Protein AF-A0A7C6GCF8-F1 (afdb_monomer)

Sequence (404 aa):
MSDFPLAFIHHVGLGSNQGEAWLASPGPRLMLDVMIPIFTKTFTWEFDRQQEYLIVKHLISYRDWVEQVIGHNMQQSYHLVLLDNRLEREDIAQYDPNKFWLSPQNAWNSFDRFKIDPKAYDLVWCLWAWKNREDASQMYGGGALPGPDDIPYMSFSVQQFDEEDQGITMVLEHEAQHTYEQLFHNTGQTVSYEVPITGFPFADHLDILIEEIVRLEPGVFEPFMSDEEALQHKRGGPKRWPGMNLQRAVNAWTHRQQDRNTYLEIAKKYGRIVPAREDLVIEPLFGSITVVTDQPSRDIYLPVRVRHQGEHIPAAVTARIGDEVIPLLEDSYYRMEGIRMPRQERWRIGWDGHSYYGGWVSVNKDTVIKLTVTGSGFKEVFEIPVVYRSIGVPSHGSSDRGVL

Nearest PDB structures (foldseek):
  3d2u-assembly2_E  TM=4.453E-01  e=4.744E-03  Human betaherpesvirus 5
  1ogp-assembly3_E  TM=4.584E-01  e=1.028E-02  Arabidopsis thaliana
  3r18-assembly1_A-2  TM=4.541E-01  e=4.551E-02  Gallus gallus
  3hbq-assembly1_A-2  TM=4.354E-01  e=1.496E-01  Gallus gallus
  6y0k-assembly1_AAA-2  TM=3.916E-01  e=6.503E-02  Thermus thermophilus HB8

Mean predicted aligned error: 8.19 Å

Radius of gyration: 22.36 Å; Cα contacts (8 Å, |Δi|>4): 826; chains: 1; bounding box: 55×79×76 Å

Foldseek 3Di:
DDDDDPPDDQFFWQFSLFFAQQDFQQWKAFEFEEEEEEAQAEPADGDDPQRQVLLVLLLVLVQLLCCRQPVSHYHYAYAYAYHPDYHYPVLWDDPDQQETDRDLVSVVVVCVLQVNDCVVGQAYEYEYEDDDDPRHDYNDQKAWDQHPPRRTYMYGYDYDDDLQDPSVSLSSVLSVLVSQLSLLVVLPWDADLDPLTIGRDRSVQLLQNLVVCCVVPACQLPPLAHSVRSPCCHVVHVDDDPTDQNSSQSNSVNSVSDDSVSRVSSCVPGGHMDTTDAQWDKDWNHLAYEYEEQDQKDKHKIWIATGGSRHGDDKFKWKDWPNDIHTFAKDARRHDNSHTHTDDPSRDTTDRDHTITMDMDMDHQVTWIWMWIDDDPDIDIGIHYYHYTYSDDPCPDPPPPDDD

pLDDT: mean 82.51, std 18.31, range [27.48, 98.38]

Secondary structure (DSSP, 8-state):
-------------TTSS---------S-EEEEEEEEEEE-BBSS-B--HHHHHHHHHHHHHHHHHHHHHHTTTEEEEEEEEEE-S-B-GGGSEEEETTEEE--HHHHHHHHHHTT--GGGSSEEEEEEE---BTTBEESSSEEEEE-GGG-EEEEEEE----TT--HHHHHHHHHHHHHHHHHHHHTTPPPB-SSSPBS---GGGGGGGHHHHHHHSTTTTTTTS-HHHHGGGSTT-SS----HHHHHHHHHHHHHHS-HHHHHHHTTTSSEEEPPPPSEEEEESEEEEEEEESSS-EEEEEEEEEEETTEE---EEEEEETTEEEEEEEEE----TT------TT-----S--EEEEEEEEE-TT-EEEEEEEETTEEEEEEEEEEEEE--------------

Solvent-accessible surface area (backbone atoms only — not comparable to full-atom values): 22133 Å² total; per-residue (Å²): 136,81,87,72,76,85,73,79,80,75,58,40,23,57,45,48,77,23,33,47,36,46,65,87,23,95,44,65,21,22,34,34,40,30,35,35,39,35,32,38,21,29,78,65,27,66,61,53,74,66,50,53,50,51,51,52,37,46,51,52,40,48,54,49,51,46,45,55,63,40,37,51,34,37,49,74,42,33,29,40,31,42,30,58,58,66,38,48,74,88,54,36,47,67,82,48,95,46,21,36,48,71,40,55,70,40,53,48,54,52,29,55,75,70,72,47,70,70,83,85,35,44,33,38,47,36,37,35,31,38,45,75,50,99,76,36,30,72,64,61,69,47,48,55,49,70,24,82,94,68,34,29,21,26,29,35,58,45,56,96,69,60,91,85,54,61,64,59,56,38,42,55,52,49,30,48,44,42,31,50,27,45,47,30,47,78,59,72,38,62,67,40,95,55,88,72,35,34,46,47,74,58,65,94,54,55,36,68,46,42,58,58,46,43,73,77,42,71,55,35,57,41,92,73,38,52,56,75,61,50,51,31,32,17,70,92,37,91,39,70,79,89,50,55,60,64,49,51,38,51,52,46,52,56,59,62,44,46,56,58,64,64,43,49,53,31,36,78,81,42,46,40,80,40,72,44,65,66,54,69,44,78,42,59,56,50,64,30,39,34,41,33,33,83,61,82,58,46,77,44,78,51,48,30,43,43,26,46,57,51,37,42,54,83,62,54,37,34,41,28,49,88,91,48,76,44,73,32,43,85,40,70,54,68,64,38,84,80,41,61,41,42,73,48,95,71,47,62,61,61,43,84,63,73,50,32,30,31,36,77,46,78,42,34,74,88,39,50,41,39,38,37,42,38,43,93,92,51,75,50,76,46,75,35,52,50,47,55,39,69,64,66,80,80,80,71,74,79,77,79,73,71,89,126

Structure (mmCIF, N/CA/C/O backbone):
data_AF-A0A7C6GCF8-F1
#
_entry.id   AF-A0A7C6GCF8-F1
#
loop_
_atom_site.group_PDB
_atom_site.id
_atom_site.type_symbol
_atom_site.label_atom_id
_atom_site.label_alt_id
_atom_site.label_comp_id
_atom_site.label_asym_id
_atom_site.label_entity_id
_atom_site.label_seq_id
_atom_site.pdbx_PDB_ins_code
_atom_site.Cartn_x
_atom_site.Cartn_y
_atom_site.Cartn_z
_atom_site.occupancy
_atom_site.B_iso_or_equiv
_atom_site.auth_seq_id
_atom_site.auth_comp_id
_atom_site.auth_asym_id
_atom_site.auth_atom_id
_atom_site.pdbx_PDB_model_num
ATOM 1 N N . MET A 1 1 ? 5.442 38.390 -32.549 1.00 33.12 1 MET A N 1
ATOM 2 C CA . MET A 1 1 ? 4.744 38.580 -31.259 1.00 33.12 1 MET A CA 1
ATOM 3 C C . MET A 1 1 ? 3.541 37.648 -31.286 1.00 33.12 1 MET A C 1
ATOM 5 O O . MET A 1 1 ? 2.695 37.847 -32.138 1.00 33.12 1 MET A O 1
ATOM 9 N N . SER A 1 2 ? 3.449 36.566 -30.528 1.00 27.48 2 SER A N 1
ATOM 10 C CA . SER A 1 2 ? 3.950 36.324 -29.177 1.00 27.48 2 SER A CA 1
ATOM 11 C C . SER A 1 2 ? 4.993 35.209 -29.111 1.00 27.48 2 SER A C 1
ATOM 13 O O . SER A 1 2 ? 4.696 34.051 -29.400 1.00 27.48 2 SER A O 1
ATOM 15 N N . ASP A 1 3 ? 6.186 35.583 -28.662 1.00 28.95 3 ASP A N 1
ATOM 16 C CA . ASP A 1 3 ? 7.092 34.688 -27.960 1.00 28.95 3 ASP A CA 1
ATOM 17 C C . ASP A 1 3 ? 6.391 34.226 -26.678 1.00 28.95 3 ASP A C 1
ATOM 19 O O . ASP A 1 3 ? 6.177 35.020 -25.763 1.00 28.95 3 ASP A O 1
ATOM 23 N N . PHE A 1 4 ? 6.003 32.956 -26.620 1.00 27.95 4 PHE A N 1
ATOM 24 C CA . PHE A 1 4 ? 5.875 32.269 -25.342 1.00 27.95 4 PHE A CA 1
ATOM 25 C C . PHE A 1 4 ? 7.142 31.428 -25.190 1.00 27.95 4 PHE A C 1
ATOM 27 O O . PHE A 1 4 ? 7.318 30.475 -25.955 1.00 27.95 4 PHE A O 1
ATOM 34 N N . PRO A 1 5 ? 8.061 31.784 -24.275 1.00 33.12 5 PRO A N 1
ATOM 35 C CA . PRO A 1 5 ? 9.186 30.919 -23.970 1.00 33.12 5 PRO A CA 1
ATOM 36 C C . PRO A 1 5 ? 8.610 29.590 -23.483 1.00 33.12 5 PRO A C 1
ATOM 38 O O . PRO A 1 5 ? 7.661 29.590 -22.698 1.00 33.12 5 PRO A O 1
ATOM 41 N N . LEU A 1 6 ? 9.144 28.484 -24.012 1.00 31.86 6 LEU A N 1
ATOM 42 C CA . LEU A 1 6 ? 8.822 27.109 -23.625 1.00 31.86 6 LEU A CA 1
ATOM 43 C C . LEU A 1 6 ? 8.632 27.044 -22.108 1.00 31.86 6 LEU A C 1
ATOM 45 O O . LEU A 1 6 ? 9.595 27.148 -21.348 1.00 31.86 6 LEU A O 1
ATOM 49 N N . ALA A 1 7 ? 7.366 26.966 -21.695 1.00 30.47 7 ALA A N 1
ATOM 50 C CA . ALA A 1 7 ? 6.985 26.952 -20.300 1.00 30.47 7 ALA A CA 1
ATOM 51 C C . ALA A 1 7 ? 7.665 25.756 -19.634 1.00 30.47 7 ALA A C 1
ATOM 53 O O . ALA A 1 7 ? 7.623 24.635 -20.145 1.00 30.47 7 ALA A O 1
ATOM 54 N N . PHE A 1 8 ? 8.329 26.047 -18.523 1.00 32.44 8 PHE A N 1
ATOM 55 C CA . PHE A 1 8 ? 8.996 25.091 -17.658 1.00 32.44 8 PHE A CA 1
ATOM 56 C C . PHE A 1 8 ? 8.135 23.834 -17.457 1.00 32.44 8 PHE A C 1
ATOM 58 O O . PHE A 1 8 ? 6.950 23.911 -17.133 1.00 32.44 8 PHE A O 1
ATOM 65 N N . ILE A 1 9 ? 8.748 22.671 -17.665 1.00 35.62 9 ILE A N 1
ATOM 66 C CA . ILE A 1 9 ? 8.142 21.368 -17.404 1.00 35.62 9 ILE A CA 1
ATOM 67 C C . ILE A 1 9 ? 8.204 21.164 -15.898 1.00 35.62 9 ILE A C 1
ATOM 69 O O . ILE A 1 9 ? 9.258 20.921 -15.318 1.00 35.62 9 ILE A O 1
ATOM 73 N N . HIS A 1 10 ? 7.059 21.345 -15.268 1.00 34.31 10 HIS A N 1
ATOM 74 C CA . HIS A 1 10 ? 6.837 21.045 -13.870 1.00 34.31 10 HIS A CA 1
ATOM 75 C C . HIS A 1 10 ? 6.987 19.521 -13.670 1.00 34.31 10 HIS A C 1
ATOM 77 O O . HIS A 1 10 ? 6.249 18.732 -14.258 1.00 34.31 10 HIS A O 1
ATOM 83 N N . HIS A 1 11 ? 8.043 19.115 -12.956 1.00 37.59 11 HIS A N 1
ATOM 84 C CA . HIS A 1 11 ? 8.434 17.719 -12.743 1.00 37.59 11 HIS A CA 1
ATOM 85 C C . HIS A 1 11 ? 7.532 17.087 -11.679 1.00 37.59 11 HIS A C 1
ATOM 87 O O . HIS A 1 11 ? 7.506 17.565 -10.552 1.00 37.59 11 HIS A O 1
ATOM 93 N N . VAL A 1 12 ? 6.838 15.999 -12.019 1.00 39.47 12 VAL A N 1
ATOM 94 C CA . VAL A 1 12 ? 5.976 15.247 -11.093 1.00 39.47 12 VAL A CA 1
ATOM 95 C C . VAL A 1 12 ? 6.844 14.415 -10.149 1.00 39.47 12 VAL A C 1
ATOM 97 O O . VAL A 1 12 ? 7.848 13.836 -10.552 1.00 39.47 12 VAL A O 1
ATOM 100 N N . GLY A 1 13 ? 6.490 14.356 -8.873 1.00 40.72 13 GLY A N 1
ATOM 101 C CA . GLY A 1 13 ? 7.217 13.600 -7.856 1.00 40.72 13 GLY A CA 1
ATOM 102 C C . GLY A 1 13 ? 6.513 13.657 -6.510 1.00 40.72 13 GLY A C 1
ATOM 103 O O . GLY A 1 13 ? 5.864 14.664 -6.213 1.00 40.72 13 GLY A O 1
ATOM 104 N N . LEU A 1 14 ? 6.675 12.615 -5.688 1.00 39.88 14 LEU A N 1
ATOM 105 C CA . LEU A 1 14 ? 6.355 12.684 -4.259 1.00 39.88 14 LEU A CA 1
ATOM 106 C C . LEU A 1 14 ? 7.155 13.839 -3.641 1.00 39.88 14 LEU A C 1
ATOM 108 O O . LEU A 1 14 ? 8.358 13.726 -3.454 1.00 39.88 14 LEU A O 1
ATOM 112 N N . GLY A 1 15 ? 6.496 14.960 -3.341 1.00 41.66 15 GLY A N 1
ATOM 113 C CA . GLY A 1 15 ? 7.157 16.154 -2.798 1.00 41.66 15 GLY A CA 1
ATOM 114 C C . GLY A 1 15 ? 7.595 17.210 -3.823 1.00 41.66 15 GLY A C 1
ATOM 115 O O . GLY A 1 15 ? 8.296 18.143 -3.454 1.00 41.66 15 GLY A O 1
ATOM 116 N N . SER A 1 16 ? 7.156 17.142 -5.083 1.00 36.97 16 SER A N 1
ATOM 117 C CA . SER A 1 16 ? 7.494 18.153 -6.109 1.00 36.97 16 SER A CA 1
ATOM 118 C C . SER A 1 16 ? 6.712 19.480 -6.022 1.00 36.97 16 SER A C 1
ATOM 120 O O . SER A 1 16 ? 6.890 20.360 -6.866 1.00 36.97 16 SER A O 1
ATOM 122 N N . ASN A 1 17 ? 5.826 19.639 -5.028 1.00 37.16 17 ASN A N 1
ATOM 123 C CA . ASN A 1 17 ? 4.798 20.694 -4.966 1.00 37.16 17 ASN A CA 1
ATOM 124 C C . ASN A 1 17 ? 3.898 20.761 -6.216 1.00 37.16 17 ASN A C 1
ATOM 126 O O . ASN A 1 17 ? 3.176 21.734 -6.404 1.00 37.16 17 ASN A O 1
ATOM 130 N N . GLN A 1 18 ? 3.938 19.743 -7.077 1.00 38.47 18 GLN A N 1
ATOM 131 C CA . GLN A 1 18 ? 3.234 19.688 -8.348 1.00 38.47 18 GLN A CA 1
ATOM 132 C C . GLN A 1 18 ? 2.466 18.372 -8.396 1.00 38.47 18 GLN A C 1
ATOM 134 O O . GLN A 1 18 ? 3.029 17.295 -8.228 1.00 38.47 18 GLN A O 1
ATOM 139 N N . GLY A 1 19 ? 1.150 18.530 -8.495 1.00 41.97 19 GLY A N 1
ATOM 140 C CA . GLY A 1 19 ? 0.147 17.489 -8.299 1.00 41.97 19 GLY A CA 1
ATOM 141 C C . GLY A 1 19 ? 0.172 16.299 -9.242 1.00 41.97 19 GLY A C 1
ATOM 142 O O . GLY A 1 19 ? 1.094 16.076 -10.022 1.00 41.97 19 GLY A O 1
ATOM 143 N N . GLU A 1 20 ? -0.873 15.493 -9.082 1.00 45.53 20 GLU A N 1
ATOM 144 C CA . GLU A 1 20 ? -1.012 14.213 -9.753 1.00 45.53 20 GLU A CA 1
ATOM 145 C C . GLU A 1 20 ? -1.106 14.356 -11.263 1.00 45.53 20 GLU A C 1
ATOM 147 O O . GLU A 1 20 ? -1.843 15.181 -11.803 1.00 45.53 20 GLU A O 1
ATOM 152 N N . ALA A 1 21 ? -0.450 13.430 -11.947 1.00 49.03 21 ALA A N 1
ATOM 153 C CA . ALA A 1 21 ? -0.764 13.172 -13.326 1.00 49.03 21 ALA A CA 1
ATOM 154 C C . ALA A 1 21 ? -2.045 12.341 -13.443 1.00 49.03 21 ALA A C 1
ATOM 156 O O . ALA A 1 21 ? -2.071 11.155 -13.104 1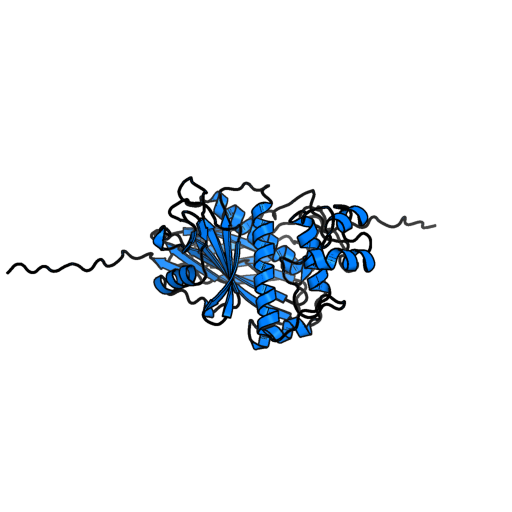.00 49.03 21 ALA A O 1
ATOM 157 N N . TRP A 1 22 ? -3.100 12.928 -13.999 1.00 55.19 22 TRP A N 1
ATOM 158 C CA . TRP A 1 22 ? -4.265 12.154 -14.406 1.00 55.19 22 TRP A CA 1
ATOM 159 C C . TRP A 1 22 ? -4.055 11.544 -15.789 1.00 55.19 22 TRP A C 1
ATOM 161 O O . TRP A 1 22 ? -4.013 12.222 -16.814 1.00 55.19 22 TRP A O 1
ATOM 171 N N . LEU A 1 23 ? -3.937 10.220 -15.812 1.00 59.81 23 LEU A N 1
ATOM 172 C CA . LEU A 1 23 ? -4.034 9.433 -17.033 1.00 59.81 23 LEU A CA 1
ATOM 173 C C . LEU A 1 23 ? -5.495 9.052 -17.271 1.00 59.81 23 LEU A C 1
ATOM 175 O O . LEU A 1 23 ? -6.067 8.279 -16.498 1.00 59.81 23 LEU A O 1
ATOM 179 N N . ALA A 1 24 ? -6.091 9.543 -18.355 1.00 63.31 24 ALA A N 1
ATOM 180 C CA . ALA A 1 24 ? -7.359 9.001 -18.820 1.00 63.31 24 ALA A CA 1
ATOM 181 C C . ALA A 1 24 ? -7.226 7.476 -18.951 1.00 63.31 24 ALA A C 1
ATOM 183 O O . ALA A 1 24 ? -6.311 6.980 -19.614 1.00 63.31 24 ALA A O 1
ATOM 184 N N . SER A 1 25 ? -8.140 6.729 -18.337 1.00 67.69 25 SER A N 1
ATOM 185 C CA . SER A 1 25 ? -8.216 5.277 -18.488 1.00 67.69 25 SER A CA 1
ATOM 186 C C . SER A 1 25 ? -9.494 4.907 -19.231 1.00 67.69 25 SER A C 1
ATOM 188 O O . SER A 1 25 ? -10.466 4.472 -18.618 1.00 67.69 25 SER A O 1
ATOM 190 N N . PRO A 1 26 ? -9.546 5.104 -20.561 1.00 70.81 26 PRO A N 1
ATOM 191 C CA . PRO A 1 26 ? -10.692 4.673 -21.340 1.00 70.81 26 PRO A CA 1
ATOM 192 C C . PRO A 1 26 ? -10.640 3.147 -21.449 1.00 70.81 26 PRO A C 1
ATOM 194 O O . PRO A 1 26 ? -9.991 2.610 -22.346 1.00 70.81 26 PRO A O 1
ATOM 197 N N . GLY A 1 27 ? -11.238 2.432 -20.500 1.00 86.69 27 GLY A N 1
ATOM 198 C CA . GLY A 1 27 ? -11.394 0.979 -20.556 1.00 86.69 27 GLY A CA 1
ATOM 199 C C . GLY A 1 27 ? -11.346 0.281 -19.198 1.00 86.69 27 GLY A C 1
ATOM 200 O O . GLY A 1 27 ? -11.047 0.913 -18.191 1.00 86.69 27 GLY A O 1
ATOM 201 N N . PRO A 1 28 ? -11.660 -1.023 -19.168 1.00 93.88 28 PRO A N 1
ATOM 202 C CA . PRO A 1 28 ? -11.672 -1.804 -17.940 1.00 93.88 28 PRO A CA 1
ATOM 203 C C . PRO A 1 28 ? -10.288 -1.885 -17.293 1.00 93.88 28 PRO A C 1
ATOM 205 O O . PRO A 1 28 ? -9.262 -1.778 -17.968 1.00 93.88 28 PRO A O 1
ATOM 208 N N . ARG A 1 29 ? -10.277 -2.124 -15.984 1.00 94.12 29 ARG A N 1
ATOM 209 C CA . ARG A 1 29 ? -9.071 -2.245 -15.163 1.00 94.12 29 ARG A CA 1
ATOM 210 C C . ARG A 1 29 ? -9.128 -3.512 -14.318 1.00 94.12 29 ARG A C 1
ATOM 212 O O . ARG A 1 29 ? -10.212 -4.018 -14.032 1.00 94.12 29 ARG A O 1
ATOM 219 N N . LEU A 1 30 ? -7.968 -4.001 -13.903 1.00 96.19 30 LEU A N 1
ATOM 220 C CA . LEU A 1 30 ? -7.845 -5.017 -12.863 1.00 96.19 30 LEU A CA 1
ATOM 221 C C . LEU A 1 30 ? -8.076 -4.369 -11.493 1.00 96.19 30 LEU A C 1
ATOM 223 O O . LEU A 1 30 ? -7.482 -3.342 -11.203 1.00 96.19 30 LEU A O 1
ATOM 227 N N . MET A 1 31 ? -8.892 -4.964 -10.637 1.00 96.00 31 MET A N 1
ATOM 228 C CA . MET A 1 31 ? -9.022 -4.596 -9.229 1.00 96.00 31 MET A CA 1
ATOM 229 C C . MET A 1 31 ? -8.486 -5.733 -8.372 1.00 96.00 31 MET A C 1
ATOM 231 O O . MET A 1 31 ? -8.946 -6.864 -8.531 1.00 96.00 31 MET A O 1
ATOM 235 N N . LEU A 1 32 ? -7.546 -5.410 -7.485 1.00 97.56 32 LEU A N 1
ATOM 236 C CA . LEU A 1 32 ? -6.953 -6.340 -6.527 1.00 97.56 32 LEU A CA 1
ATOM 237 C C . LEU A 1 32 ? -7.353 -5.957 -5.102 1.00 97.56 32 LEU A C 1
ATOM 239 O O . LEU A 1 32 ? -7.144 -4.818 -4.683 1.00 97.56 32 LEU A O 1
ATOM 243 N N . ASP A 1 33 ? -7.880 -6.906 -4.344 1.00 97.62 33 ASP A N 1
ATOM 244 C CA . ASP A 1 33 ? -8.105 -6.740 -2.914 1.00 97.62 33 ASP A CA 1
ATOM 245 C C . ASP A 1 33 ? -6.835 -7.171 -2.161 1.00 97.62 33 ASP A C 1
ATOM 247 O O . ASP A 1 33 ? -6.375 -8.309 -2.255 1.00 97.62 33 ASP A O 1
ATOM 251 N N . VAL A 1 34 ? -6.238 -6.236 -1.425 1.00 98.06 34 VAL A N 1
ATOM 252 C CA . VAL A 1 34 ? -4.962 -6.398 -0.724 1.00 98.06 34 VAL A CA 1
ATOM 253 C C . VAL A 1 34 ? -5.212 -6.430 0.777 1.00 98.06 34 VAL A C 1
ATOM 255 O O . VAL A 1 34 ? -5.609 -5.431 1.384 1.00 98.06 34 VAL A O 1
ATOM 258 N N . MET A 1 35 ? -4.945 -7.568 1.402 1.00 98.31 35 MET A N 1
ATOM 259 C CA . MET A 1 35 ? -4.933 -7.686 2.854 1.00 98.31 35 MET A CA 1
ATOM 260 C C . MET A 1 35 ? -3.670 -7.020 3.404 1.00 98.31 35 MET A C 1
ATOM 262 O O . MET A 1 35 ? -2.563 -7.376 3.003 1.00 98.31 35 MET A O 1
ATOM 266 N N . ILE A 1 36 ? -3.825 -6.110 4.367 1.00 97.94 36 ILE A N 1
ATOM 267 C CA . ILE A 1 36 ? -2.722 -5.441 5.070 1.00 97.94 36 ILE A CA 1
ATOM 268 C C . ILE A 1 36 ? -2.725 -5.857 6.553 1.00 97.94 36 ILE A C 1
ATOM 270 O O . ILE A 1 36 ? -3.285 -5.143 7.396 1.00 97.94 36 ILE A O 1
ATOM 274 N N . PRO A 1 37 ? -2.151 -7.022 6.907 1.00 97.56 37 PRO A N 1
ATOM 275 C CA . PRO A 1 37 ? -1.891 -7.367 8.295 1.00 97.56 37 PRO A CA 1
ATOM 276 C C . PRO A 1 37 ? -0.813 -6.469 8.900 1.00 97.56 37 PRO A C 1
ATOM 278 O O . PRO A 1 37 ? 0.278 -6.350 8.349 1.00 97.56 37 PRO A O 1
ATOM 281 N N . ILE A 1 38 ? -1.098 -5.893 10.066 1.00 97.19 38 ILE A N 1
ATOM 282 C CA . ILE A 1 38 ? -0.134 -5.152 10.880 1.00 97.19 38 ILE A CA 1
ATOM 283 C C . ILE A 1 38 ? -0.062 -5.820 12.252 1.00 97.19 38 ILE A C 1
ATOM 285 O O . ILE A 1 38 ? -0.958 -5.656 13.082 1.00 97.19 38 ILE A O 1
ATOM 289 N N . PHE A 1 39 ? 1.011 -6.573 12.492 1.00 97.00 39 PHE A N 1
ATOM 290 C CA . PHE A 1 39 ? 1.333 -7.120 13.808 1.00 97.00 39 PHE A CA 1
ATOM 291 C C . PHE A 1 39 ? 1.997 -6.035 14.649 1.00 97.00 39 PHE A C 1
ATOM 293 O O . PHE A 1 39 ? 3.178 -5.724 14.475 1.00 97.00 39 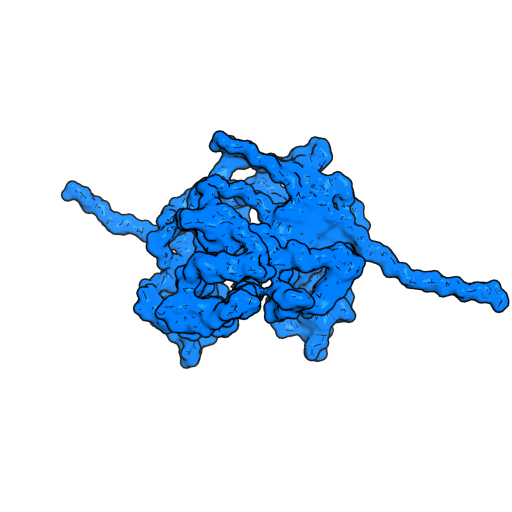PHE A O 1
ATOM 300 N N . THR A 1 40 ? 1.230 -5.443 15.561 1.00 96.50 40 THR A N 1
ATOM 301 C CA . THR A 1 40 ? 1.675 -4.272 16.327 1.00 96.50 40 THR A CA 1
ATOM 302 C C . THR A 1 40 ? 2.650 -4.641 17.437 1.00 96.50 40 THR A C 1
ATOM 304 O O . THR A 1 40 ? 3.339 -3.762 17.945 1.00 96.50 40 THR A O 1
ATOM 307 N N . LYS A 1 41 ? 2.745 -5.930 17.806 1.00 96.06 41 LYS A N 1
ATOM 308 C CA . LYS A 1 41 ? 3.566 -6.416 18.923 1.00 96.06 41 LYS A CA 1
ATOM 309 C C . LYS A 1 41 ? 4.326 -7.690 18.573 1.00 96.06 41 LYS A C 1
ATOM 311 O O . LYS A 1 41 ? 3.748 -8.687 18.149 1.00 96.06 41 LYS A O 1
ATOM 316 N N . THR A 1 42 ? 5.614 -7.696 18.877 1.00 96.00 42 THR A N 1
ATOM 317 C CA . THR A 1 42 ? 6.490 -8.867 18.882 1.00 96.00 42 THR A CA 1
ATOM 318 C C . THR A 1 42 ? 7.254 -8.960 20.198 1.00 96.00 42 THR A C 1
ATOM 320 O O . THR A 1 42 ? 7.272 -8.039 21.020 1.00 96.00 42 THR A O 1
ATOM 323 N N . PHE A 1 43 ? 7.950 -10.073 20.410 1.00 95.50 43 PHE A N 1
ATOM 324 C CA . PHE A 1 43 ? 8.836 -10.245 21.556 1.00 95.50 43 PHE A CA 1
ATOM 325 C C . PHE A 1 43 ? 9.972 -9.201 21.624 1.00 95.50 43 PHE A C 1
ATOM 327 O O . PHE A 1 43 ? 10.526 -8.988 22.706 1.00 95.50 43 PHE A O 1
ATOM 334 N N . THR A 1 44 ? 10.289 -8.500 20.525 1.00 95.19 44 THR A N 1
ATOM 335 C CA . THR A 1 44 ? 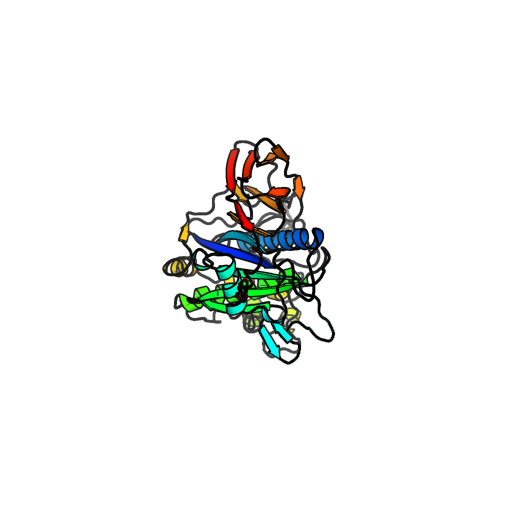11.331 -7.459 20.493 1.00 95.19 44 THR A CA 1
ATOM 336 C C . THR A 1 44 ? 10.794 -6.031 20.611 1.00 95.19 44 THR A C 1
ATOM 338 O O . THR A 1 44 ? 11.516 -5.179 21.138 1.00 95.19 44 THR A O 1
ATOM 341 N N . TRP A 1 45 ? 9.558 -5.760 20.166 1.00 94.75 45 TRP A N 1
ATOM 342 C CA . TRP A 1 45 ? 8.972 -4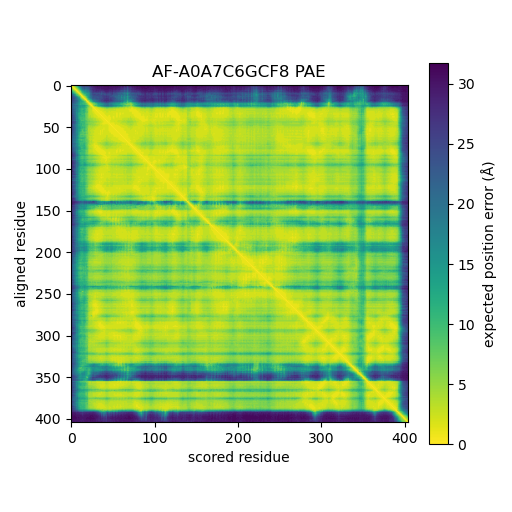.412 20.133 1.00 94.75 45 TRP A CA 1
ATOM 343 C C . TRP A 1 45 ? 7.437 -4.419 20.029 1.00 94.75 45 TRP A C 1
ATOM 345 O O . TRP A 1 45 ? 6.851 -5.307 19.433 1.00 94.75 45 TRP A O 1
ATOM 355 N N . GLU A 1 46 ? 6.794 -3.390 20.567 1.00 95.69 46 GLU A N 1
ATOM 356 C CA . GLU A 1 46 ? 5.433 -2.923 20.299 1.00 95.69 46 GLU A CA 1
ATOM 357 C C . GLU A 1 46 ? 5.395 -1.504 19.686 1.00 95.69 46 GLU A C 1
ATOM 359 O O . GLU A 1 46 ? 6.032 -0.584 20.208 1.00 95.69 46 GLU A O 1
ATOM 364 N N . PHE A 1 47 ? 4.630 -1.318 18.607 1.00 94.88 47 PHE A N 1
ATOM 365 C CA . PHE A 1 47 ? 4.373 0.003 18.032 1.00 94.88 47 PHE A CA 1
ATOM 366 C C . PHE A 1 47 ? 3.608 0.900 19.000 1.00 94.88 47 PHE A C 1
ATOM 368 O O . PHE A 1 47 ? 2.697 0.464 19.701 1.00 94.88 47 PHE A O 1
ATOM 375 N N . ASP A 1 48 ? 3.963 2.180 18.993 1.00 93.12 48 ASP A N 1
ATOM 376 C CA . ASP A 1 48 ? 3.115 3.213 19.562 1.00 93.12 48 ASP A CA 1
ATOM 377 C C . ASP A 1 48 ? 2.164 3.787 18.498 1.00 93.12 48 ASP A C 1
ATOM 379 O O . ASP A 1 48 ? 2.226 3.476 17.304 1.00 93.12 48 ASP A O 1
ATOM 383 N N . ARG A 1 49 ? 1.277 4.677 18.948 1.00 92.19 49 ARG A N 1
ATOM 384 C CA . ARG A 1 49 ? 0.292 5.342 18.092 1.00 92.19 49 ARG A CA 1
ATOM 385 C C . ARG A 1 49 ? 0.931 6.158 16.961 1.00 92.19 49 ARG A C 1
ATOM 387 O O . ARG A 1 49 ? 0.339 6.264 15.889 1.00 92.19 49 ARG A O 1
ATOM 394 N N . GLN A 1 50 ? 2.104 6.748 17.195 1.00 93.19 50 GLN A N 1
ATOM 395 C CA . GLN A 1 50 ? 2.796 7.541 16.182 1.00 93.19 50 GLN A CA 1
ATOM 396 C C . GLN A 1 50 ? 3.310 6.634 15.063 1.00 93.19 50 GLN A C 1
ATOM 398 O O . GLN A 1 50 ? 3.125 6.953 13.893 1.00 93.19 50 GLN A O 1
ATOM 403 N N . GLN A 1 51 ? 3.888 5.483 15.408 1.00 92.81 51 GLN A N 1
ATOM 404 C CA . GLN A 1 51 ? 4.351 4.501 14.427 1.00 92.81 51 GLN A CA 1
ATOM 405 C C . GLN A 1 51 ? 3.198 3.961 13.576 1.00 92.81 51 GLN A C 1
ATOM 407 O O . GLN A 1 51 ? 3.318 3.888 12.357 1.00 92.81 51 GLN A O 1
ATOM 412 N N . GLU A 1 52 ? 2.047 3.662 14.182 1.00 93.94 52 GLU A N 1
ATOM 413 C CA . GLU A 1 52 ? 0.851 3.250 13.435 1.00 93.94 52 GLU A CA 1
ATOM 414 C C . GLU A 1 52 ? 0.370 4.324 12.454 1.00 93.94 52 GLU A C 1
ATOM 416 O O . GLU A 1 52 ? 0.083 4.018 11.296 1.00 93.94 52 GLU A O 1
ATOM 421 N N . TYR A 1 53 ? 0.322 5.587 12.889 1.00 94.38 53 TYR A N 1
ATOM 422 C CA . TYR A 1 53 ? -0.012 6.709 12.012 1.00 94.38 53 TYR A CA 1
ATOM 423 C C . TYR A 1 53 ? 0.953 6.816 10.832 1.00 94.38 53 TYR A C 1
ATOM 425 O O . TYR A 1 53 ? 0.513 6.893 9.684 1.00 94.38 53 TYR A O 1
ATOM 433 N N . LEU A 1 54 ? 2.260 6.775 11.100 1.00 92.12 54 LEU A N 1
ATOM 434 C CA . LEU A 1 54 ? 3.272 6.882 10.057 1.00 92.12 54 LEU A CA 1
ATOM 435 C C . LEU A 1 54 ? 3.194 5.704 9.076 1.00 92.12 54 LEU A C 1
ATOM 437 O O . LEU A 1 54 ? 3.256 5.916 7.867 1.00 92.12 54 LEU A O 1
ATOM 441 N N . ILE A 1 55 ? 2.960 4.477 9.552 1.00 92.62 55 ILE A N 1
ATOM 442 C CA . ILE A 1 55 ? 2.738 3.308 8.687 1.00 92.62 55 ILE A CA 1
ATOM 443 C C . ILE A 1 55 ? 1.555 3.555 7.744 1.00 92.62 55 ILE A C 1
ATOM 445 O O . ILE A 1 55 ? 1.684 3.380 6.532 1.00 92.62 55 ILE A O 1
ATOM 449 N N . VAL A 1 56 ? 0.413 4.006 8.273 1.00 93.19 56 VAL A N 1
ATOM 450 C CA . VAL A 1 56 ? -0.772 4.308 7.455 1.00 93.19 56 VAL A CA 1
ATOM 451 C C . VAL A 1 56 ? -0.490 5.445 6.462 1.00 93.19 56 VAL A C 1
ATOM 453 O O . VAL A 1 56 ? -0.929 5.373 5.311 1.00 93.19 56 VAL A O 1
ATOM 456 N N . LYS A 1 57 ? 0.306 6.446 6.854 1.00 89.12 57 LYS A N 1
ATOM 457 C CA . LYS A 1 57 ? 0.769 7.527 5.974 1.00 89.12 57 LYS A CA 1
ATOM 458 C C . LYS A 1 57 ? 1.657 7.014 4.830 1.00 89.12 57 LYS A C 1
ATOM 460 O O . LYS A 1 57 ? 1.483 7.437 3.689 1.00 89.12 57 LYS A O 1
ATOM 465 N N . HIS A 1 58 ? 2.544 6.049 5.069 1.00 87.44 58 HIS A N 1
ATOM 466 C CA . HIS A 1 58 ? 3.308 5.413 3.988 1.00 87.44 58 HIS A CA 1
ATOM 467 C C . HIS A 1 58 ? 2.434 4.532 3.087 1.00 87.44 58 HIS A C 1
ATOM 469 O O . HIS A 1 58 ? 2.617 4.546 1.869 1.00 87.44 58 HIS A O 1
ATOM 475 N N . LEU A 1 59 ? 1.452 3.816 3.648 1.00 90.50 59 LEU A N 1
ATOM 476 C CA . LEU A 1 59 ? 0.504 3.011 2.870 1.00 90.50 59 LEU A CA 1
ATOM 477 C C . LEU A 1 59 ? -0.334 3.878 1.924 1.00 90.50 59 LEU A C 1
ATOM 479 O O . LEU A 1 59 ? -0.455 3.537 0.745 1.00 90.50 59 LEU A O 1
ATOM 483 N N . ILE A 1 60 ? -0.878 5.007 2.401 1.00 87.62 60 ILE A N 1
ATOM 484 C CA . ILE A 1 60 ? -1.640 5.917 1.536 1.00 87.62 60 ILE A CA 1
ATOM 485 C C . ILE A 1 60 ? -0.733 6.571 0.485 1.00 87.62 60 ILE A C 1
ATOM 487 O O . ILE A 1 60 ? -1.125 6.640 -0.675 1.00 87.62 60 ILE A O 1
ATOM 491 N N . SER A 1 61 ? 0.497 6.967 0.836 1.00 82.88 61 SER A N 1
ATOM 492 C CA . SER A 1 61 ? 1.474 7.495 -0.128 1.00 82.88 61 SER A CA 1
ATOM 493 C C . SER A 1 61 ? 1.855 6.474 -1.203 1.00 82.88 61 SER A C 1
ATOM 495 O O . SER A 1 61 ? 2.002 6.835 -2.370 1.00 82.88 61 SER A O 1
ATOM 497 N N . TYR A 1 62 ? 1.998 5.197 -0.844 1.00 84.25 62 TYR A N 1
ATOM 498 C CA . TYR A 1 62 ? 2.267 4.144 -1.820 1.00 84.25 62 TYR A CA 1
ATOM 499 C C . TYR A 1 62 ? 1.047 3.854 -2.700 1.00 84.25 62 TYR A C 1
ATOM 501 O O . TYR A 1 62 ? 1.187 3.760 -3.917 1.00 84.25 62 TYR A O 1
ATOM 509 N N . ARG A 1 63 ? -0.161 3.798 -2.121 1.00 85.94 63 ARG A N 1
ATOM 510 C CA . ARG A 1 63 ? -1.415 3.678 -2.885 1.00 85.94 63 ARG A CA 1
ATOM 511 C C . ARG A 1 63 ? -1.553 4.807 -3.907 1.00 85.94 63 ARG A C 1
ATOM 513 O O . ARG A 1 63 ? -1.958 4.569 -5.042 1.00 85.94 63 ARG A O 1
ATOM 520 N N . ASP A 1 64 ? -1.189 6.019 -3.504 1.00 80.31 64 ASP A N 1
ATOM 521 C CA . ASP A 1 64 ? -1.191 7.199 -4.361 1.00 80.31 64 ASP A CA 1
ATOM 522 C C . ASP A 1 64 ? -0.213 7.047 -5.532 1.00 80.31 64 ASP A C 1
ATOM 524 O O . ASP A 1 64 ? -0.591 7.224 -6.689 1.00 80.31 64 ASP A O 1
ATOM 528 N N . TRP A 1 65 ? 1.015 6.606 -5.250 1.00 79.88 65 TRP A N 1
ATOM 529 C CA . TRP A 1 65 ? 2.005 6.290 -6.280 1.00 79.88 65 TRP A CA 1
ATOM 530 C C . TRP A 1 65 ? 1.501 5.220 -7.263 1.00 79.88 65 TRP A C 1
ATOM 532 O O . TRP A 1 65 ? 1.619 5.401 -8.476 1.00 79.88 65 TRP A O 1
ATOM 542 N N . VAL A 1 66 ? 0.877 4.144 -6.770 1.00 82.62 66 VAL A N 1
ATOM 543 C CA . VAL A 1 66 ? 0.284 3.094 -7.616 1.00 82.62 66 VAL A CA 1
ATOM 544 C C . VAL A 1 66 ? -0.780 3.683 -8.549 1.00 82.62 66 VAL A C 1
ATOM 546 O O . VAL A 1 66 ? -0.769 3.404 -9.747 1.00 82.62 66 VAL A O 1
ATOM 549 N N . GLU A 1 67 ? -1.676 4.534 -8.047 1.00 80.00 67 GLU A N 1
ATOM 550 C CA . GLU A 1 67 ? -2.711 5.170 -8.873 1.00 80.00 67 GLU A CA 1
ATOM 551 C C . GLU A 1 67 ? -2.146 6.130 -9.932 1.00 80.00 67 GLU A C 1
ATOM 553 O O . GLU A 1 67 ? -2.686 6.216 -11.041 1.00 80.00 67 GLU A O 1
ATOM 558 N N . GLN A 1 68 ? -1.048 6.823 -9.630 1.00 74.69 68 GLN A N 1
ATOM 559 C CA . GLN A 1 68 ? -0.373 7.709 -10.583 1.00 74.69 68 GLN A CA 1
ATOM 560 C C . GLN A 1 68 ? 0.327 6.922 -11.699 1.00 74.69 68 GLN A C 1
ATOM 562 O O . GLN A 1 68 ? 0.249 7.287 -12.874 1.00 74.69 68 GLN A O 1
ATOM 567 N N . VAL A 1 69 ? 0.999 5.826 -11.345 1.00 76.25 69 VAL A N 1
ATOM 568 C CA . VAL A 1 69 ? 1.817 5.047 -12.282 1.00 76.25 69 VAL A CA 1
ATOM 569 C C . VAL A 1 69 ? 0.971 4.055 -13.082 1.00 76.25 69 VAL A C 1
ATOM 571 O O . VAL A 1 69 ? 1.090 3.992 -14.307 1.00 76.25 69 VAL A O 1
ATOM 574 N N . ILE A 1 70 ? 0.088 3.304 -12.417 1.00 81.19 70 ILE A N 1
ATOM 575 C CA . ILE A 1 70 ? -0.687 2.202 -13.012 1.00 81.19 70 ILE A CA 1
ATOM 576 C C . ILE A 1 70 ? -2.193 2.267 -12.791 1.00 81.19 70 ILE A C 1
ATOM 578 O O . ILE A 1 70 ? -2.893 1.368 -13.253 1.00 81.19 70 ILE A O 1
ATOM 582 N N . GLY A 1 71 ? -2.726 3.349 -12.215 1.00 81.00 71 GLY A N 1
ATOM 583 C CA . GLY A 1 71 ? -4.172 3.532 -11.995 1.00 81.00 71 GLY A CA 1
ATOM 584 C C . GLY A 1 71 ? -5.038 3.408 -13.255 1.00 81.00 71 GLY A C 1
ATOM 585 O O . GLY A 1 71 ? -6.254 3.217 -13.181 1.00 81.00 71 GLY A O 1
ATOM 586 N N . HIS A 1 72 ? -4.419 3.495 -14.438 1.00 80.69 72 HIS A N 1
ATOM 587 C CA . HIS A 1 72 ? -5.076 3.304 -15.724 1.00 80.69 72 HIS A CA 1
ATOM 588 C C . HIS A 1 72 ? -5.254 1.838 -16.148 1.00 80.69 72 HIS A C 1
ATOM 590 O O . HIS A 1 72 ? -6.063 1.584 -17.038 1.00 80.69 72 HIS A O 1
ATOM 596 N N . ASN A 1 73 ? -4.546 0.900 -15.522 1.00 87.81 73 ASN A N 1
ATOM 597 C CA . ASN A 1 73 ? -4.654 -0.539 -15.770 1.00 87.81 73 ASN A CA 1
ATOM 598 C C . ASN A 1 73 ? -5.099 -1.313 -14.525 1.00 87.81 73 ASN A C 1
ATOM 600 O O . ASN A 1 73 ? -5.710 -2.371 -14.661 1.00 87.81 73 ASN A O 1
ATOM 604 N N . MET A 1 74 ? -4.820 -0.789 -13.329 1.00 91.31 74 MET A N 1
ATOM 605 C CA . MET A 1 74 ? -5.034 -1.475 -12.062 1.00 91.31 74 MET A CA 1
ATOM 606 C C . MET A 1 74 ? -5.610 -0.531 -10.999 1.00 91.31 74 MET A C 1
ATOM 608 O O . MET A 1 74 ? -5.279 0.647 -10.967 1.00 91.31 74 MET A O 1
AT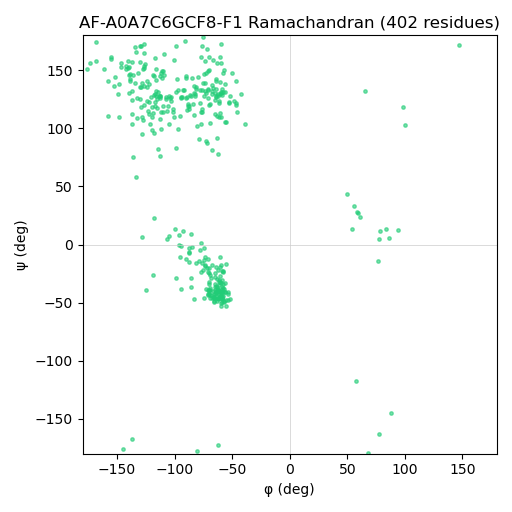OM 612 N N . GLN A 1 75 ? -6.444 -1.065 -10.116 1.00 91.44 75 GLN A N 1
ATOM 613 C CA . GLN A 1 75 ? -6.932 -0.461 -8.881 1.00 91.44 75 GLN A CA 1
ATOM 614 C C . GLN A 1 75 ? -6.654 -1.440 -7.729 1.00 91.44 75 GLN A C 1
ATOM 616 O O . GLN A 1 75 ? -6.565 -2.650 -7.945 1.00 91.44 75 GLN A O 1
ATOM 621 N N . GLN A 1 76 ? -6.516 -0.929 -6.508 1.00 93.44 76 GLN A N 1
ATOM 622 C CA . GLN A 1 76 ? -6.370 -1.740 -5.299 1.00 93.44 76 GLN A CA 1
ATOM 623 C C . GLN A 1 76 ? -7.378 -1.320 -4.231 1.00 93.44 76 GLN A C 1
ATOM 625 O O . GLN A 1 76 ? -7.584 -0.128 -3.990 1.00 93.44 76 GLN A O 1
ATOM 630 N N . SER A 1 77 ? -7.963 -2.292 -3.543 1.00 94.69 77 SER A N 1
ATOM 631 C CA . SER A 1 77 ? -8.643 -2.064 -2.268 1.00 94.69 77 SER A CA 1
ATOM 632 C C . SER A 1 77 ? -7.746 -2.555 -1.149 1.00 94.69 77 SER A C 1
ATOM 634 O O . SER A 1 77 ? -7.337 -3.710 -1.179 1.00 94.69 77 SER A O 1
ATOM 636 N N . TYR A 1 78 ? -7.401 -1.711 -0.177 1.00 97.69 78 TYR A N 1
ATOM 637 C CA . TYR A 1 78 ? -6.663 -2.191 0.991 1.00 97.69 78 TYR A CA 1
ATOM 638 C C . TYR A 1 78 ? -7.640 -2.620 2.081 1.00 97.69 78 TYR A C 1
ATOM 640 O O . TYR A 1 78 ? -8.673 -1.992 2.298 1.00 97.69 78 TYR A O 1
ATOM 648 N N . HIS A 1 79 ? -7.302 -3.680 2.802 1.00 98.19 79 HIS A N 1
ATOM 649 C CA . HIS A 1 79 ? -8.114 -4.227 3.881 1.00 98.19 79 HIS A CA 1
ATOM 650 C C . HIS A 1 79 ? -7.251 -4.354 5.130 1.00 98.19 79 HIS A C 1
ATOM 652 O O . HIS A 1 79 ? -6.361 -5.202 5.201 1.00 98.19 79 HIS A O 1
ATOM 658 N N . LEU A 1 80 ? -7.484 -3.481 6.110 1.00 98.38 80 LEU A N 1
ATOM 659 C CA . LEU A 1 80 ? -6.661 -3.411 7.313 1.00 98.38 80 LEU A CA 1
ATOM 660 C C . LEU A 1 80 ? -6.952 -4.597 8.232 1.00 98.38 80 LEU A C 1
ATOM 662 O O . LEU A 1 80 ? -8.108 -4.861 8.565 1.00 98.38 80 LEU A O 1
ATOM 666 N N . VAL A 1 81 ? -5.898 -5.259 8.704 1.00 98.25 81 VAL A N 1
ATOM 667 C CA . VAL A 1 81 ? -5.980 -6.297 9.734 1.00 98.25 81 VAL A CA 1
ATOM 668 C C . VAL A 1 81 ? -4.988 -5.968 10.845 1.00 98.25 81 VAL A C 1
ATOM 670 O O . VAL A 1 81 ? -3.807 -6.286 10.761 1.00 98.25 81 VAL A O 1
ATOM 673 N N . LEU A 1 82 ? -5.465 -5.303 11.893 1.00 97.69 82 LEU A N 1
ATOM 674 C CA . LEU A 1 82 ? -4.649 -4.877 13.027 1.00 97.69 82 LEU A CA 1
ATOM 675 C C . LEU A 1 82 ? -4.597 -5.984 14.086 1.00 97.69 82 LEU A C 1
ATOM 677 O O . LEU A 1 82 ? -5.636 -6.415 14.592 1.00 97.69 82 LEU A O 1
ATOM 681 N N . LEU A 1 83 ? -3.395 -6.460 14.405 1.00 97.69 83 LEU A N 1
ATOM 682 C CA . LEU A 1 83 ? -3.158 -7.623 15.259 1.00 97.69 83 LEU A CA 1
ATOM 683 C C . LEU A 1 83 ? -2.348 -7.196 16.490 1.00 97.69 83 LEU A C 1
ATOM 685 O O . LEU A 1 83 ? -1.124 -7.108 16.429 1.00 97.69 83 LEU A O 1
ATOM 689 N N . ASP A 1 84 ? -3.036 -6.974 17.615 1.00 96.12 84 ASP A N 1
ATOM 690 C CA . ASP A 1 84 ? -2.423 -6.600 18.900 1.00 96.12 84 ASP A CA 1
ATOM 691 C C . ASP A 1 84 ? -1.943 -7.815 19.718 1.00 96.12 84 ASP A C 1
ATOM 693 O O . ASP A 1 84 ? -1.353 -7.651 20.789 1.00 96.12 84 ASP A O 1
ATOM 697 N N . ASN A 1 85 ? -2.163 -9.043 19.231 1.00 94.19 85 ASN A N 1
ATOM 698 C CA . ASN A 1 85 ? -1.561 -10.234 19.829 1.00 94.19 85 ASN A CA 1
ATOM 699 C C . ASN A 1 85 ? -0.038 -10.184 19.667 1.00 94.19 85 ASN A C 1
ATOM 701 O O . ASN A 1 85 ? 0.464 -10.139 18.545 1.00 94.19 85 ASN A O 1
ATOM 705 N N . ARG A 1 86 ? 0.685 -10.284 20.786 1.00 95.38 86 ARG A N 1
ATOM 706 C CA . ARG A 1 86 ? 2.145 -10.391 20.783 1.00 95.38 86 ARG A CA 1
ATOM 707 C C . ARG A 1 86 ? 2.579 -11.656 20.049 1.00 95.38 86 ARG A C 1
ATOM 709 O O . ARG A 1 86 ? 2.175 -12.750 20.432 1.00 95.38 86 ARG A O 1
ATOM 716 N N . LEU A 1 87 ? 3.390 -11.488 19.007 1.00 95.56 87 LEU A N 1
ATOM 717 C CA . LEU A 1 87 ? 4.129 -12.591 18.398 1.00 95.56 87 LEU A CA 1
ATOM 718 C C . LEU A 1 87 ? 5.315 -12.945 19.291 1.00 95.56 87 LEU A C 1
ATOM 720 O O . LEU A 1 87 ? 6.238 -12.136 19.460 1.00 95.56 87 LEU A O 1
ATOM 724 N N . GLU A 1 88 ? 5.285 -14.142 19.861 1.00 95.75 88 GLU A N 1
ATOM 725 C CA . GLU A 1 88 ? 6.404 -14.684 20.618 1.00 95.75 88 GLU A CA 1
ATOM 726 C C . GLU A 1 88 ? 7.517 -15.167 19.678 1.00 95.75 88 GLU A C 1
ATOM 728 O O . GLU A 1 88 ? 7.376 -15.189 18.452 1.00 95.75 88 GLU A O 1
ATOM 733 N N . ARG A 1 89 ? 8.678 -15.515 20.238 1.00 94.69 89 ARG A N 1
ATOM 734 C CA . ARG A 1 89 ? 9.865 -15.893 19.450 1.00 94.69 89 ARG A CA 1
ATOM 735 C C . ARG A 1 89 ? 9.591 -17.096 18.543 1.00 94.69 89 ARG A C 1
ATOM 737 O O . ARG A 1 89 ? 10.063 -17.145 17.416 1.00 94.69 89 ARG A O 1
ATOM 744 N N . GLU A 1 90 ? 8.823 -18.038 19.057 1.00 93.88 90 GLU A N 1
ATOM 745 C CA . GLU A 1 90 ? 8.350 -19.278 18.456 1.00 93.88 90 GLU A CA 1
ATOM 746 C C . GLU A 1 90 ? 7.278 -19.063 17.383 1.00 93.88 90 GLU A C 1
ATOM 748 O O . GLU A 1 90 ? 7.108 -19.919 16.514 1.00 93.88 90 GLU A O 1
ATOM 753 N N . ASP A 1 91 ? 6.601 -17.912 17.395 1.00 94.56 91 ASP A N 1
ATOM 754 C CA . ASP A 1 91 ? 5.614 -17.561 16.376 1.00 94.56 91 ASP A CA 1
ATOM 755 C C . ASP A 1 91 ? 6.279 -17.062 15.083 1.00 94.56 91 ASP A C 1
ATOM 757 O O . ASP A 1 91 ? 5.622 -16.996 14.045 1.00 94.56 91 ASP A O 1
ATOM 761 N N . ILE A 1 92 ? 7.577 -16.733 15.113 1.00 93.88 92 ILE A N 1
ATOM 762 C CA . ILE A 1 92 ? 8.328 -16.155 13.992 1.00 93.88 92 ILE A CA 1
ATOM 763 C C . ILE A 1 92 ? 9.442 -17.119 13.576 1.00 93.88 92 ILE A C 1
ATOM 765 O O . ILE A 1 92 ? 10.234 -17.571 14.400 1.00 93.88 92 ILE A O 1
ATOM 769 N N . ALA A 1 93 ? 9.540 -17.432 12.283 1.00 91.50 93 ALA A N 1
ATOM 770 C CA . ALA A 1 93 ? 10.575 -18.332 11.793 1.00 91.50 93 ALA A CA 1
ATOM 771 C C . ALA A 1 93 ? 11.981 -17.770 12.047 1.00 91.50 93 ALA A C 1
ATOM 773 O O . ALA A 1 93 ? 12.309 -16.635 11.688 1.00 91.50 93 ALA A O 1
ATOM 774 N N . GLN A 1 94 ? 12.820 -18.621 12.634 1.00 92.75 94 GLN A N 1
ATOM 775 C CA . GLN A 1 94 ? 14.243 -18.387 12.804 1.00 92.75 94 GLN A CA 1
ATOM 776 C C . GLN A 1 94 ? 15.003 -19.179 11.734 1.00 92.75 94 GLN A C 1
ATOM 778 O O . GLN A 1 94 ? 14.987 -20.408 11.745 1.00 92.75 94 GLN A O 1
ATOM 783 N N . TYR A 1 95 ? 15.667 -18.475 10.821 1.00 87.62 95 TYR A N 1
ATOM 784 C CA . TYR A 1 95 ? 16.363 -19.089 9.682 1.00 87.62 95 TYR A CA 1
ATOM 785 C C . TYR A 1 95 ? 17.845 -19.340 9.961 1.00 87.62 95 TYR A C 1
ATOM 787 O O . TYR A 1 95 ? 18.368 -20.387 9.596 1.00 87.62 95 TYR A O 1
ATOM 795 N N . ASP A 1 96 ? 18.490 -18.411 10.668 1.00 88.69 96 ASP A N 1
ATOM 796 C CA . ASP A 1 96 ? 19.846 -18.559 11.202 1.00 88.69 96 ASP A CA 1
ATOM 797 C C . ASP A 1 96 ? 19.830 -18.267 12.710 1.00 88.69 96 ASP A C 1
ATOM 799 O O . ASP A 1 96 ? 18.863 -17.688 13.222 1.00 88.69 96 ASP A O 1
ATOM 803 N N . PRO A 1 97 ? 20.875 -18.638 13.475 1.00 92.62 97 PRO A N 1
ATOM 804 C CA . PRO A 1 97 ? 21.008 -18.232 14.870 1.00 92.62 97 PRO A CA 1
ATOM 805 C C . PRO A 1 97 ? 20.712 -16.736 15.068 1.00 92.62 97 PRO A C 1
ATOM 807 O O . PRO A 1 97 ? 21.435 -15.876 14.573 1.00 92.62 97 PRO A O 1
ATOM 810 N N . ASN A 1 98 ? 19.625 -16.436 15.787 1.00 91.88 98 ASN A N 1
ATOM 811 C CA . ASN A 1 98 ? 19.133 -15.087 16.083 1.00 91.88 98 ASN A CA 1
ATOM 812 C C . ASN A 1 98 ? 18.745 -14.234 14.856 1.00 91.88 98 ASN A C 1
ATOM 814 O O . ASN A 1 98 ? 18.743 -13.004 14.944 1.00 91.88 98 ASN A O 1
ATOM 818 N N . LYS A 1 99 ? 18.409 -14.855 13.719 1.00 92.06 99 LYS A N 1
ATOM 819 C CA . LYS A 1 99 ? 17.931 -14.180 12.502 1.00 92.06 99 LYS A CA 1
ATOM 820 C C . LYS A 1 99 ? 16.496 -14.589 12.193 1.00 92.06 99 LYS A C 1
ATOM 822 O O . LYS A 1 99 ? 16.233 -15.763 11.935 1.00 92.06 99 LYS A O 1
ATOM 827 N N . PHE A 1 100 ? 15.591 -13.616 12.211 1.00 92.94 100 PHE A N 1
ATOM 828 C CA . PHE A 1 100 ? 14.149 -13.840 12.149 1.00 92.94 100 PHE A CA 1
ATOM 829 C C . PHE A 1 100 ? 13.511 -13.212 10.916 1.00 92.94 100 PHE A C 1
ATOM 831 O O . PHE A 1 100 ? 13.892 -12.115 10.496 1.00 92.94 100 PHE A O 1
ATOM 838 N N . TRP A 1 101 ? 12.502 -13.891 10.379 1.00 91.56 101 TRP A N 1
ATOM 839 C CA . TRP A 1 101 ? 11.630 -13.367 9.335 1.00 91.56 101 TRP A CA 1
ATOM 840 C C . TRP A 1 101 ? 10.222 -13.949 9.485 1.00 91.56 101 TRP A C 1
ATOM 842 O O . TRP A 1 101 ? 10.057 -15.141 9.758 1.00 91.56 101 TRP A O 1
ATOM 852 N N . LEU A 1 102 ? 9.198 -13.112 9.312 1.00 92.44 102 LEU A N 1
ATOM 853 C CA . LEU A 1 102 ? 7.808 -13.547 9.390 1.00 92.44 102 LEU A CA 1
ATOM 854 C C . LEU A 1 102 ? 7.411 -14.243 8.084 1.00 92.44 102 LEU A C 1
ATOM 856 O O . LEU A 1 102 ? 6.968 -13.606 7.124 1.00 92.44 102 LEU A O 1
ATOM 860 N N . SER A 1 103 ? 7.596 -15.561 8.058 1.00 91.56 103 SER A N 1
ATOM 861 C CA . SER A 1 103 ? 7.272 -16.385 6.894 1.00 91.56 103 SER A CA 1
ATOM 862 C C . SER A 1 103 ? 5.760 -16.433 6.619 1.00 91.56 103 SER A C 1
ATOM 864 O O . SER A 1 103 ? 4.970 -16.239 7.551 1.00 91.56 103 SER A O 1
ATOM 866 N N . PRO A 1 104 ? 5.335 -16.768 5.383 1.00 92.12 104 PRO A N 1
ATOM 867 C CA . PRO A 1 104 ? 3.923 -16.966 5.077 1.00 92.12 104 PRO A CA 1
ATOM 868 C C . PRO A 1 104 ? 3.268 -17.978 6.023 1.00 92.12 104 PRO A C 1
ATOM 870 O O . PRO A 1 104 ? 2.193 -17.722 6.550 1.00 92.12 104 PRO A O 1
ATOM 873 N N . GLN A 1 105 ? 3.936 -19.096 6.332 1.00 91.44 105 GLN A N 1
ATOM 874 C CA . GLN A 1 105 ? 3.370 -20.112 7.226 1.00 91.44 105 GLN A CA 1
ATOM 875 C C . GLN A 1 105 ? 3.094 -19.561 8.634 1.00 91.44 105 GLN A C 1
ATOM 877 O O . GLN A 1 105 ? 2.063 -19.872 9.226 1.00 91.44 105 GLN A O 1
ATOM 882 N N . ASN A 1 106 ? 3.989 -18.725 9.171 1.00 92.94 106 ASN A N 1
ATOM 883 C CA . ASN A 1 106 ? 3.795 -18.097 10.480 1.00 92.94 106 ASN A CA 1
ATOM 884 C C . ASN A 1 106 ? 2.608 -17.125 10.481 1.00 92.94 106 ASN A C 1
ATOM 886 O O . ASN A 1 106 ? 1.779 -17.149 11.395 1.00 92.94 106 ASN A O 1
ATOM 890 N N . ALA A 1 107 ? 2.511 -16.291 9.441 1.00 94.62 107 ALA A N 1
ATOM 891 C CA . ALA A 1 107 ? 1.401 -15.364 9.274 1.00 94.62 107 ALA A CA 1
ATOM 892 C C . ALA A 1 107 ? 0.066 -16.118 9.143 1.00 94.62 107 ALA A C 1
ATOM 894 O O . ALA A 1 107 ? -0.880 -15.808 9.866 1.00 94.62 107 ALA A O 1
ATOM 895 N N . TRP A 1 108 ? 0.010 -17.175 8.324 1.00 95.00 108 TRP A N 1
ATOM 896 C CA . TRP A 1 108 ? -1.189 -18.007 8.162 1.00 95.00 108 TRP A CA 1
ATOM 897 C C . TRP A 1 108 ? -1.612 -18.696 9.454 1.00 95.00 108 TRP A C 1
ATOM 899 O O . TRP A 1 108 ? -2.788 -18.644 9.794 1.00 95.00 108 TRP A O 1
ATOM 909 N N . ASN A 1 109 ? -0.675 -19.250 10.229 1.00 94.25 109 ASN A N 1
ATOM 910 C CA . ASN A 1 109 ? -0.998 -19.834 11.535 1.00 94.25 109 ASN A CA 1
ATOM 911 C C . ASN A 1 109 ? -1.671 -18.803 12.462 1.00 94.25 109 ASN A C 1
ATOM 913 O O . ASN A 1 109 ? -2.603 -19.132 13.200 1.00 94.25 109 ASN A O 1
ATOM 917 N N . SER A 1 110 ? -1.223 -17.543 12.406 1.00 94.06 110 SER A N 1
ATOM 918 C CA . SER A 1 110 ? -1.841 -16.447 13.157 1.00 94.06 110 SER A CA 1
ATOM 919 C C . SER A 1 110 ? -3.236 -16.111 12.624 1.00 94.06 110 SER A C 1
ATOM 921 O O . SER A 1 110 ? -4.170 -15.946 13.409 1.00 94.06 110 SER A O 1
ATOM 923 N N . PHE A 1 111 ? -3.410 -16.048 11.303 1.00 95.50 111 PHE A N 1
ATOM 924 C CA . PHE A 1 111 ? -4.715 -15.800 10.687 1.00 95.50 111 PHE A CA 1
ATOM 925 C C . PHE A 1 111 ? -5.718 -16.903 11.035 1.00 95.50 111 PHE A C 1
ATOM 927 O O . PHE A 1 111 ? -6.814 -16.590 11.501 1.00 95.50 111 PHE A O 1
ATOM 934 N N . ASP A 1 112 ? -5.318 -18.171 10.942 1.00 94.69 112 ASP A N 1
ATOM 935 C CA . ASP A 1 112 ? -6.132 -19.334 11.300 1.00 94.69 112 ASP A CA 1
ATOM 936 C C . ASP A 1 112 ? -6.554 -19.297 12.772 1.00 94.69 112 ASP A C 1
ATOM 938 O O . ASP A 1 112 ? -7.739 -19.454 13.087 1.00 94.69 112 ASP A O 1
ATOM 942 N N . ARG A 1 113 ? -5.611 -19.003 13.684 1.00 93.00 113 ARG A N 1
ATOM 943 C CA . ARG A 1 113 ? -5.888 -18.849 15.124 1.00 93.00 113 ARG A CA 1
ATOM 944 C C . ARG A 1 113 ? -7.007 -17.843 15.375 1.00 93.00 113 ARG A C 1
ATOM 946 O O . ARG A 1 113 ? -7.873 -18.079 16.219 1.00 93.00 113 ARG A O 1
ATOM 953 N N . PHE A 1 114 ? -7.008 -16.739 14.635 1.00 94.19 114 PHE A N 1
ATOM 954 C CA . PHE A 1 114 ? -8.012 -15.691 14.768 1.00 94.19 114 PHE A CA 1
ATOM 955 C C . PHE A 1 114 ? -9.154 -15.811 13.761 1.00 94.19 114 PHE A C 1
ATOM 957 O O . PHE A 1 114 ? -10.000 -14.924 13.741 1.00 94.19 114 PHE A O 1
ATOM 964 N N . LYS A 1 115 ? -9.245 -16.904 12.988 1.00 94.38 115 LYS A N 1
ATOM 965 C CA . LYS A 1 115 ? -10.257 -17.180 11.947 1.00 94.38 115 LYS A CA 1
ATOM 966 C C . LYS A 1 115 ? -10.345 -16.102 10.857 1.00 94.38 115 LYS A C 1
ATOM 968 O O . LYS A 1 115 ? -11.441 -15.757 10.402 1.00 94.38 115 LYS A O 1
ATOM 973 N N . ILE A 1 116 ? -9.224 -15.481 10.531 1.00 95.94 116 ILE A N 1
ATOM 974 C CA . ILE A 1 116 ? -9.098 -14.529 9.433 1.00 95.94 116 ILE A CA 1
ATOM 975 C C . ILE A 1 116 ? -8.827 -15.350 8.176 1.00 95.94 116 ILE A C 1
ATOM 977 O O . ILE A 1 116 ? -7.938 -16.191 8.194 1.00 95.94 116 ILE A O 1
ATOM 981 N N . ASP A 1 117 ? -9.609 -15.138 7.120 1.00 95.12 117 ASP A N 1
ATOM 982 C CA . ASP A 1 117 ? -9.461 -15.879 5.867 1.00 95.12 117 ASP A CA 1
ATOM 983 C C . ASP A 1 117 ? -8.636 -15.057 4.862 1.00 95.12 117 ASP A C 1
ATOM 985 O O . ASP A 1 117 ? -9.184 -14.145 4.238 1.00 95.12 117 ASP A O 1
ATOM 989 N N . PRO A 1 118 ? -7.328 -15.330 4.705 1.00 94.31 118 PRO A N 1
ATOM 990 C CA . PRO A 1 118 ? -6.501 -14.638 3.722 1.00 94.31 118 PRO A CA 1
ATOM 991 C C . PRO A 1 118 ? -6.891 -14.980 2.276 1.00 94.31 118 PRO A C 1
ATOM 993 O O . PRO A 1 118 ? -6.549 -14.220 1.378 1.00 94.31 118 PRO A O 1
ATOM 996 N N . LYS A 1 119 ? -7.633 -16.074 2.029 1.00 93.25 119 LYS A N 1
ATOM 997 C CA . LYS A 1 119 ? -8.051 -16.483 0.674 1.00 93.25 119 LYS A CA 1
ATOM 998 C C . LYS A 1 119 ? -9.149 -15.603 0.086 1.00 93.25 119 LYS A C 1
ATOM 1000 O O . LYS A 1 119 ? -9.455 -15.715 -1.096 1.00 93.25 119 LYS A O 1
ATOM 1005 N N . ALA A 1 120 ? -9.746 -14.738 0.902 1.00 94.12 120 ALA A N 1
ATOM 1006 C CA . ALA A 1 120 ? -10.682 -13.720 0.445 1.00 94.12 120 ALA A CA 1
ATOM 1007 C C . ALA A 1 120 ? -9.990 -12.542 -0.271 1.00 94.12 120 ALA A C 1
ATOM 1009 O O . ALA A 1 120 ? -10.684 -11.640 -0.734 1.00 94.12 120 ALA A O 1
ATOM 1010 N N . TYR A 1 121 ? -8.655 -12.536 -0.335 1.00 96.69 121 TYR A N 1
ATOM 1011 C CA . TYR A 1 121 ? -7.847 -11.455 -0.889 1.00 96.69 121 TYR A CA 1
ATOM 1012 C C . TYR A 1 121 ? -6.895 -11.977 -1.964 1.00 96.69 121 TYR A C 1
ATOM 1014 O O . TYR A 1 121 ? -6.497 -13.142 -1.960 1.00 96.69 121 TYR A O 1
ATOM 1022 N N . ASP A 1 122 ? -6.496 -11.083 -2.861 1.00 97.06 122 ASP A N 1
ATOM 1023 C CA . ASP A 1 122 ? -5.609 -11.400 -3.978 1.00 97.06 122 ASP A CA 1
ATOM 1024 C C . ASP A 1 122 ? -4.138 -11.318 -3.588 1.00 97.06 122 ASP A C 1
ATOM 1026 O O . ASP A 1 122 ? -3.301 -12.000 -4.173 1.00 97.06 122 ASP A O 1
ATOM 1030 N N . LEU A 1 123 ? -3.829 -10.458 -2.617 1.00 97.00 123 LEU A N 1
ATOM 1031 C CA . LEU A 1 123 ? -2.485 -10.146 -2.148 1.00 97.00 123 LEU A CA 1
ATOM 1032 C C . LEU A 1 123 ? -2.481 -10.039 -0.621 1.00 97.00 123 LEU A C 1
ATOM 1034 O O . LEU A 1 123 ? -3.415 -9.487 -0.034 1.00 97.00 123 LEU A O 1
ATOM 1038 N N . VAL A 1 124 ? -1.410 -10.507 0.026 1.00 97.38 124 VAL A N 1
ATOM 1039 C CA . VAL A 1 124 ? -1.213 -10.354 1.477 1.00 97.38 124 VAL A CA 1
ATOM 1040 C C . VAL A 1 124 ? 0.100 -9.634 1.753 1.00 97.38 124 VAL A C 1
ATOM 1042 O O . VAL A 1 124 ? 1.181 -10.152 1.480 1.00 97.38 124 VAL A O 1
ATOM 1045 N N . TRP A 1 125 ? 0.009 -8.432 2.316 1.00 96.31 125 TRP A N 1
ATOM 1046 C CA . TRP A 1 125 ? 1.148 -7.549 2.552 1.00 96.31 125 TRP A CA 1
ATOM 1047 C C . TRP A 1 125 ? 1.337 -7.279 4.036 1.00 96.31 125 TRP A C 1
ATOM 1049 O O . TRP A 1 125 ? 0.682 -6.418 4.620 1.00 96.31 125 TRP A O 1
ATOM 1059 N N . CYS A 1 126 ? 2.220 -8.051 4.656 1.00 95.00 126 CYS A N 1
ATOM 1060 C CA . CYS A 1 126 ? 2.345 -8.115 6.098 1.00 95.00 126 CYS A CA 1
ATOM 1061 C C . CYS A 1 126 ? 3.405 -7.153 6.651 1.00 95.00 126 CYS A C 1
ATOM 1063 O O . CYS A 1 126 ? 4.580 -7.216 6.294 1.00 95.00 126 CYS A O 1
ATOM 1065 N N . LEU A 1 127 ? 3.007 -6.335 7.619 1.00 94.38 127 LEU A N 1
ATOM 1066 C CA . LEU A 1 127 ? 3.881 -5.451 8.378 1.00 94.38 127 LEU A CA 1
ATOM 1067 C C . LEU A 1 127 ? 3.945 -5.913 9.829 1.00 94.38 127 LEU A C 1
ATOM 1069 O O . LEU A 1 127 ? 2.955 -6.395 10.383 1.00 94.38 127 LEU A O 1
ATOM 1073 N N . TRP A 1 128 ? 5.102 -5.769 10.464 1.00 94.06 128 TRP A N 1
ATOM 1074 C CA . TRP A 1 128 ? 5.267 -6.207 11.847 1.00 94.06 128 TRP A CA 1
ATOM 1075 C C . TRP A 1 128 ? 6.318 -5.395 12.610 1.00 94.06 128 TRP A C 1
ATOM 1077 O O . TRP A 1 128 ? 7.328 -4.965 12.048 1.00 94.06 128 TRP A O 1
ATOM 1087 N N . ALA A 1 129 ? 6.061 -5.164 13.900 1.00 94.38 129 ALA A N 1
ATOM 1088 C CA . ALA A 1 129 ? 6.938 -4.392 14.779 1.00 94.38 129 ALA A CA 1
ATOM 1089 C C . ALA A 1 129 ? 8.227 -5.144 15.108 1.00 94.38 129 ALA A C 1
ATOM 1091 O O . ALA A 1 129 ? 8.175 -6.264 15.616 1.00 94.38 129 ALA A O 1
ATOM 1092 N N . TRP A 1 130 ? 9.396 -4.538 14.883 1.00 93.44 130 TRP A N 1
ATOM 1093 C CA . TRP A 1 130 ? 10.656 -5.236 15.137 1.00 93.44 130 TRP A CA 1
ATOM 1094 C C . TRP A 1 130 ? 11.808 -4.343 15.563 1.00 93.44 130 TRP A C 1
ATOM 1096 O O . TRP A 1 130 ? 12.134 -3.363 14.896 1.00 93.44 130 TRP A O 1
ATOM 1106 N N . LYS A 1 131 ? 12.483 -4.717 16.661 1.00 92.38 131 LYS A N 1
ATOM 1107 C CA . LYS A 1 131 ? 13.716 -4.066 17.126 1.00 92.38 131 LYS A CA 1
ATOM 1108 C C . LYS A 1 131 ? 14.864 -5.056 17.089 1.00 92.38 131 LYS A C 1
ATOM 1110 O O . LYS A 1 131 ? 14.817 -6.068 17.784 1.00 92.38 131 LYS A O 1
ATOM 1115 N N . ASN A 1 132 ? 15.933 -4.731 16.367 1.00 91.12 132 ASN A N 1
ATOM 1116 C CA . ASN A 1 132 ? 17.160 -5.521 16.439 1.00 91.12 132 ASN A CA 1
ATOM 1117 C C . ASN A 1 132 ? 17.774 -5.447 17.854 1.00 91.12 132 ASN A C 1
ATOM 1119 O O . ASN A 1 132 ? 17.900 -4.372 18.443 1.00 91.12 132 ASN A O 1
ATOM 1123 N N . ARG A 1 133 ? 18.162 -6.607 18.385 1.00 92.06 133 ARG A N 1
ATOM 1124 C CA . ARG A 1 133 ? 18.816 -6.855 19.679 1.00 92.06 133 ARG A CA 1
ATOM 1125 C C . ARG A 1 133 ? 19.976 -7.836 19.464 1.00 92.06 133 ARG A C 1
ATOM 1127 O O . ARG A 1 133 ? 20.100 -8.434 18.397 1.00 92.06 133 ARG A O 1
ATOM 1134 N N . GLU A 1 134 ? 20.819 -8.019 20.477 1.00 91.50 134 GLU A N 1
ATOM 1135 C CA . GLU A 1 134 ? 21.964 -8.947 20.425 1.00 91.50 134 GLU A CA 1
ATOM 1136 C C . GLU A 1 134 ? 21.542 -10.401 20.126 1.00 91.50 134 GLU A C 1
ATOM 1138 O O . GLU A 1 134 ? 22.227 -11.129 19.412 1.00 91.50 134 GLU A O 1
ATOM 1143 N N . ASP A 1 135 ? 20.374 -10.807 20.623 1.00 92.69 135 ASP A N 1
ATOM 1144 C CA . ASP A 1 135 ? 19.821 -12.159 20.539 1.00 92.69 135 ASP A CA 1
ATOM 1145 C C . ASP A 1 135 ? 18.660 -12.299 19.537 1.00 92.69 135 ASP A C 1
ATOM 1147 O O . ASP A 1 135 ? 18.045 -13.367 19.436 1.00 92.69 135 ASP A O 1
ATOM 1151 N N . ALA A 1 136 ? 18.351 -11.231 18.799 1.00 94.25 136 ALA A N 1
ATOM 1152 C CA . ALA A 1 136 ? 17.279 -11.198 17.815 1.00 94.25 136 ALA A CA 1
ATOM 1153 C C . ALA A 1 136 ? 17.517 -10.094 16.787 1.00 94.25 136 ALA A C 1
ATOM 1155 O O . ALA A 1 136 ? 17.401 -8.908 17.078 1.00 94.25 136 ALA A O 1
ATOM 1156 N N . SER A 1 137 ? 17.813 -10.480 15.556 1.00 91.94 137 SER A N 1
ATOM 1157 C CA . SER A 1 137 ? 17.982 -9.560 14.441 1.00 91.94 137 SER A CA 1
ATOM 1158 C C . SER A 1 137 ? 17.113 -9.972 13.262 1.00 91.94 137 SER A C 1
ATOM 1160 O O . SER A 1 137 ? 16.811 -11.149 13.078 1.00 91.94 137 SER A O 1
ATOM 1162 N N . GLN A 1 138 ? 16.698 -8.999 12.465 1.00 87.81 138 GLN A N 1
ATOM 1163 C CA . GLN A 1 138 ? 15.946 -9.241 11.244 1.00 87.81 138 GLN A CA 1
ATOM 1164 C C . GLN A 1 138 ? 16.856 -9.941 10.226 1.00 87.81 138 GLN A C 1
ATOM 1166 O O . GLN A 1 138 ? 18.037 -9.594 10.094 1.00 87.81 138 GLN A O 1
ATOM 1171 N N . MET A 1 139 ? 16.323 -10.945 9.529 1.00 80.19 139 MET A N 1
ATOM 1172 C CA . MET A 1 139 ? 17.066 -11.671 8.501 1.00 80.19 139 MET A CA 1
ATOM 1173 C C . MET A 1 139 ? 17.263 -10.823 7.236 1.00 80.19 139 MET A C 1
ATOM 1175 O O . MET A 1 139 ? 18.347 -10.858 6.663 1.00 80.19 139 MET A O 1
ATOM 1179 N N . TYR A 1 140 ? 16.265 -10.026 6.841 1.00 64.75 140 TYR A N 1
ATOM 1180 C CA . TYR A 1 140 ? 16.312 -9.126 5.685 1.00 64.75 140 TYR A CA 1
ATOM 1181 C C . TYR A 1 140 ? 15.105 -8.159 5.704 1.00 64.75 140 TYR A C 1
ATOM 1183 O O . TYR A 1 140 ? 14.116 -8.428 6.391 1.00 64.75 140 TYR A O 1
ATOM 1191 N N . GLY A 1 141 ? 15.224 -7.016 5.014 1.00 58.16 141 GLY A N 1
ATOM 1192 C CA . GLY A 1 141 ? 14.318 -5.857 5.085 1.00 58.16 141 GLY A CA 1
ATOM 1193 C C . GLY A 1 141 ? 12.865 -6.157 4.732 1.00 58.16 141 GLY A C 1
ATOM 1194 O O . GLY A 1 141 ? 11.987 -5.583 5.359 1.00 58.16 141 GLY A O 1
ATOM 1195 N N . GLY A 1 142 ? 12.621 -7.121 3.856 1.00 60.06 142 GLY A N 1
ATOM 1196 C CA . GLY A 1 142 ? 11.325 -7.710 3.570 1.00 60.06 142 GLY A CA 1
ATOM 1197 C C . GLY A 1 142 ? 11.518 -8.972 2.735 1.00 60.06 142 GLY A C 1
ATOM 1198 O O . GLY A 1 142 ? 12.645 -9.316 2.426 1.00 60.06 142 GLY A O 1
ATOM 1199 N N . GLY A 1 143 ? 10.483 -9.744 2.454 1.00 62.31 143 GLY A N 1
ATOM 1200 C CA . GLY A 1 143 ? 10.620 -10.843 1.506 1.00 62.31 143 GLY A CA 1
ATOM 1201 C C . GLY A 1 143 ? 9.277 -11.233 0.938 1.00 62.31 143 GLY A C 1
ATOM 1202 O O . GLY A 1 143 ? 8.291 -11.302 1.678 1.00 62.31 143 GLY A O 1
ATOM 1203 N N . ALA A 1 144 ? 9.254 -11.533 -0.354 1.00 71.25 144 ALA A N 1
ATOM 1204 C CA . ALA A 1 144 ? 8.083 -12.064 -1.018 1.00 71.25 144 ALA A CA 1
ATOM 1205 C C . ALA A 1 144 ? 8.257 -13.543 -1.354 1.00 71.25 144 ALA A C 1
ATOM 1207 O O . ALA A 1 144 ? 9.201 -13.952 -2.026 1.00 71.25 144 ALA A O 1
ATOM 1208 N N . LEU A 1 145 ? 7.308 -14.353 -0.901 1.00 81.31 145 LEU A N 1
ATOM 1209 C CA . LEU A 1 145 ? 7.214 -15.780 -1.196 1.00 81.31 145 LEU A CA 1
ATOM 1210 C C . LEU A 1 145 ? 5.750 -16.112 -1.494 1.00 81.31 145 LEU A C 1
ATOM 1212 O O . LEU A 1 145 ? 4.867 -15.383 -1.043 1.00 81.31 145 LEU A O 1
ATOM 1216 N N . PRO A 1 146 ? 5.458 -17.200 -2.218 1.00 81.25 146 PRO A N 1
ATOM 1217 C CA . PRO A 1 146 ? 4.087 -17.672 -2.315 1.00 81.25 146 PRO A CA 1
ATOM 1218 C C . PRO A 1 146 ? 3.599 -18.106 -0.927 1.00 81.25 146 PRO A C 1
ATOM 1220 O O . PRO A 1 146 ? 4.253 -18.889 -0.230 1.00 81.25 146 PRO A O 1
ATOM 1223 N N . GLY A 1 147 ? 2.446 -17.584 -0.517 1.00 82.19 147 GLY A N 1
ATOM 1224 C CA . GLY A 1 147 ? 1.675 -18.140 0.584 1.00 82.19 147 GLY A CA 1
ATOM 1225 C C . GLY A 1 147 ? 0.948 -19.425 0.166 1.00 82.19 147 GLY A C 1
ATOM 1226 O O . GLY A 1 147 ? 1.023 -19.849 -0.991 1.00 82.19 147 GLY A O 1
ATOM 1227 N N . PRO A 1 148 ? 0.221 -20.064 1.097 1.00 84.62 148 PRO A N 1
ATOM 1228 C CA . PRO A 1 148 ? -0.720 -21.131 0.772 1.00 84.62 148 PRO A CA 1
ATOM 1229 C C . PRO A 1 148 ? -1.635 -20.780 -0.416 1.00 84.62 148 PRO A C 1
ATOM 1231 O O . PRO A 1 148 ? -2.088 -19.644 -0.538 1.00 84.62 148 PRO A O 1
ATOM 1234 N N . ASP A 1 149 ? -1.897 -21.772 -1.276 1.00 81.38 149 ASP A N 1
ATOM 1235 C CA . ASP A 1 149 ? -2.652 -21.653 -2.540 1.00 81.38 149 ASP A CA 1
ATOM 1236 C C . ASP A 1 149 ? -2.064 -20.662 -3.569 1.00 81.38 149 ASP A C 1
ATOM 1238 O O . ASP A 1 149 ? -2.783 -20.117 -4.407 1.00 81.38 149 ASP A O 1
ATOM 1242 N N . ASP A 1 150 ? -0.747 -20.439 -3.525 1.00 86.81 150 ASP A N 1
ATOM 1243 C CA . ASP A 1 150 ? -0.017 -19.499 -4.386 1.00 86.81 150 ASP A CA 1
ATOM 1244 C C . ASP A 1 150 ? -0.517 -18.048 -4.273 1.00 86.81 150 ASP A C 1
ATOM 1246 O O . ASP A 1 150 ? -0.429 -17.282 -5.240 1.00 86.81 150 ASP A O 1
ATOM 1250 N N . ILE A 1 151 ? -1.073 -17.661 -3.119 1.00 92.00 151 ILE A N 1
ATOM 1251 C CA . ILE A 1 151 ? -1.428 -16.264 -2.841 1.00 92.00 151 ILE A CA 1
ATOM 1252 C C . ILE A 1 151 ? -0.123 -15.475 -2.699 1.00 92.00 151 ILE A C 1
ATOM 1254 O O . ILE A 1 151 ? 0.675 -15.805 -1.814 1.00 92.00 151 ILE A O 1
ATOM 1258 N N . PRO A 1 152 ? 0.124 -14.440 -3.523 1.00 94.81 152 PRO A N 1
ATOM 1259 C CA . PRO A 1 152 ? 1.327 -13.645 -3.379 1.00 94.81 152 PRO A CA 1
ATOM 1260 C C . PRO A 1 152 ? 1.381 -12.963 -2.016 1.00 94.81 152 PRO A C 1
ATOM 1262 O O . PRO A 1 152 ? 0.481 -12.215 -1.621 1.00 94.81 152 PRO A O 1
ATOM 1265 N N . TYR A 1 153 ? 2.463 -13.239 -1.298 1.00 94.62 153 TYR A N 1
ATOM 1266 C CA . TYR A 1 153 ? 2.701 -12.729 0.038 1.00 94.62 153 TYR A CA 1
ATOM 1267 C C . TYR A 1 153 ? 4.006 -11.957 0.068 1.00 94.62 153 TYR A C 1
ATOM 1269 O O . TYR A 1 153 ? 5.013 -12.419 -0.467 1.00 94.62 153 TYR A O 1
ATOM 1277 N N . MET A 1 154 ? 3.995 -10.823 0.759 1.00 93.50 154 MET A N 1
ATOM 1278 C CA . MET A 1 154 ? 5.212 -10.181 1.230 1.00 93.50 154 MET A CA 1
ATOM 1279 C C . MET A 1 154 ? 5.142 -9.916 2.727 1.00 93.50 154 MET A C 1
ATOM 1281 O O . MET A 1 154 ? 4.059 -9.696 3.278 1.00 93.50 154 MET A O 1
ATOM 1285 N N . SER A 1 155 ? 6.298 -9.885 3.385 1.00 92.00 155 SER A N 1
ATOM 1286 C CA . SER A 1 155 ? 6.390 -9.344 4.735 1.00 92.00 155 SER A CA 1
ATOM 1287 C C . SER A 1 155 ? 7.628 -8.509 4.950 1.00 92.00 155 SER A C 1
ATOM 1289 O O . SER A 1 155 ? 8.715 -8.878 4.520 1.00 92.00 155 SER A O 1
ATOM 1291 N N . PHE A 1 156 ? 7.475 -7.417 5.689 1.00 90.50 156 PHE A N 1
ATOM 1292 C CA . PHE A 1 156 ? 8.590 -6.599 6.129 1.00 90.50 156 PHE A CA 1
ATOM 1293 C C . PHE A 1 156 ? 8.368 -6.074 7.537 1.00 90.50 156 PHE A C 1
ATOM 1295 O O . PHE A 1 156 ? 7.239 -5.902 7.996 1.00 90.50 156 PHE A O 1
ATOM 1302 N N . SER A 1 157 ? 9.473 -5.849 8.236 1.00 89.31 157 SER A N 1
ATOM 1303 C CA . SER A 1 157 ? 9.445 -5.347 9.602 1.00 89.31 157 SER A CA 1
ATOM 1304 C C . SER A 1 157 ? 9.984 -3.938 9.659 1.00 89.31 157 SER A C 1
ATOM 1306 O O . SER A 1 157 ? 10.862 -3.577 8.871 1.00 89.31 157 SER A O 1
ATOM 1308 N N . VAL A 1 158 ? 9.468 -3.156 10.598 1.00 87.25 158 VAL A N 1
ATOM 1309 C CA . VAL A 1 158 ? 9.939 -1.793 10.810 1.00 87.25 158 VAL A CA 1
ATOM 1310 C C . VAL A 1 158 ? 10.233 -1.578 12.287 1.00 87.25 158 VAL A C 1
ATOM 1312 O O . VAL A 1 158 ? 9.486 -2.010 13.170 1.00 87.25 158 VAL A O 1
ATOM 1315 N N . GLN A 1 159 ? 11.376 -0.947 12.536 1.00 85.44 159 GLN A N 1
ATOM 1316 C CA . GLN A 1 159 ? 11.677 -0.326 13.819 1.00 85.44 159 GLN A CA 1
ATOM 1317 C C . GLN A 1 159 ? 11.010 1.048 13.899 1.00 85.44 159 GLN A C 1
ATOM 1319 O O . GLN A 1 159 ? 10.365 1.452 12.945 1.00 85.44 159 GLN A O 1
ATOM 1324 N N . GLN A 1 160 ? 11.213 1.781 14.992 1.00 85.25 160 GLN A N 1
ATOM 1325 C CA . GLN A 1 160 ? 10.859 3.193 15.080 1.00 85.25 160 GLN A CA 1
ATOM 1326 C C . GLN A 1 160 ? 11.534 3.974 13.973 1.00 85.25 160 GLN A C 1
ATOM 1328 O O . GLN A 1 160 ? 12.746 3.865 13.765 1.00 85.25 160 GLN A O 1
ATOM 1333 N N . PHE A 1 161 ? 10.706 4.763 13.320 1.00 85.75 161 PHE A N 1
ATOM 1334 C CA . PHE A 1 161 ? 11.081 5.653 12.254 1.00 85.75 161 PHE A CA 1
ATOM 1335 C C . PHE A 1 161 ? 10.316 6.961 12.414 1.00 85.75 161 PHE A C 1
ATOM 1337 O O . PHE A 1 161 ? 9.227 6.998 13.002 1.00 85.75 161 PHE A O 1
ATOM 1344 N N . ASP A 1 162 ? 10.916 8.024 11.914 1.00 85.19 162 ASP A N 1
ATOM 1345 C CA . ASP A 1 162 ? 10.326 9.349 11.892 1.00 85.19 162 ASP A CA 1
ATOM 1346 C C . ASP A 1 162 ? 9.722 9.627 10.517 1.00 85.19 162 ASP A C 1
ATOM 1348 O O . ASP A 1 162 ? 9.904 8.874 9.560 1.00 85.19 162 ASP A O 1
ATOM 1352 N N . GLU A 1 163 ? 8.987 10.732 10.404 1.00 74.88 163 GLU A N 1
ATOM 1353 C CA . GLU A 1 163 ? 8.325 11.085 9.152 1.00 74.88 163 GLU A CA 1
ATOM 1354 C C . GLU A 1 163 ? 9.310 11.167 7.986 1.00 74.88 163 GLU A C 1
ATOM 1356 O O . GLU A 1 163 ? 8.942 10.779 6.896 1.00 74.88 163 GLU A O 1
ATOM 1361 N N . GLU A 1 164 ? 10.560 11.585 8.199 1.00 72.12 164 GLU A N 1
ATOM 1362 C CA . GLU A 1 164 ? 11.570 11.742 7.144 1.00 72.12 164 GLU A CA 1
ATOM 1363 C C . GLU A 1 164 ? 12.224 10.423 6.680 1.00 72.12 164 GLU A C 1
ATOM 1365 O O . GLU A 1 164 ? 12.976 10.429 5.699 1.00 72.12 164 GLU A O 1
ATOM 1370 N N . ASP A 1 165 ? 11.918 9.282 7.306 1.00 74.00 165 ASP A N 1
ATOM 1371 C CA . ASP A 1 165 ? 12.593 8.013 7.026 1.00 74.00 165 ASP A CA 1
ATOM 1372 C C . ASP A 1 165 ? 12.141 7.339 5.721 1.00 74.00 165 ASP A C 1
ATOM 1374 O O . ASP A 1 165 ? 11.026 6.843 5.549 1.00 74.00 165 ASP A O 1
ATOM 1378 N N . GLN A 1 166 ? 13.089 7.218 4.792 1.00 67.75 166 GLN A N 1
ATOM 1379 C CA . GLN A 1 166 ? 12.833 6.682 3.451 1.00 67.75 166 GLN A CA 1
ATOM 1380 C C . GLN A 1 166 ? 12.709 5.157 3.406 1.00 67.75 166 GLN A C 1
ATOM 1382 O O . GLN A 1 166 ? 12.121 4.601 2.472 1.00 67.75 166 GLN A O 1
ATOM 1387 N N . GLY A 1 167 ? 13.295 4.478 4.396 1.00 70.00 167 GLY A N 1
ATOM 1388 C CA . GLY A 1 167 ? 13.524 3.035 4.364 1.00 70.00 167 GLY A CA 1
ATOM 1389 C C . GLY A 1 167 ? 12.242 2.226 4.205 1.00 70.00 167 GLY A C 1
ATOM 1390 O O . GLY A 1 167 ? 12.226 1.242 3.474 1.00 70.00 167 GLY A O 1
ATOM 1391 N N . ILE A 1 168 ? 11.145 2.671 4.813 1.00 74.12 168 ILE A N 1
ATOM 1392 C CA . ILE A 1 168 ? 9.887 1.917 4.827 1.00 74.12 168 ILE A CA 1
ATOM 1393 C C . ILE A 1 168 ? 9.185 1.975 3.491 1.00 74.12 168 ILE A C 1
ATOM 1395 O O . ILE A 1 168 ? 8.765 0.941 2.986 1.00 74.12 168 ILE A O 1
ATOM 1399 N N . THR A 1 169 ? 9.087 3.160 2.889 1.00 72.81 169 THR A N 1
ATOM 1400 C CA . THR A 1 169 ? 8.462 3.267 1.568 1.00 72.81 169 THR A CA 1
ATOM 1401 C C . THR A 1 169 ? 9.260 2.499 0.522 1.00 72.81 169 THR A C 1
ATOM 1403 O O . THR A 1 169 ? 8.668 1.909 -0.374 1.00 72.81 169 THR A O 1
ATOM 1406 N N . MET A 1 170 ? 10.592 2.493 0.642 1.00 75.19 170 MET A N 1
ATOM 1407 C CA . MET A 1 170 ? 11.466 1.740 -0.254 1.00 75.19 170 MET A CA 1
ATOM 1408 C C . MET A 1 170 ? 11.211 0.239 -0.140 1.00 75.19 170 MET A C 1
ATOM 1410 O O . MET A 1 170 ? 11.046 -0.419 -1.161 1.00 75.19 170 MET A O 1
ATOM 1414 N N . VAL A 1 171 ? 11.164 -0.284 1.088 1.00 81.88 171 VAL A N 1
ATOM 1415 C CA . VAL A 1 171 ? 10.902 -1.703 1.339 1.00 81.88 171 VAL A CA 1
ATOM 1416 C C . VAL A 1 171 ? 9.480 -2.065 0.913 1.00 81.88 171 VAL A C 1
ATOM 1418 O O . VAL A 1 171 ? 9.316 -2.984 0.127 1.00 81.88 171 VAL A O 1
ATOM 1421 N N . LEU A 1 172 ? 8.462 -1.305 1.328 1.00 85.06 172 LEU A N 1
ATOM 1422 C CA . LEU A 1 172 ? 7.071 -1.534 0.925 1.00 85.06 172 LEU A CA 1
ATOM 1423 C C . LEU A 1 172 ? 6.929 -1.601 -0.599 1.00 85.06 172 LEU A C 1
ATOM 1425 O O . LEU A 1 172 ? 6.294 -2.513 -1.115 1.00 85.06 172 LEU A O 1
ATOM 1429 N N . GLU A 1 173 ? 7.518 -0.645 -1.319 1.00 84.25 173 GLU A N 1
ATOM 1430 C CA . GLU A 1 173 ? 7.471 -0.646 -2.776 1.00 84.25 173 GLU A CA 1
ATOM 1431 C C . GLU A 1 173 ? 8.224 -1.838 -3.363 1.00 84.25 173 GLU A C 1
ATOM 1433 O O . GLU A 1 173 ? 7.671 -2.509 -4.226 1.00 84.25 173 GLU A O 1
ATOM 1438 N N . HIS A 1 174 ? 9.456 -2.097 -2.915 1.00 86.69 174 HIS A N 1
ATOM 1439 C CA . HIS A 1 174 ? 10.278 -3.208 -3.399 1.00 86.69 174 HIS A CA 1
ATOM 1440 C C . HIS A 1 174 ? 9.548 -4.545 -3.261 1.00 86.69 174 HIS A C 1
ATOM 1442 O O . HIS A 1 174 ? 9.355 -5.267 -4.234 1.00 86.69 174 HIS A O 1
ATOM 1448 N N . GLU A 1 175 ? 9.064 -4.824 -2.058 1.00 87.94 175 GLU A N 1
ATOM 1449 C CA . GLU A 1 175 ? 8.409 -6.081 -1.734 1.00 87.94 175 GLU A CA 1
ATOM 1450 C C . GLU A 1 175 ? 7.034 -6.210 -2.408 1.00 87.94 175 GLU A C 1
ATOM 1452 O O . GLU A 1 175 ? 6.640 -7.300 -2.826 1.00 87.94 175 GLU A O 1
ATOM 1457 N N . ALA A 1 176 ? 6.312 -5.098 -2.600 1.00 90.12 176 ALA A N 1
ATOM 1458 C CA . ALA A 1 176 ? 5.080 -5.099 -3.384 1.00 90.12 176 ALA A CA 1
ATOM 1459 C C . ALA A 1 176 ? 5.336 -5.500 -4.844 1.00 90.12 176 ALA A C 1
ATOM 1461 O O . ALA A 1 176 ? 4.539 -6.259 -5.401 1.00 90.12 176 ALA A O 1
ATOM 1462 N N . GLN A 1 177 ? 6.443 -5.049 -5.453 1.00 90.12 177 GLN A N 1
ATOM 1463 C CA . GLN A 1 177 ? 6.789 -5.428 -6.828 1.00 90.12 177 GLN A CA 1
ATOM 1464 C C . GLN A 1 177 ? 6.964 -6.940 -6.972 1.00 90.12 177 GLN A C 1
ATOM 1466 O O . GLN A 1 177 ? 6.400 -7.519 -7.899 1.00 90.12 177 GLN A O 1
ATOM 1471 N N . HIS A 1 178 ? 7.598 -7.605 -6.004 1.00 90.00 178 HIS A N 1
ATOM 1472 C CA . HIS A 1 178 ? 7.677 -9.064 -6.014 1.00 90.00 178 HIS A CA 1
ATOM 1473 C C . HIS A 1 178 ? 6.309 -9.752 -5.970 1.00 90.00 178 HIS A C 1
ATOM 1475 O O . HIS A 1 178 ? 6.125 -10.818 -6.564 1.00 90.00 178 HIS A O 1
ATOM 1481 N N . THR A 1 179 ? 5.312 -9.158 -5.309 1.00 92.94 179 THR A N 1
ATOM 1482 C CA . THR A 1 179 ? 3.953 -9.712 -5.363 1.00 92.94 179 THR A CA 1
ATOM 1483 C C . THR A 1 179 ? 3.312 -9.538 -6.741 1.00 92.94 179 THR A C 1
ATOM 1485 O O . THR A 1 179 ? 2.623 -10.446 -7.204 1.00 92.94 179 THR A O 1
ATOM 1488 N N . TYR A 1 180 ? 3.598 -8.445 -7.458 1.00 91.69 180 TYR A N 1
ATOM 1489 C CA . TYR A 1 180 ? 3.163 -8.285 -8.849 1.00 91.69 180 TYR A CA 1
ATOM 1490 C C . TYR A 1 180 ? 3.897 -9.241 -9.794 1.00 91.69 180 TYR A C 1
ATOM 1492 O O . TYR A 1 180 ? 3.255 -9.836 -10.654 1.00 91.69 180 TYR A O 1
ATOM 1500 N N . GLU A 1 181 ? 5.197 -9.475 -9.608 1.00 90.50 181 GLU A N 1
ATOM 1501 C CA . GLU A 1 181 ? 5.942 -10.504 -10.352 1.00 90.50 181 GLU A CA 1
ATOM 1502 C C . GLU A 1 181 ? 5.250 -11.857 -10.276 1.00 90.50 181 GLU A C 1
ATOM 1504 O O . GLU A 1 181 ? 5.036 -12.506 -11.302 1.00 90.50 181 GLU A O 1
ATOM 1509 N N . GLN A 1 182 ? 4.837 -12.253 -9.070 1.00 90.62 182 GLN A N 1
ATOM 1510 C CA . GLN A 1 182 ? 4.113 -13.499 -8.859 1.00 90.62 182 GLN A CA 1
ATOM 1511 C C . GLN A 1 182 ? 2.753 -13.506 -9.568 1.00 90.62 182 GLN A C 1
ATOM 1513 O O . GLN A 1 182 ? 2.419 -14.517 -10.179 1.00 90.62 182 GLN A O 1
ATOM 1518 N N . LEU A 1 183 ? 1.986 -12.406 -9.567 1.00 92.62 183 LEU A N 1
ATOM 1519 C CA . LEU A 1 183 ? 0.720 -12.327 -10.318 1.00 92.62 183 LEU A CA 1
ATOM 1520 C C . LEU A 1 183 ? 0.929 -12.569 -11.820 1.00 92.62 183 LEU A C 1
ATOM 1522 O O . LEU A 1 183 ? 0.205 -13.358 -12.436 1.00 92.62 183 LEU A O 1
ATOM 1526 N N . PHE A 1 184 ? 1.929 -11.912 -12.410 1.00 91.31 184 PHE A N 1
ATOM 1527 C CA . PHE A 1 184 ? 2.256 -12.052 -13.830 1.00 91.31 184 PHE A CA 1
ATOM 1528 C C . PHE A 1 184 ? 2.761 -13.474 -14.130 1.00 91.31 184 PHE A C 1
ATOM 1530 O O . PHE A 1 184 ? 2.278 -14.127 -15.056 1.00 91.31 184 PHE A O 1
ATOM 1537 N N . HIS A 1 185 ? 3.666 -14.002 -13.305 1.00 89.69 185 HIS A N 1
ATOM 1538 C CA . HIS A 1 185 ? 4.193 -15.359 -13.446 1.00 89.69 185 HIS A CA 1
ATOM 1539 C C . HIS A 1 185 ? 3.088 -16.424 -13.357 1.00 89.69 185 HIS A C 1
ATOM 1541 O O . HIS A 1 185 ? 2.946 -17.266 -14.246 1.00 89.69 185 HIS A O 1
ATOM 1547 N N . ASN A 1 186 ? 2.249 -16.347 -12.323 1.00 90.12 186 ASN A N 1
ATOM 1548 C CA . ASN A 1 186 ? 1.201 -17.327 -12.033 1.00 90.12 186 ASN A CA 1
ATOM 1549 C C . ASN A 1 186 ? 0.037 -17.289 -13.031 1.00 90.12 186 ASN A C 1
ATOM 1551 O O . ASN A 1 186 ? -0.789 -18.203 -13.042 1.00 90.12 186 ASN A O 1
ATOM 1555 N N . THR A 1 187 ? -0.036 -16.252 -13.867 1.00 90.81 187 THR A N 1
ATOM 1556 C CA . THR A 1 187 ? -0.997 -16.139 -14.975 1.00 90.81 187 THR A CA 1
ATOM 1557 C C . THR A 1 187 ? -0.373 -16.504 -16.326 1.00 90.81 187 THR A C 1
ATOM 1559 O O . THR A 1 187 ? -0.981 -16.302 -17.374 1.00 90.81 187 THR A O 1
ATOM 1562 N N . GLY A 1 188 ? 0.815 -17.123 -16.306 1.00 88.06 188 GLY A N 1
ATOM 1563 C CA . GLY A 1 188 ? 1.474 -17.702 -17.478 1.00 88.06 188 GLY A CA 1
ATOM 1564 C C . GLY A 1 188 ? 2.265 -16.698 -18.311 1.00 88.06 188 GLY A C 1
ATOM 1565 O O . GLY A 1 188 ? 2.654 -17.007 -19.439 1.00 88.06 188 GLY A O 1
ATOM 1566 N N . GLN A 1 189 ? 2.509 -15.499 -17.786 1.00 86.50 189 GLN A N 1
ATOM 1567 C CA . GLN A 1 189 ? 3.221 -14.471 -18.526 1.00 86.50 189 GLN A CA 1
ATOM 1568 C C . GLN A 1 189 ? 4.728 -14.684 -18.429 1.00 86.50 189 GLN A C 1
ATOM 1570 O O . GLN A 1 189 ? 5.295 -14.847 -17.350 1.00 86.50 189 GLN A O 1
ATOM 1575 N N . THR A 1 190 ? 5.387 -14.681 -19.585 1.00 82.06 190 THR A N 1
ATOM 1576 C CA . THR A 1 190 ? 6.839 -14.843 -19.665 1.00 82.06 190 THR A CA 1
ATOM 1577 C C . THR A 1 190 ? 7.510 -13.480 -19.577 1.00 82.06 190 THR A C 1
ATOM 1579 O O . THR A 1 190 ? 7.188 -12.579 -20.356 1.00 82.06 190 THR A O 1
ATOM 1582 N N . VAL A 1 191 ? 8.453 -13.350 -18.641 1.00 81.00 191 VAL A N 1
ATOM 1583 C CA . VAL A 1 191 ? 9.245 -12.130 -18.475 1.00 81.00 191 VAL A CA 1
ATOM 1584 C C . VAL A 1 191 ? 10.207 -11.980 -19.653 1.00 81.00 191 VAL A C 1
ATOM 1586 O O . VAL A 1 191 ? 11.064 -12.836 -19.871 1.00 81.00 191 VAL A O 1
ATOM 1589 N N . SER A 1 192 ? 10.074 -10.882 -20.389 1.00 81.06 192 SER A N 1
ATOM 1590 C CA . SER A 1 192 ? 11.026 -10.415 -21.394 1.00 81.06 192 SER A CA 1
ATOM 1591 C C . SER A 1 192 ? 11.589 -9.075 -20.947 1.00 81.06 192 SER A C 1
ATOM 1593 O O . SER A 1 192 ? 10.832 -8.155 -20.653 1.00 81.06 192 SER A O 1
ATOM 1595 N N . TYR A 1 193 ? 12.914 -8.958 -20.926 1.00 80.94 193 TYR A N 1
ATOM 1596 C CA . TYR A 1 193 ? 13.608 -7.696 -20.647 1.00 80.94 193 TYR A CA 1
ATOM 1597 C C . TYR A 1 193 ? 13.830 -6.860 -21.920 1.00 80.94 193 TYR A C 1
ATOM 1599 O O . TYR A 1 193 ? 14.344 -5.748 -21.837 1.00 80.94 193 TYR A O 1
ATOM 1607 N N . GLU A 1 194 ? 13.447 -7.383 -23.089 1.00 79.50 194 GLU A N 1
ATOM 1608 C CA . GLU A 1 194 ? 13.450 -6.650 -24.358 1.00 79.50 194 GLU A CA 1
ATOM 1609 C C . GLU A 1 194 ? 12.158 -5.841 -24.506 1.00 79.50 194 GLU A C 1
ATOM 1611 O O . GLU A 1 194 ? 11.089 -6.303 -24.114 1.00 79.50 194 GLU A O 1
ATOM 1616 N N . VAL A 1 195 ? 12.243 -4.642 -25.087 1.00 76.12 195 VAL A N 1
ATOM 1617 C CA . VAL A 1 195 ? 11.089 -3.747 -25.267 1.00 76.12 195 VAL A CA 1
ATOM 1618 C C . VAL A 1 195 ? 10.260 -4.145 -26.506 1.00 76.12 195 VAL A C 1
ATOM 1620 O O . VAL A 1 195 ? 10.841 -4.325 -27.578 1.00 76.12 195 VAL A O 1
ATOM 1623 N N . PRO A 1 196 ? 8.912 -4.213 -26.419 1.00 71.88 196 PRO A N 1
ATOM 1624 C CA . PRO A 1 196 ? 8.101 -3.984 -25.222 1.00 71.88 196 PRO A CA 1
ATOM 1625 C C . PRO A 1 196 ? 8.265 -5.117 -24.205 1.00 71.88 196 PRO A C 1
ATOM 1627 O O . PRO A 1 196 ? 8.185 -6.290 -24.565 1.00 71.88 196 PRO A O 1
ATOM 1630 N N . ILE A 1 197 ? 8.462 -4.745 -22.934 1.00 77.56 197 ILE A N 1
ATOM 1631 C CA . ILE A 1 197 ? 8.570 -5.714 -21.839 1.00 77.56 197 ILE A CA 1
ATOM 1632 C C . ILE A 1 197 ? 7.265 -6.501 -21.774 1.00 77.56 197 ILE A C 1
ATOM 1634 O O . ILE A 1 197 ? 6.180 -5.923 -21.721 1.00 77.56 197 ILE A O 1
ATOM 1638 N N . THR A 1 198 ? 7.380 -7.824 -21.748 1.00 73.12 198 THR A N 1
ATOM 1639 C CA . THR A 1 198 ? 6.275 -8.731 -21.429 1.00 73.12 198 THR A CA 1
ATOM 1640 C C . THR A 1 198 ? 6.532 -9.363 -20.076 1.00 73.12 198 THR A C 1
ATOM 1642 O O . THR A 1 198 ? 7.688 -9.567 -19.710 1.00 73.12 198 THR A O 1
ATOM 1645 N N . GLY A 1 199 ? 5.481 -9.693 -19.325 1.00 77.31 199 GLY A N 1
ATOM 1646 C CA . GLY A 1 199 ? 5.664 -10.120 -17.939 1.00 77.31 199 GLY A CA 1
ATOM 1647 C C . GLY A 1 199 ? 6.149 -8.964 -17.053 1.00 77.31 199 GLY A C 1
ATOM 1648 O O . GLY A 1 199 ? 6.354 -7.846 -17.527 1.00 77.31 199 GLY A O 1
ATOM 1649 N N . PHE A 1 200 ? 6.366 -9.229 -15.766 1.00 83.94 200 PHE A N 1
ATOM 1650 C CA . PHE A 1 200 ? 6.907 -8.226 -14.852 1.00 83.94 200 PHE A CA 1
ATOM 1651 C C . PHE A 1 200 ? 8.370 -8.542 -14.485 1.00 83.94 200 PHE A C 1
ATOM 1653 O O . PHE A 1 200 ? 8.645 -9.675 -14.088 1.00 83.94 200 PHE A O 1
ATOM 1660 N N . PRO A 1 201 ? 9.319 -7.599 -14.656 1.00 84.25 201 PRO A N 1
ATOM 1661 C CA . PRO A 1 201 ? 10.725 -7.799 -14.295 1.00 84.25 201 PRO A CA 1
ATOM 1662 C C . PRO A 1 201 ? 10.915 -8.152 -12.819 1.00 84.25 201 PRO A C 1
ATOM 1664 O O . PRO A 1 201 ? 10.194 -7.630 -11.976 1.00 84.25 201 PRO A O 1
ATOM 1667 N N . PHE A 1 202 ? 11.928 -8.967 -12.508 1.00 85.75 202 PHE A N 1
ATOM 1668 C CA . PHE A 1 202 ? 12.295 -9.255 -11.118 1.00 85.75 202 PHE A CA 1
ATOM 1669 C C . PHE A 1 202 ? 12.788 -7.971 -10.423 1.00 85.75 202 PHE A C 1
ATOM 1671 O O . PHE A 1 202 ? 13.713 -7.326 -10.928 1.00 85.75 202 PHE A O 1
ATOM 1678 N N . ALA A 1 203 ? 12.224 -7.616 -9.267 1.00 85.38 203 ALA A N 1
ATOM 1679 C CA . ALA A 1 203 ? 12.501 -6.380 -8.528 1.00 85.38 203 ALA A CA 1
ATOM 1680 C C . ALA A 1 203 ? 13.943 -6.308 -8.013 1.00 85.38 203 ALA A C 1
ATOM 1682 O O . ALA A 1 203 ? 14.510 -5.223 -7.886 1.00 85.38 203 ALA A O 1
ATOM 1683 N N . ASP A 1 204 ? 14.582 -7.461 -7.819 1.00 85.19 204 ASP A N 1
ATOM 1684 C CA . ASP A 1 204 ? 16.010 -7.558 -7.508 1.00 85.19 204 ASP A CA 1
ATOM 1685 C C . ASP A 1 204 ? 16.917 -7.262 -8.712 1.00 85.19 204 ASP A C 1
ATOM 1687 O O . ASP A 1 204 ? 18.117 -7.014 -8.564 1.00 85.19 204 ASP A O 1
ATOM 1691 N N . HIS A 1 205 ? 16.379 -7.331 -9.932 1.00 86.12 205 HIS A N 1
ATOM 1692 C CA . HIS A 1 205 ? 17.140 -7.285 -11.183 1.00 86.12 205 HIS A CA 1
ATOM 1693 C C . HIS A 1 205 ? 16.791 -6.079 -12.067 1.00 86.12 205 HIS A C 1
ATOM 1695 O O . HIS A 1 205 ? 17.035 -6.086 -13.276 1.00 86.12 205 HIS A O 1
ATOM 1701 N N . LEU A 1 206 ? 16.260 -5.015 -11.465 1.00 87.69 206 LEU A N 1
ATOM 1702 C CA . LEU A 1 206 ? 15.875 -3.787 -12.167 1.00 87.69 206 LEU A CA 1
ATOM 1703 C C . LEU A 1 206 ? 17.063 -3.064 -12.834 1.00 87.69 206 LEU A C 1
ATOM 1705 O O . LEU A 1 206 ? 16.884 -2.336 -13.808 1.00 87.69 206 LEU A O 1
ATOM 1709 N N . ASP A 1 207 ? 18.291 -3.303 -12.373 1.00 89.31 207 ASP A N 1
ATOM 1710 C CA . ASP A 1 207 ? 19.533 -2.766 -12.948 1.00 89.31 207 ASP A CA 1
ATOM 1711 C C . ASP A 1 207 ? 19.843 -3.230 -14.375 1.00 89.31 207 ASP A C 1
ATOM 1713 O O . ASP A 1 207 ? 20.603 -2.564 -15.084 1.00 89.31 207 ASP A O 1
ATOM 1717 N N . ILE A 1 208 ? 19.236 -4.332 -14.821 1.00 89.19 208 ILE A N 1
ATOM 1718 C CA . ILE A 1 208 ? 19.334 -4.817 -16.202 1.00 89.19 208 ILE A CA 1
ATOM 1719 C C . ILE A 1 208 ? 18.685 -3.820 -17.174 1.00 89.19 208 ILE A C 1
ATOM 1721 O O . ILE A 1 208 ? 19.111 -3.711 -18.321 1.00 89.19 208 ILE A O 1
ATOM 1725 N N . LEU A 1 209 ? 17.691 -3.054 -16.715 1.00 90.38 209 LEU A N 1
ATOM 1726 C CA . LEU A 1 209 ? 16.894 -2.175 -17.568 1.00 90.38 209 LEU A CA 1
ATOM 1727 C C . LEU A 1 209 ? 17.489 -0.777 -17.746 1.00 90.38 209 LEU A C 1
ATOM 1729 O O . LEU A 1 209 ? 17.075 -0.069 -18.658 1.00 90.38 209 LEU A O 1
ATOM 1733 N N . ILE A 1 210 ? 18.455 -0.364 -16.917 1.00 91.44 210 ILE A N 1
ATOM 1734 C CA . ILE A 1 210 ? 18.974 1.016 -16.920 1.00 91.44 210 ILE A CA 1
ATOM 1735 C C . ILE A 1 210 ? 19.476 1.433 -18.304 1.00 91.44 210 ILE A C 1
ATOM 1737 O O . ILE A 1 210 ? 19.153 2.519 -18.777 1.00 91.44 210 ILE A O 1
ATOM 1741 N N . GLU A 1 211 ? 20.278 0.586 -18.948 1.00 92.31 211 GLU A N 1
ATOM 1742 C CA . GLU A 1 211 ? 20.888 0.919 -20.239 1.00 92.31 211 GLU A CA 1
ATOM 1743 C C . GLU A 1 211 ? 19.832 1.103 -21.330 1.00 92.31 211 GLU A C 1
ATOM 1745 O O . GLU A 1 211 ? 19.899 2.051 -22.110 1.00 92.31 211 GLU A O 1
ATOM 1750 N N . GLU A 1 212 ? 18.817 0.243 -21.331 1.00 91.12 212 GLU A N 1
ATOM 1751 C CA . GLU A 1 212 ? 17.715 0.307 -22.283 1.00 91.12 212 GLU A CA 1
ATOM 1752 C C . GLU A 1 212 ? 16.811 1.520 -22.033 1.00 91.12 212 GLU A C 1
ATOM 1754 O O . GLU A 1 212 ? 16.403 2.198 -22.977 1.00 91.12 212 GLU A O 1
ATOM 1759 N N . ILE A 1 213 ? 16.563 1.843 -20.761 1.00 88.69 213 ILE A N 1
ATOM 1760 C CA . ILE A 1 213 ? 15.814 3.028 -20.342 1.00 88.69 213 ILE A CA 1
ATOM 1761 C C . ILE A 1 213 ? 16.497 4.303 -20.845 1.00 88.69 213 ILE A C 1
ATOM 1763 O O . ILE A 1 213 ? 15.855 5.094 -21.531 1.00 88.69 213 ILE A O 1
ATOM 1767 N N . VAL A 1 214 ? 17.795 4.478 -20.574 1.00 90.19 214 VAL A N 1
ATOM 1768 C CA . VAL A 1 214 ? 18.560 5.657 -21.027 1.00 90.19 214 VAL A CA 1
ATOM 1769 C C . VAL A 1 214 ? 18.605 5.734 -22.554 1.00 90.19 214 VAL A C 1
ATOM 1771 O O . VAL A 1 214 ? 18.498 6.813 -23.130 1.00 90.19 214 VAL A O 1
ATOM 1774 N N . ARG A 1 215 ? 18.733 4.590 -23.236 1.00 91.62 215 ARG A N 1
ATOM 1775 C CA . ARG A 1 215 ? 18.767 4.534 -24.702 1.00 91.62 215 ARG A CA 1
ATOM 1776 C C . ARG A 1 215 ? 17.451 4.992 -25.336 1.00 91.62 215 ARG A C 1
ATOM 1778 O O . ARG A 1 215 ? 17.480 5.648 -26.377 1.00 91.62 215 ARG A O 1
ATOM 1785 N N . LEU A 1 216 ? 16.316 4.588 -24.767 1.00 86.12 216 LEU A N 1
ATOM 1786 C CA . LEU A 1 216 ? 14.988 4.885 -25.310 1.00 86.12 216 LEU A CA 1
ATOM 1787 C C . LEU A 1 216 ? 14.455 6.244 -24.860 1.00 86.12 216 LEU A C 1
ATOM 1789 O O . LEU A 1 216 ? 13.794 6.927 -25.640 1.00 86.12 216 LEU A O 1
ATOM 1793 N N . GLU A 1 217 ? 14.743 6.635 -23.622 1.00 82.56 217 GLU A N 1
ATOM 1794 C CA . GLU A 1 217 ? 14.246 7.859 -22.997 1.00 82.56 217 GLU A CA 1
ATOM 1795 C C . GLU A 1 217 ? 15.367 8.590 -22.242 1.00 82.56 217 GLU A C 1
ATOM 1797 O O . GLU A 1 217 ? 15.406 8.572 -21.010 1.00 82.56 217 GLU A O 1
ATOM 1802 N N . PRO A 1 218 ? 16.276 9.270 -22.966 1.00 84.25 218 PRO A N 1
ATOM 1803 C CA . PRO A 1 218 ? 17.320 10.078 -22.347 1.00 84.25 218 PRO A CA 1
ATOM 1804 C C . PRO A 1 218 ? 16.748 11.151 -21.407 1.00 84.25 218 PRO A C 1
ATOM 1806 O O . PRO A 1 218 ? 15.761 11.821 -21.732 1.00 84.25 218 PRO A O 1
ATOM 1809 N N . GLY A 1 219 ? 17.379 11.336 -20.249 1.00 78.69 219 GLY A N 1
ATOM 1810 C CA . GLY A 1 219 ? 16.999 12.304 -19.221 1.00 78.69 219 GLY A CA 1
ATOM 1811 C C . GLY A 1 219 ? 15.813 11.877 -18.354 1.00 78.69 219 GLY A C 1
ATOM 1812 O O . GLY A 1 219 ? 15.262 12.693 -17.616 1.00 78.69 219 GLY A O 1
ATOM 1813 N N . VAL A 1 220 ? 15.388 10.614 -18.423 1.00 77.62 220 VAL A N 1
ATOM 1814 C CA . VAL A 1 220 ? 14.278 10.077 -17.617 1.00 77.62 220 VAL A CA 1
ATOM 1815 C C . VAL A 1 220 ? 14.544 10.145 -16.110 1.00 77.62 220 VAL A C 1
ATOM 1817 O O . VAL A 1 220 ? 13.605 10.338 -15.344 1.00 77.62 220 VAL A O 1
ATOM 1820 N N . PHE A 1 221 ? 15.805 10.047 -15.681 1.00 77.94 221 PHE A N 1
ATOM 1821 C CA . PHE A 1 221 ? 16.201 10.111 -14.268 1.00 77.94 221 PHE A CA 1
ATOM 1822 C C . PHE A 1 221 ? 16.464 11.541 -13.761 1.00 77.94 221 PHE A C 1
ATOM 1824 O O . PHE A 1 221 ? 16.645 11.758 -12.559 1.00 77.94 221 PHE A O 1
ATOM 1831 N N . GLU A 1 222 ? 16.437 12.535 -14.650 1.00 75.06 222 GLU A N 1
ATOM 1832 C CA . GLU A 1 222 ? 16.672 13.933 -14.299 1.00 75.06 222 GLU A CA 1
ATOM 1833 C C . GLU A 1 222 ? 15.462 14.550 -13.564 1.00 75.06 222 GLU A C 1
ATOM 1835 O O . GLU A 1 222 ? 14.303 14.241 -13.867 1.00 75.06 222 GLU A O 1
ATOM 1840 N N . PRO A 1 223 ? 15.685 15.485 -12.619 1.00 69.06 223 PRO A N 1
ATOM 1841 C CA . PRO A 1 223 ? 16.970 16.067 -12.223 1.00 69.06 223 PRO A CA 1
ATOM 1842 C C . PRO A 1 223 ? 17.650 15.345 -11.049 1.00 69.06 223 PRO A C 1
ATOM 1844 O O . PRO A 1 223 ? 18.536 15.909 -10.415 1.00 69.06 223 PRO A O 1
ATOM 1847 N N . PHE A 1 224 ? 17.172 14.155 -10.666 1.00 73.50 224 PHE A N 1
ATOM 1848 C CA . PHE A 1 224 ? 17.767 13.422 -9.549 1.00 73.50 224 PHE A CA 1
ATOM 1849 C C . PHE A 1 224 ? 19.161 12.894 -9.908 1.00 73.50 224 PHE A C 1
ATOM 1851 O O . PHE A 1 224 ? 20.055 12.909 -9.064 1.00 73.50 224 PHE A O 1
ATOM 1858 N N . MET A 1 225 ? 19.322 12.408 -11.137 1.00 80.19 225 MET A N 1
ATOM 1859 C CA . MET A 1 225 ? 20.539 11.766 -11.614 1.00 80.19 225 MET A CA 1
ATOM 1860 C C . MET A 1 225 ? 20.656 11.948 -13.128 1.00 80.19 225 MET A C 1
ATOM 1862 O O . MET A 1 225 ? 19.663 11.751 -13.834 1.00 80.19 225 MET A O 1
ATOM 1866 N N . SER A 1 226 ? 21.854 12.278 -13.620 1.00 86.19 226 SER A N 1
ATOM 1867 C CA . SER A 1 226 ? 22.098 12.331 -15.066 1.00 86.19 226 SER A CA 1
ATOM 1868 C C . SER A 1 226 ? 22.101 10.938 -15.689 1.00 86.19 226 SER A C 1
ATOM 1870 O O . SER A 1 226 ? 22.286 9.929 -15.004 1.00 86.19 226 SER A O 1
ATOM 1872 N N . ASP A 1 227 ? 21.937 10.859 -17.008 1.00 89.56 227 ASP A N 1
ATOM 1873 C CA . ASP A 1 227 ? 22.008 9.585 -17.727 1.00 89.56 227 ASP A CA 1
ATOM 1874 C C . ASP A 1 227 ? 23.364 8.887 -17.517 1.00 89.56 227 ASP A C 1
ATOM 1876 O O . ASP A 1 227 ? 23.421 7.676 -17.290 1.00 89.56 227 ASP A O 1
ATOM 1880 N N . GLU A 1 228 ? 24.471 9.638 -17.522 1.00 93.62 228 GLU A N 1
ATOM 1881 C CA . GLU A 1 228 ? 25.810 9.102 -17.259 1.00 93.62 228 GLU A CA 1
ATOM 1882 C C . GLU A 1 228 ? 25.956 8.571 -15.833 1.00 93.62 228 GLU A C 1
ATOM 1884 O O . GLU A 1 228 ? 26.647 7.574 -15.612 1.00 93.62 228 GLU A O 1
ATOM 1889 N N . GLU A 1 229 ? 25.330 9.228 -14.857 1.00 91.38 229 GLU A N 1
ATOM 1890 C CA . GLU A 1 229 ? 25.313 8.770 -13.472 1.00 91.38 229 GLU A CA 1
ATOM 1891 C C . GLU A 1 229 ? 24.446 7.517 -13.315 1.00 91.38 229 GLU A C 1
ATOM 1893 O O . GLU A 1 229 ? 24.891 6.552 -12.690 1.00 91.38 229 GLU A O 1
ATOM 1898 N N . ALA A 1 230 ? 23.269 7.478 -13.944 1.00 90.06 230 ALA A N 1
ATOM 1899 C CA . ALA A 1 230 ? 22.381 6.319 -13.938 1.00 90.06 230 ALA A CA 1
ATOM 1900 C C . ALA A 1 230 ? 23.069 5.092 -14.543 1.00 90.06 230 ALA A C 1
ATOM 1902 O O . ALA A 1 230 ? 23.068 4.017 -13.938 1.00 90.06 230 ALA A O 1
ATOM 1903 N N . LEU A 1 231 ? 23.766 5.259 -15.672 1.00 94.19 231 LEU A N 1
ATOM 1904 C CA . LEU A 1 231 ? 24.525 4.193 -16.330 1.00 94.19 231 LEU A CA 1
ATOM 1905 C C . LEU A 1 231 ? 25.641 3.594 -15.457 1.00 94.19 231 LEU A C 1
ATOM 1907 O O . LEU A 1 231 ? 26.061 2.466 -15.713 1.00 94.19 231 LEU A O 1
ATOM 1911 N N . GLN A 1 232 ? 26.106 4.275 -14.403 1.00 94.56 232 GLN A N 1
ATOM 1912 C CA . GLN A 1 232 ? 27.069 3.692 -13.456 1.00 94.56 232 GLN A CA 1
ATOM 1913 C C . GLN A 1 232 ? 26.453 2.589 -12.584 1.00 94.56 232 GLN A C 1
ATOM 1915 O O . GLN A 1 232 ? 27.195 1.765 -12.046 1.00 94.56 232 GLN A O 1
ATOM 1920 N N . HIS A 1 233 ? 25.125 2.569 -12.456 1.00 92.12 233 HIS A N 1
ATOM 1921 C CA . HIS A 1 233 ? 24.357 1.611 -11.660 1.00 92.12 233 HIS A CA 1
ATOM 1922 C C . HIS A 1 233 ? 23.807 0.435 -12.476 1.00 92.12 233 HIS A C 1
ATOM 1924 O O . HIS A 1 233 ? 23.141 -0.431 -11.909 1.00 92.12 233 HIS A O 1
ATOM 1930 N N . LYS A 1 234 ? 24.065 0.394 -13.792 1.00 91.88 234 LYS A N 1
ATOM 1931 C CA . LYS A 1 234 ? 23.636 -0.707 -14.664 1.00 91.88 234 LYS A CA 1
ATOM 1932 C C . LYS A 1 234 ? 24.241 -2.040 -14.231 1.00 91.88 234 LYS A C 1
ATOM 1934 O O . LYS A 1 234 ? 25.283 -2.071 -13.571 1.00 91.88 234 LYS A O 1
ATOM 1939 N N . ARG A 1 235 ? 23.653 -3.152 -14.674 1.00 89.81 235 ARG A N 1
ATOM 1940 C CA . ARG A 1 235 ? 24.212 -4.490 -14.433 1.00 89.81 235 ARG A CA 1
ATOM 1941 C C . ARG A 1 235 ? 25.684 -4.567 -14.876 1.00 89.81 235 ARG A C 1
ATOM 1943 O O . ARG A 1 235 ? 26.015 -4.312 -16.031 1.00 89.81 235 ARG A O 1
ATOM 1950 N N . GLY A 1 236 ? 26.575 -4.922 -13.946 1.00 89.69 236 GLY A N 1
ATOM 1951 C CA . GLY A 1 236 ? 28.029 -4.967 -14.181 1.00 89.69 236 GLY A CA 1
ATOM 1952 C C . GLY A 1 236 ? 28.732 -3.601 -14.166 1.00 89.69 236 GLY A C 1
ATOM 1953 O O . GLY A 1 236 ? 29.928 -3.527 -14.443 1.00 89.69 236 GLY A O 1
ATOM 1954 N N . GLY A 1 237 ? 28.007 -2.528 -13.847 1.00 89.94 237 GLY A N 1
ATOM 1955 C CA . GLY A 1 237 ? 28.527 -1.178 -13.677 1.00 89.94 237 GLY A CA 1
ATOM 1956 C C . GLY A 1 237 ? 29.358 -0.996 -12.398 1.00 89.94 237 GLY A C 1
ATOM 1957 O O . GLY A 1 237 ? 29.384 -1.862 -11.520 1.00 89.94 237 GLY A O 1
ATOM 1958 N N . PRO A 1 238 ? 30.073 0.139 -12.283 1.00 91.69 238 PRO A N 1
ATOM 1959 C CA . PRO A 1 238 ? 30.998 0.399 -11.181 1.00 91.69 238 PRO A CA 1
ATOM 1960 C C . PRO A 1 238 ? 30.317 0.716 -9.841 1.00 91.69 238 PRO A C 1
ATOM 1962 O O . PRO A 1 238 ? 30.980 0.652 -8.804 1.00 91.69 238 PRO A O 1
ATOM 1965 N N . LYS A 1 239 ? 29.031 1.087 -9.832 1.00 89.06 239 LYS A N 1
ATOM 1966 C CA . LYS A 1 239 ? 28.287 1.428 -8.614 1.00 89.06 239 LYS A CA 1
ATOM 1967 C C . LYS A 1 239 ? 27.204 0.393 -8.317 1.00 89.06 239 LYS A C 1
ATOM 1969 O O . LYS A 1 239 ? 26.594 -0.178 -9.211 1.00 89.06 239 LYS A O 1
ATOM 1974 N N . ARG A 1 240 ? 26.940 0.184 -7.024 1.00 84.00 240 ARG A N 1
ATOM 1975 C CA . ARG A 1 240 ? 25.807 -0.627 -6.545 1.00 84.00 240 ARG A CA 1
ATOM 1976 C C . ARG A 1 240 ? 24.494 0.121 -6.724 1.00 84.00 240 ARG A C 1
ATOM 1978 O O . ARG A 1 240 ? 24.507 1.346 -6.751 1.00 84.00 240 ARG A O 1
ATOM 1985 N N . TRP A 1 241 ? 23.383 -0.607 -6.778 1.00 81.12 241 TRP A N 1
ATOM 1986 C CA . TRP A 1 241 ? 22.033 -0.044 -6.839 1.00 81.12 241 TRP A CA 1
ATOM 1987 C C . TRP A 1 241 ? 21.819 1.051 -5.771 1.00 81.12 241 TRP A C 1
ATOM 1989 O O . TRP A 1 241 ? 22.048 0.778 -4.590 1.00 81.12 241 TRP A O 1
ATOM 1999 N N . PRO A 1 242 ? 21.426 2.286 -6.145 1.00 71.44 242 PRO A N 1
ATOM 2000 C CA . PRO A 1 242 ? 21.428 3.433 -5.237 1.00 71.44 242 PRO A CA 1
ATOM 2001 C C . PRO A 1 242 ? 20.148 3.556 -4.394 1.00 71.44 242 PRO A C 1
ATOM 2003 O O . PRO A 1 242 ? 19.959 4.567 -3.723 1.00 71.44 242 PRO A O 1
ATOM 2006 N N . GLY A 1 243 ? 19.268 2.550 -4.410 1.00 72.81 243 GLY A N 1
ATOM 2007 C CA . GLY A 1 243 ? 18.044 2.528 -3.606 1.00 72.81 243 GLY A CA 1
ATOM 2008 C C . GLY A 1 243 ? 16.840 3.193 -4.284 1.00 72.81 243 GLY A C 1
ATOM 2009 O O . GLY A 1 243 ? 16.656 3.089 -5.499 1.00 72.81 243 GLY A O 1
ATOM 2010 N N . MET A 1 244 ? 15.989 3.842 -3.480 1.00 71.00 244 MET A N 1
ATOM 2011 C CA . MET A 1 244 ? 14.577 4.101 -3.803 1.00 71.00 244 MET A CA 1
ATOM 2012 C C . MET A 1 244 ? 14.316 4.919 -5.078 1.00 71.00 244 MET A C 1
ATOM 2014 O O . MET A 1 244 ? 13.382 4.605 -5.810 1.00 71.00 244 MET A O 1
ATOM 2018 N N . ASN A 1 245 ? 15.107 5.954 -5.372 1.00 69.50 245 ASN A N 1
ATOM 2019 C CA . ASN A 1 245 ? 14.802 6.873 -6.482 1.00 69.50 245 ASN A CA 1
ATOM 2020 C C . ASN A 1 245 ? 14.963 6.219 -7.845 1.00 69.50 245 ASN A C 1
ATOM 2022 O O . ASN A 1 245 ? 14.086 6.331 -8.702 1.00 69.50 245 ASN A O 1
ATOM 2026 N N . LEU A 1 246 ? 16.076 5.508 -8.022 1.00 79.19 246 LEU A N 1
ATOM 2027 C CA . LEU A 1 246 ? 16.323 4.780 -9.255 1.00 79.19 246 LEU A CA 1
ATOM 2028 C C . LEU A 1 246 ? 15.305 3.647 -9.401 1.00 79.19 246 LEU A C 1
ATOM 2030 O O . LEU A 1 246 ? 14.708 3.496 -10.461 1.00 79.19 246 LEU A O 1
ATOM 2034 N N . GLN A 1 247 ? 15.021 2.932 -8.308 1.00 82.50 247 GLN A N 1
ATOM 2035 C CA . GLN A 1 247 ? 14.015 1.874 -8.288 1.00 82.50 247 GLN A CA 1
ATOM 2036 C C . GLN A 1 247 ? 12.627 2.356 -8.708 1.00 82.50 247 GLN A C 1
ATOM 2038 O O . GLN A 1 247 ? 12.025 1.751 -9.588 1.00 82.50 247 GLN A O 1
ATOM 2043 N N . ARG A 1 248 ? 12.147 3.469 -8.155 1.00 79.94 248 ARG A N 1
ATOM 2044 C CA . ARG A 1 248 ? 10.850 4.060 -8.513 1.00 79.94 248 ARG A CA 1
ATOM 2045 C C . ARG A 1 248 ? 10.743 4.409 -9.983 1.00 79.94 248 ARG A C 1
ATOM 2047 O O . ARG A 1 248 ? 9.722 4.129 -10.608 1.00 79.94 248 ARG A O 1
ATOM 2054 N N . ALA A 1 249 ? 11.780 5.041 -10.530 1.00 78.75 249 ALA A N 1
ATOM 2055 C CA . ALA A 1 249 ? 11.796 5.428 -11.932 1.00 78.75 249 ALA A CA 1
ATOM 2056 C C . ALA A 1 249 ? 11.778 4.197 -12.845 1.00 78.75 249 ALA A C 1
ATOM 2058 O O . ALA A 1 249 ? 10.999 4.158 -13.798 1.00 78.75 249 ALA A O 1
ATOM 2059 N N . VAL A 1 250 ? 12.562 3.168 -12.508 1.00 85.94 250 VAL A N 1
ATOM 2060 C CA . VAL A 1 250 ? 12.571 1.907 -13.254 1.00 85.94 250 VAL A CA 1
ATOM 2061 C C . VAL A 1 250 ? 11.225 1.185 -13.128 1.00 85.94 250 VAL A C 1
ATOM 2063 O O . VAL A 1 250 ? 10.659 0.832 -14.155 1.00 85.94 250 VAL A O 1
ATOM 2066 N N . ASN A 1 251 ? 10.644 1.063 -11.931 1.00 85.06 251 ASN A N 1
ATOM 2067 C CA . ASN A 1 251 ? 9.315 0.472 -11.716 1.00 85.06 251 ASN A CA 1
ATOM 2068 C C . ASN A 1 251 ? 8.215 1.206 -12.494 1.00 85.06 251 ASN A C 1
ATOM 2070 O O . ASN A 1 251 ? 7.354 0.597 -13.125 1.00 85.06 251 ASN A O 1
ATOM 2074 N N . ALA A 1 252 ? 8.231 2.539 -12.478 1.00 81.19 252 ALA A N 1
ATOM 2075 C CA . ALA A 1 252 ? 7.259 3.318 -13.231 1.00 81.19 252 ALA A CA 1
ATOM 2076 C C . ALA A 1 252 ? 7.415 3.117 -14.741 1.00 81.19 252 ALA A C 1
ATOM 2078 O O . ALA A 1 252 ? 6.424 3.016 -15.470 1.00 81.19 252 ALA A O 1
ATOM 2079 N N . TRP A 1 253 ? 8.661 3.032 -15.205 1.00 81.94 253 TRP A N 1
ATOM 2080 C CA . TRP A 1 253 ? 8.969 2.756 -16.596 1.00 81.94 253 TRP A CA 1
ATOM 2081 C C . TRP A 1 253 ? 8.517 1.347 -17.009 1.00 81.94 253 TRP A C 1
ATOM 2083 O O . TRP A 1 253 ? 7.865 1.227 -18.044 1.00 81.94 253 TRP A O 1
ATOM 2093 N N . THR A 1 254 ? 8.776 0.310 -16.202 1.00 85.12 254 THR A N 1
ATOM 2094 C CA . THR A 1 254 ? 8.402 -1.088 -16.499 1.00 85.12 254 THR A CA 1
ATOM 2095 C C . THR A 1 254 ? 6.900 -1.271 -16.579 1.00 85.12 254 THR A C 1
ATOM 2097 O O . THR A 1 254 ? 6.401 -1.857 -17.538 1.00 85.12 254 THR A O 1
ATOM 2100 N N . HIS A 1 255 ? 6.168 -0.715 -15.617 1.00 84.81 255 HIS A N 1
ATOM 2101 C CA . HIS A 1 255 ? 4.715 -0.719 -15.608 1.00 84.81 255 HIS A CA 1
ATOM 2102 C C . HIS A 1 255 ? 4.110 -0.061 -16.857 1.00 84.81 255 HIS A C 1
ATOM 2104 O O . HIS A 1 255 ? 3.117 -0.550 -17.390 1.00 84.81 255 HIS A O 1
ATOM 2110 N N . ARG A 1 256 ? 4.716 1.021 -17.362 1.00 79.00 256 ARG A N 1
ATOM 2111 C CA . ARG A 1 256 ? 4.246 1.706 -18.577 1.00 79.00 256 ARG A CA 1
ATOM 2112 C C . ARG A 1 256 ? 4.449 0.880 -19.849 1.00 79.00 256 ARG A C 1
ATOM 2114 O O . ARG A 1 256 ? 3.710 1.085 -20.809 1.00 79.00 256 ARG A O 1
ATOM 2121 N N . GLN A 1 257 ? 5.429 -0.023 -19.874 1.00 81.19 257 GLN A N 1
ATOM 2122 C CA . GLN A 1 257 ? 5.644 -0.905 -21.027 1.00 81.19 257 GLN A CA 1
ATOM 2123 C C . GLN A 1 257 ? 4.601 -2.031 -21.116 1.00 81.19 257 GLN A C 1
ATOM 2125 O O . GLN A 1 257 ? 4.492 -2.670 -22.159 1.00 81.19 257 GLN A O 1
ATOM 2130 N N . GLN A 1 258 ? 3.826 -2.268 -20.052 1.00 83.44 258 GLN A N 1
ATOM 2131 C CA . GLN A 1 258 ? 2.818 -3.323 -20.015 1.00 83.44 258 GLN A CA 1
ATOM 2132 C C . GLN A 1 258 ? 1.544 -2.919 -20.765 1.00 83.44 258 GLN A C 1
ATOM 2134 O O . GLN A 1 258 ? 0.976 -1.846 -20.539 1.00 83.44 258 GLN A O 1
ATOM 2139 N N . ASP A 1 259 ? 1.040 -3.822 -21.606 1.00 84.25 259 ASP A N 1
ATOM 2140 C CA . ASP A 1 259 ? -0.272 -3.660 -22.230 1.00 84.25 259 ASP A CA 1
ATOM 2141 C C . ASP A 1 259 ? -1.405 -3.824 -21.204 1.00 84.25 259 ASP A C 1
ATOM 2143 O O . ASP A 1 259 ? -1.305 -4.578 -20.234 1.00 84.25 259 ASP A O 1
ATOM 2147 N N . ARG A 1 260 ? -2.534 -3.149 -21.430 1.00 88.25 260 ARG A N 1
ATOM 2148 C CA . ARG A 1 260 ? -3.701 -3.287 -20.551 1.00 88.25 260 ARG A CA 1
ATOM 2149 C C . ARG A 1 260 ? -4.210 -4.724 -20.499 1.00 88.25 260 ARG A C 1
ATOM 2151 O O . ARG A 1 260 ? -4.586 -5.187 -19.425 1.00 88.25 260 ARG A O 1
ATOM 2158 N N . ASN A 1 261 ? -4.247 -5.428 -21.631 1.00 90.56 261 ASN A N 1
ATOM 2159 C CA . ASN A 1 261 ? -4.762 -6.796 -21.666 1.00 90.56 261 ASN A CA 1
ATOM 2160 C C . ASN A 1 261 ? -3.926 -7.713 -20.776 1.00 90.56 261 ASN A C 1
ATOM 2162 O O . ASN A 1 261 ? -4.484 -8.583 -20.124 1.00 90.56 261 ASN A O 1
ATOM 2166 N N . THR A 1 262 ? -2.626 -7.450 -20.655 1.00 89.06 262 THR A N 1
ATOM 2167 C CA . THR A 1 262 ? -1.729 -8.142 -19.730 1.00 89.06 262 THR A CA 1
ATOM 2168 C C . THR A 1 262 ? -2.214 -8.062 -18.278 1.00 89.06 262 THR A C 1
ATOM 2170 O O . THR A 1 262 ? -2.208 -9.067 -17.573 1.00 89.06 262 THR A O 1
ATOM 2173 N N . TYR A 1 263 ? -2.714 -6.906 -17.833 1.00 91.75 263 TYR A N 1
ATOM 2174 C CA . TYR A 1 263 ? -3.336 -6.774 -16.509 1.00 91.75 263 TYR A CA 1
ATOM 2175 C C . TYR A 1 263 ? -4.694 -7.472 -16.424 1.00 91.75 263 TYR A C 1
ATOM 2177 O O . TYR A 1 263 ? -5.015 -8.083 -15.410 1.00 91.75 263 TYR A O 1
ATOM 2185 N N . LEU A 1 264 ? -5.509 -7.402 -17.476 1.00 94.19 264 LEU A N 1
ATOM 2186 C CA . LEU A 1 264 ? -6.827 -8.045 -17.483 1.00 94.19 264 LEU A CA 1
ATOM 2187 C C . LEU A 1 264 ? -6.731 -9.577 -17.490 1.00 94.19 264 LEU A C 1
ATOM 2189 O O . LEU A 1 264 ? -7.605 -10.244 -16.947 1.00 94.19 264 LEU A O 1
ATOM 2193 N N . GLU A 1 265 ? -5.662 -10.139 -18.051 1.00 94.19 265 GLU A N 1
ATOM 2194 C CA . GLU A 1 265 ? -5.373 -11.574 -17.994 1.00 94.19 265 GLU A CA 1
ATOM 2195 C C . GLU A 1 265 ? -5.137 -12.060 -16.558 1.00 94.19 265 GLU A C 1
ATOM 2197 O O . GLU A 1 265 ? -5.499 -13.192 -16.233 1.00 94.19 265 GLU A O 1
ATOM 2202 N N . ILE A 1 266 ? -4.630 -11.196 -15.669 1.00 95.00 266 ILE A N 1
ATOM 2203 C CA . ILE A 1 266 ? -4.460 -11.521 -14.246 1.00 95.00 266 ILE A CA 1
ATOM 2204 C C . ILE A 1 266 ? -5.811 -11.829 -13.590 1.00 95.00 266 ILE A C 1
ATOM 2206 O O . ILE A 1 266 ? -5.895 -12.778 -12.809 1.00 95.00 266 ILE A O 1
ATOM 2210 N N . ALA A 1 267 ? -6.884 -11.143 -14.011 1.00 95.62 267 ALA A N 1
ATOM 2211 C CA . ALA A 1 267 ? -8.254 -11.350 -13.525 1.00 95.62 267 ALA A CA 1
ATOM 2212 C C . ALA A 1 267 ? -8.807 -12.766 -13.766 1.00 95.62 267 ALA A C 1
ATOM 2214 O O . ALA A 1 267 ? -9.850 -13.121 -13.222 1.00 95.62 267 ALA A O 1
ATOM 2215 N N . LYS A 1 268 ? -8.127 -13.601 -14.566 1.00 92.50 268 LYS A N 1
ATOM 2216 C CA . LYS A 1 268 ? -8.473 -15.023 -14.717 1.00 92.50 268 LYS A CA 1
ATOM 2217 C C . LYS A 1 268 ? -8.160 -15.849 -13.470 1.00 92.50 268 LYS A C 1
ATOM 2219 O O . LYS A 1 268 ? -8.761 -16.908 -13.302 1.00 92.50 268 LYS A O 1
ATOM 2224 N N . LYS A 1 269 ? -7.214 -15.399 -12.638 1.00 93.31 269 LYS A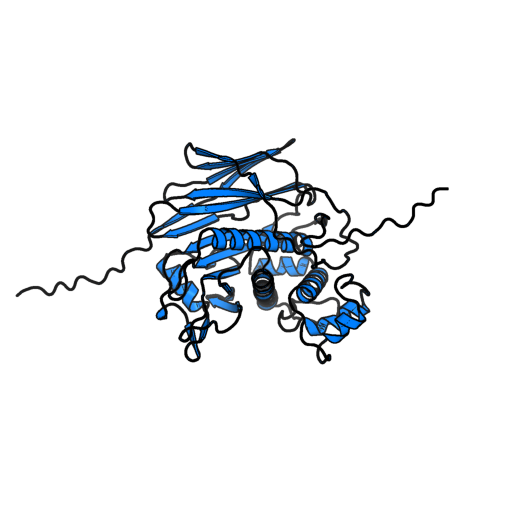 N 1
ATOM 2225 C CA . LYS A 1 269 ? -6.796 -16.086 -11.405 1.00 93.31 269 LYS A CA 1
ATOM 2226 C C . LYS A 1 269 ? -6.904 -15.197 -10.162 1.00 93.31 269 LYS A C 1
ATOM 2228 O O . LYS A 1 269 ? -7.309 -15.705 -9.125 1.00 93.31 269 LYS A O 1
ATOM 2233 N N . TYR A 1 270 ? -6.567 -13.913 -10.270 1.00 95.19 270 TYR A N 1
ATOM 2234 C CA . TYR A 1 270 ? -6.524 -12.972 -9.149 1.00 95.19 270 TYR A CA 1
ATOM 2235 C C . TYR A 1 270 ? -7.302 -11.702 -9.473 1.00 95.19 270 TYR A C 1
ATOM 2237 O O . TYR A 1 270 ? -7.129 -11.119 -10.541 1.00 95.19 270 TYR A O 1
ATOM 2245 N N . GLY A 1 271 ? -8.098 -11.228 -8.529 1.00 96.06 271 GLY A N 1
ATOM 2246 C CA . GLY A 1 271 ? -8.842 -9.987 -8.630 1.00 96.06 271 GLY A CA 1
ATOM 2247 C C . GLY A 1 271 ? -10.083 -10.087 -9.496 1.00 96.06 271 GLY A C 1
ATOM 2248 O O . GLY A 1 271 ? -10.614 -11.156 -9.800 1.00 96.06 271 GLY A O 1
ATOM 2249 N N . ARG A 1 272 ? -10.578 -8.918 -9.891 1.00 97.12 272 ARG A N 1
ATOM 2250 C CA . ARG A 1 272 ? -11.764 -8.775 -10.742 1.00 97.12 272 ARG A CA 1
ATOM 2251 C C . ARG A 1 272 ? -11.579 -7.663 -11.754 1.00 97.12 272 ARG A C 1
ATOM 2253 O O . ARG A 1 272 ? -10.801 -6.738 -11.547 1.00 97.12 272 ARG A O 1
ATOM 2260 N N . ILE A 1 273 ? -12.348 -7.718 -12.833 1.00 97.31 273 ILE A N 1
ATOM 2261 C CA . ILE A 1 273 ? -12.406 -6.621 -13.796 1.00 97.31 273 ILE A CA 1
ATOM 2262 C C . ILE A 1 273 ? -13.385 -5.563 -13.281 1.00 97.31 273 ILE A C 1
ATOM 2264 O O . ILE A 1 273 ? -14.534 -5.875 -12.969 1.00 97.31 273 ILE A O 1
ATOM 2268 N N . VAL A 1 274 ? -12.938 -4.311 -13.227 1.00 95.00 274 VAL A N 1
ATOM 2269 C CA . VAL A 1 274 ? -13.760 -3.140 -12.896 1.00 95.00 274 VAL A CA 1
ATOM 2270 C C . VAL A 1 274 ? -13.826 -2.168 -14.076 1.00 95.00 274 VAL A C 1
ATOM 2272 O O . VAL A 1 274 ? -12.988 -2.241 -14.982 1.00 95.00 274 VAL A O 1
ATOM 2275 N N . PRO A 1 275 ? -14.818 -1.261 -14.107 1.00 92.38 275 PRO A N 1
ATOM 2276 C CA . PRO A 1 275 ? -14.907 -0.241 -15.141 1.00 92.38 275 PRO A CA 1
ATOM 2277 C C . PRO A 1 275 ? -13.690 0.693 -15.207 1.00 92.38 275 PRO A C 1
ATOM 2279 O O . PRO A 1 275 ? -12.789 0.697 -14.357 1.00 92.38 275 PRO A O 1
ATOM 2282 N N . ALA A 1 276 ? -13.716 1.522 -16.248 1.00 88.62 276 ALA A N 1
ATOM 2283 C CA . ALA A 1 276 ? -12.837 2.670 -16.390 1.00 88.62 276 ALA A CA 1
ATOM 2284 C C . ALA A 1 276 ? -12.831 3.536 -15.132 1.00 88.62 276 ALA A C 1
ATOM 2286 O O . ALA A 1 276 ? -13.834 3.649 -14.429 1.00 88.62 276 ALA A O 1
ATOM 2287 N N . ARG A 1 277 ? -11.680 4.155 -14.870 1.00 85.69 277 ARG A N 1
ATOM 2288 C CA . ARG A 1 277 ? -11.555 5.134 -13.795 1.00 85.69 277 ARG A CA 1
ATOM 2289 C C . ARG A 1 277 ? -12.430 6.346 -14.111 1.00 85.69 277 ARG A C 1
ATOM 2291 O O . ARG A 1 277 ? -12.330 6.894 -15.207 1.00 85.69 277 ARG A O 1
ATOM 2298 N N . GLU A 1 278 ? -13.241 6.753 -13.145 1.00 85.19 278 GLU A N 1
ATOM 2299 C CA . GLU A 1 278 ? -14.017 7.990 -13.211 1.00 85.19 278 GLU A CA 1
ATOM 2300 C C . GLU A 1 278 ? -13.134 9.213 -12.926 1.00 85.19 278 GLU A C 1
ATOM 2302 O O . GLU A 1 278 ? -12.043 9.100 -12.363 1.00 85.19 278 GLU A O 1
ATOM 2307 N N . ASP A 1 279 ? -13.602 10.394 -13.326 1.00 84.00 279 ASP A N 1
ATOM 2308 C CA . ASP A 1 279 ? -12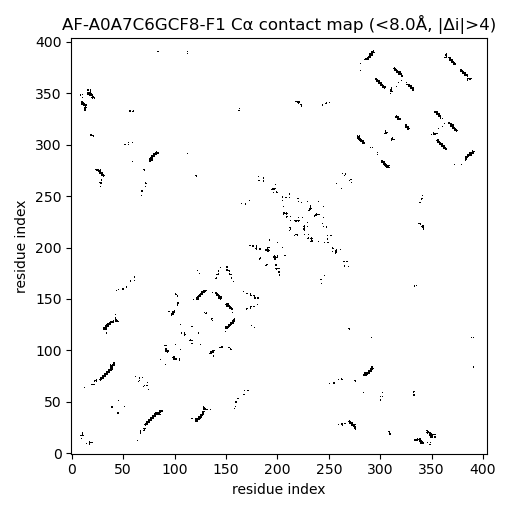.895 11.647 -13.055 1.00 84.00 279 ASP A CA 1
ATOM 2309 C C . ASP A 1 279 ? -12.898 11.961 -11.557 1.00 84.00 279 ASP A C 1
ATOM 2311 O O . ASP A 1 279 ? -11.854 12.282 -10.993 1.00 84.00 279 ASP A O 1
ATOM 2315 N N . LEU A 1 280 ? -14.057 11.834 -10.907 1.00 87.12 280 LEU A N 1
ATOM 2316 C CA . LEU A 1 280 ? -14.195 11.964 -9.461 1.00 87.12 280 LEU A CA 1
ATOM 2317 C C . LEU A 1 280 ? -13.864 10.623 -8.794 1.00 87.12 280 LEU A C 1
ATOM 2319 O O . LEU A 1 280 ? -14.512 9.615 -9.048 1.00 87.12 280 LEU A O 1
ATOM 2323 N N . VAL A 1 281 ? -12.870 10.625 -7.913 1.00 86.12 281 VAL A N 1
ATOM 2324 C CA . VAL A 1 281 ? -12.424 9.467 -7.139 1.00 86.12 281 VAL A CA 1
ATOM 2325 C C . VAL A 1 281 ? -12.533 9.811 -5.658 1.00 86.12 281 VAL A C 1
ATOM 2327 O O . VAL A 1 281 ? -11.809 10.669 -5.149 1.00 86.12 281 VAL A O 1
ATOM 2330 N N . ILE A 1 282 ? -13.450 9.140 -4.965 1.00 91.56 282 ILE A N 1
ATOM 2331 C CA . ILE A 1 282 ? -13.633 9.251 -3.517 1.00 91.56 282 ILE A CA 1
ATOM 2332 C C . ILE A 1 282 ? -13.410 7.866 -2.928 1.00 91.56 282 ILE A C 1
ATOM 2334 O O . ILE A 1 282 ? -14.211 6.959 -3.138 1.00 91.56 282 ILE A O 1
ATOM 2338 N N . GLU A 1 283 ? -12.302 7.699 -2.216 1.00 90.12 283 GLU A N 1
ATOM 2339 C CA . GLU A 1 283 ? -11.834 6.385 -1.783 1.00 90.12 283 GLU A CA 1
ATOM 2340 C C . GLU A 1 283 ? -11.360 6.442 -0.325 1.00 90.12 283 GLU A C 1
ATOM 2342 O O . GLU A 1 283 ? -10.328 7.065 -0.043 1.00 90.12 283 GLU A O 1
ATOM 2347 N N . PRO A 1 284 ? -12.052 5.789 0.629 1.00 94.12 284 PRO A N 1
ATOM 2348 C CA . PRO A 1 284 ? -11.394 5.404 1.871 1.00 94.12 284 PRO A CA 1
ATOM 2349 C C . PRO A 1 284 ? -10.234 4.461 1.539 1.00 94.12 284 PRO A C 1
ATOM 2351 O O . PRO A 1 284 ? -10.377 3.583 0.689 1.00 94.12 284 PRO A O 1
ATOM 2354 N N . LEU A 1 285 ? -9.090 4.614 2.212 1.00 94.75 285 LEU A N 1
ATOM 2355 C CA . LEU A 1 285 ? -7.958 3.711 1.978 1.00 94.75 285 LEU A CA 1
ATOM 2356 C C . LEU A 1 285 ? -8.338 2.259 2.278 1.00 94.75 285 LEU A C 1
ATOM 2358 O O . LEU A 1 285 ? -7.958 1.362 1.530 1.00 94.75 285 LEU A O 1
ATOM 2362 N N . PHE A 1 286 ? -9.084 2.047 3.367 1.00 97.00 286 PHE A N 1
ATOM 2363 C CA . PHE A 1 286 ? -9.475 0.722 3.824 1.00 97.00 286 PHE A CA 1
ATOM 2364 C C . PHE A 1 286 ? -10.921 0.396 3.441 1.00 97.00 286 PHE A C 1
ATOM 2366 O O . PHE A 1 286 ? -11.855 1.029 3.932 1.00 97.00 286 PHE A O 1
ATOM 2373 N N . GLY A 1 287 ? -11.101 -0.629 2.606 1.00 95.31 287 GLY A N 1
ATOM 2374 C CA . GLY A 1 287 ? -12.407 -1.185 2.247 1.00 95.31 287 GLY A CA 1
ATOM 2375 C C . GLY A 1 287 ? -13.029 -2.036 3.358 1.00 95.31 287 GLY A C 1
ATOM 2376 O O . GLY A 1 287 ? -14.243 -2.198 3.408 1.00 95.31 287 GLY A O 1
ATOM 2377 N N . SER A 1 288 ? -12.216 -2.554 4.282 1.00 96.88 288 SER A N 1
ATOM 2378 C CA . SER A 1 288 ? -12.669 -3.209 5.514 1.00 96.88 288 SER A CA 1
ATOM 2379 C C . SER A 1 288 ? -11.608 -3.137 6.601 1.00 96.88 288 SER A C 1
ATOM 2381 O O . SER A 1 288 ? -10.423 -2.965 6.306 1.00 96.88 288 SER A O 1
ATOM 2383 N N . ILE A 1 289 ? -12.025 -3.343 7.850 1.00 97.94 289 ILE A N 1
ATOM 2384 C CA . ILE A 1 289 ? -11.133 -3.308 9.009 1.00 97.94 289 ILE A CA 1
ATOM 2385 C C . ILE A 1 289 ? -11.386 -4.523 9.891 1.00 97.94 289 ILE A C 1
ATOM 2387 O O . ILE A 1 289 ? -12.505 -4.773 10.324 1.00 97.94 289 ILE A O 1
ATOM 2391 N N . THR A 1 290 ? -10.337 -5.276 10.191 1.00 97.88 290 THR A N 1
ATOM 2392 C CA . THR A 1 290 ? -10.351 -6.314 11.220 1.00 97.88 290 THR A CA 1
ATOM 2393 C C . THR A 1 290 ? -9.411 -5.907 12.343 1.00 97.88 290 THR A C 1
ATOM 2395 O O . THR A 1 290 ? -8.268 -5.549 12.085 1.00 97.88 290 THR A O 1
ATOM 2398 N N . VAL A 1 291 ? -9.875 -5.984 13.588 1.00 97.81 291 VAL A N 1
ATOM 2399 C CA . VAL A 1 291 ? -9.058 -5.733 14.780 1.00 97.81 291 VAL A CA 1
ATOM 2400 C C . VAL A 1 291 ? -9.051 -6.987 15.640 1.00 97.81 291 VAL A C 1
ATOM 2402 O O . VAL A 1 291 ? -10.111 -7.504 15.992 1.00 97.81 291 VAL A O 1
ATOM 2405 N N . VAL A 1 292 ? -7.862 -7.468 15.991 1.00 97.31 292 VAL A N 1
ATOM 2406 C CA . VAL A 1 292 ? -7.655 -8.542 16.965 1.00 97.31 292 VAL A CA 1
ATOM 2407 C C . VAL A 1 292 ? -6.960 -7.954 18.182 1.00 97.31 292 VAL A C 1
ATOM 2409 O O . VAL A 1 292 ? -5.781 -7.617 18.117 1.00 97.31 292 VAL A O 1
ATOM 2412 N N . THR A 1 293 ? -7.682 -7.825 19.290 1.00 95.56 293 THR A N 1
ATOM 2413 C CA . THR A 1 293 ? -7.170 -7.176 20.504 1.00 95.56 293 THR A CA 1
ATOM 2414 C C . THR A 1 293 ? -7.904 -7.681 21.747 1.00 95.56 293 THR A C 1
ATOM 2416 O O . THR A 1 293 ? -8.985 -8.264 21.658 1.00 95.56 293 THR A O 1
ATOM 2419 N N . ASP A 1 294 ? -7.308 -7.522 22.922 1.00 91.38 294 ASP A N 1
ATOM 2420 C CA . ASP A 1 294 ? -7.940 -7.795 24.218 1.00 91.38 294 ASP A CA 1
ATOM 2421 C C . ASP A 1 294 ? -8.665 -6.566 24.789 1.00 91.38 294 ASP A C 1
ATOM 2423 O O . ASP A 1 294 ? -9.470 -6.686 25.715 1.00 91.38 294 ASP A O 1
ATOM 2427 N N . GLN A 1 295 ? -8.430 -5.392 24.202 1.00 93.06 295 GLN A N 1
ATOM 2428 C CA . GLN A 1 295 ? -9.068 -4.146 24.599 1.00 93.06 295 GLN A CA 1
ATOM 2429 C C . GLN A 1 295 ? -10.555 -4.131 24.203 1.00 93.06 295 GLN A C 1
ATOM 2431 O O . GLN A 1 295 ? -10.938 -4.724 23.191 1.00 93.06 295 GLN A O 1
ATOM 2436 N N . PRO A 1 296 ? -11.429 -3.444 24.960 1.00 92.50 296 PRO A N 1
ATOM 2437 C CA . PRO A 1 296 ? -12.847 -3.311 24.609 1.00 92.50 296 PRO A CA 1
ATOM 2438 C C . PRO A 1 296 ? -13.088 -2.401 23.394 1.00 92.50 296 PRO A C 1
ATOM 2440 O O . PRO A 1 296 ? -14.119 -2.525 22.733 1.00 92.50 296 PRO A O 1
ATOM 2443 N N . SER A 1 297 ? -12.151 -1.498 23.110 1.00 94.56 297 SER A N 1
ATOM 2444 C CA . SER A 1 297 ? -12.147 -0.604 21.955 1.00 94.56 297 SER A CA 1
ATOM 2445 C C . SER A 1 297 ? -10.719 -0.356 21.486 1.00 94.56 297 SER A C 1
ATOM 2447 O O . SER A 1 297 ? -9.795 -0.418 22.296 1.00 94.56 297 SER A O 1
ATOM 2449 N N . ARG A 1 298 ? -10.551 -0.000 20.213 1.00 95.75 298 ARG A N 1
ATOM 2450 C CA . ARG A 1 298 ? -9.250 0.279 19.609 1.00 95.75 298 ARG A CA 1
ATOM 2451 C C . ARG A 1 298 ? -9.309 1.482 18.679 1.00 95.75 298 ARG A C 1
ATOM 2453 O O . ARG A 1 298 ? -10.165 1.538 17.802 1.00 95.75 298 ARG A O 1
ATOM 2460 N N . ASP A 1 299 ? -8.381 2.415 18.850 1.00 96.38 299 ASP A N 1
ATOM 2461 C CA . ASP A 1 299 ? -8.225 3.537 17.928 1.00 96.38 299 ASP A CA 1
ATOM 2462 C C . ASP A 1 299 ? -7.594 3.070 16.616 1.00 96.38 299 ASP A C 1
ATOM 2464 O O . ASP A 1 299 ? -6.652 2.280 16.620 1.00 96.38 299 ASP A O 1
ATOM 2468 N N . ILE A 1 300 ? -8.091 3.588 15.500 1.00 95.75 300 ILE A N 1
ATOM 2469 C CA . ILE A 1 300 ? -7.568 3.352 14.154 1.00 95.75 300 ILE A CA 1
ATOM 2470 C C . ILE A 1 300 ? -7.510 4.675 13.387 1.00 95.75 300 ILE A C 1
ATOM 2472 O O . ILE A 1 300 ? -8.360 5.547 13.577 1.00 95.75 300 ILE A O 1
ATOM 2476 N N . TYR A 1 301 ? -6.511 4.837 12.523 1.00 97.06 301 TYR A N 1
ATOM 2477 C CA . TYR A 1 301 ? -6.418 6.006 11.652 1.00 97.06 301 TYR A CA 1
ATOM 2478 C C . TYR A 1 301 ? -7.134 5.730 10.326 1.00 97.06 301 TYR A C 1
ATOM 2480 O O . TYR A 1 301 ? -6.844 4.735 9.661 1.00 97.06 301 TYR A O 1
ATOM 2488 N N . LEU A 1 302 ? -8.074 6.598 9.949 1.00 96.12 302 LEU A N 1
ATOM 2489 C CA . LEU A 1 302 ? -8.881 6.471 8.736 1.00 96.12 302 LEU A CA 1
ATOM 2490 C C . LEU A 1 302 ? -8.536 7.560 7.723 1.00 96.12 302 LEU A C 1
ATOM 2492 O O . LEU A 1 302 ? -9.045 8.675 7.844 1.00 96.12 302 LEU A O 1
ATOM 2496 N N . PRO A 1 303 ? -7.721 7.253 6.708 1.00 95.25 303 PRO A N 1
ATOM 2497 C CA . PRO A 1 303 ? -7.479 8.174 5.613 1.00 95.25 303 PRO A CA 1
ATOM 2498 C C . PRO A 1 303 ? -8.479 7.986 4.461 1.00 95.25 303 PRO A C 1
ATOM 2500 O O . PRO A 1 303 ? -8.887 6.870 4.121 1.00 95.25 303 PRO A O 1
ATOM 2503 N N . VAL A 1 304 ? -8.841 9.100 3.829 1.00 95.12 304 VAL A N 1
ATOM 2504 C CA . VAL A 1 304 ? -9.814 9.203 2.739 1.00 95.12 304 VAL A CA 1
ATOM 2505 C C . VAL A 1 304 ? -9.272 10.134 1.663 1.00 95.12 304 VAL A C 1
ATOM 2507 O O . VAL A 1 304 ? -8.955 11.297 1.921 1.00 95.12 304 VAL A O 1
ATOM 2510 N N . ARG A 1 305 ? -9.192 9.628 0.434 1.00 89.88 305 ARG A N 1
ATOM 2511 C CA . ARG A 1 305 ? -8.793 10.392 -0.751 1.00 89.88 305 ARG A CA 1
ATOM 2512 C C . ARG A 1 305 ? -10.043 10.958 -1.414 1.00 89.88 305 ARG A C 1
ATOM 2514 O O . ARG A 1 305 ? -11.020 10.240 -1.604 1.00 89.88 305 ARG A O 1
ATOM 2521 N N . VAL A 1 306 ? -10.004 12.240 -1.760 1.00 88.56 306 VAL A N 1
ATOM 2522 C CA . VAL A 1 306 ? -11.081 12.932 -2.479 1.00 88.56 306 VAL A CA 1
ATOM 2523 C C . VAL A 1 306 ? -10.443 13.706 -3.615 1.00 88.56 306 VAL A C 1
ATOM 2525 O O . VAL A 1 306 ? -9.696 14.656 -3.368 1.00 88.56 306 VAL A O 1
ATOM 2528 N N . ARG A 1 307 ? -10.670 13.248 -4.847 1.00 82.81 307 ARG A N 1
ATOM 2529 C CA . ARG A 1 307 ? -9.964 13.760 -6.017 1.00 82.81 307 ARG A CA 1
ATOM 2530 C C . ARG A 1 307 ? -10.861 13.930 -7.225 1.00 82.81 307 ARG A C 1
ATOM 2532 O O . ARG A 1 307 ? -11.734 13.104 -7.448 1.00 82.81 307 ARG A O 1
ATOM 2539 N N . HIS A 1 308 ? -10.597 14.938 -8.042 1.00 81.94 308 HIS A N 1
ATOM 2540 C CA . HIS A 1 308 ? -11.209 15.098 -9.356 1.00 81.94 308 HIS A CA 1
ATOM 2541 C C . HIS A 1 308 ? -10.120 15.261 -10.407 1.00 81.94 308 HIS A C 1
ATOM 2543 O O . HIS A 1 308 ? -9.305 16.167 -10.311 1.00 81.94 308 HIS A O 1
ATOM 2549 N N . GLN A 1 309 ? -10.071 14.355 -11.382 1.00 76.69 309 GLN A N 1
ATOM 2550 C CA . GLN A 1 309 ? -9.004 14.290 -12.381 1.00 76.69 309 GLN A CA 1
ATOM 2551 C C . GLN A 1 309 ? -7.610 14.329 -11.725 1.00 76.69 309 GLN A C 1
ATOM 2553 O O . GLN A 1 309 ? -6.707 15.036 -12.156 1.00 76.69 309 GLN A O 1
ATOM 2558 N N . GLY A 1 310 ? -7.457 13.571 -10.633 1.00 71.69 310 GLY A N 1
ATOM 2559 C CA . GLY A 1 310 ? -6.238 13.495 -9.821 1.00 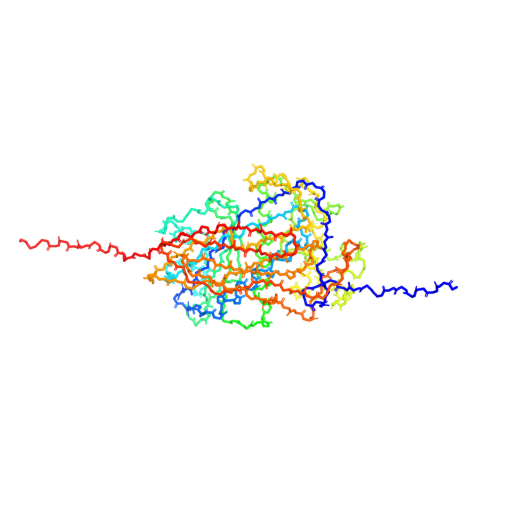71.69 310 GLY A CA 1
ATOM 2560 C C . GLY A 1 310 ? -5.988 14.685 -8.878 1.00 71.69 310 GLY A C 1
ATOM 2561 O O . GLY A 1 310 ? -5.212 14.595 -7.925 1.00 71.69 310 GLY A O 1
ATOM 2562 N N . GLU A 1 311 ? -6.694 15.798 -9.050 1.00 73.12 311 GLU A N 1
ATOM 2563 C CA . GLU A 1 311 ? -6.582 16.948 -8.154 1.00 73.12 311 GLU A CA 1
ATOM 2564 C C . GLU A 1 311 ? -7.240 16.656 -6.818 1.00 73.12 311 GLU A C 1
ATOM 2566 O O . GLU A 1 311 ? -8.395 16.243 -6.790 1.00 73.12 311 GLU A O 1
ATOM 2571 N N . HIS A 1 312 ? -6.545 16.910 -5.709 1.00 79.50 312 HIS A N 1
ATOM 2572 C CA . HIS A 1 312 ? -7.212 16.982 -4.414 1.00 79.50 312 HIS A CA 1
ATOM 2573 C C . HIS A 1 312 ? -8.213 18.141 -4.437 1.00 79.50 312 HIS A C 1
ATOM 2575 O O . HIS A 1 312 ? -7.845 19.267 -4.769 1.00 79.50 312 HIS A O 1
ATOM 2581 N N . ILE A 1 313 ? -9.465 17.872 -4.071 1.00 82.50 313 ILE A N 1
ATOM 2582 C CA . ILE A 1 313 ? -10.510 18.897 -4.031 1.00 82.50 313 ILE A CA 1
ATOM 2583 C C . ILE A 1 313 ? -11.065 19.062 -2.612 1.00 82.50 313 ILE A C 1
ATOM 2585 O O . ILE A 1 313 ? -11.211 18.062 -1.902 1.00 82.50 313 ILE A O 1
ATOM 2589 N N . PRO A 1 314 ? -11.447 20.292 -2.215 1.00 88.56 314 PRO A N 1
ATOM 2590 C CA . PRO A 1 314 ? -12.059 20.533 -0.917 1.00 88.56 314 PRO A CA 1
ATOM 2591 C C . PRO A 1 314 ? -13.345 19.726 -0.708 1.00 88.56 314 PRO A C 1
ATOM 2593 O O . PRO A 1 314 ? -14.265 19.760 -1.534 1.00 88.56 314 PRO A O 1
ATOM 2596 N N . ALA A 1 315 ? -13.442 19.062 0.440 1.00 92.88 315 ALA A N 1
ATOM 2597 C CA . ALA A 1 315 ? -14.627 18.340 0.878 1.00 92.88 315 ALA A CA 1
ATOM 2598 C C . ALA A 1 315 ? -14.786 18.385 2.405 1.00 92.88 315 ALA A C 1
ATOM 2600 O O . ALA A 1 315 ? -13.821 18.471 3.159 1.00 92.88 315 ALA A O 1
ATOM 2601 N N . ALA A 1 316 ? -16.028 18.279 2.870 1.00 96.88 316 ALA A N 1
ATOM 2602 C CA . ALA A 1 316 ? -16.334 17.954 4.254 1.00 96.88 316 ALA A CA 1
ATOM 2603 C C . ALA A 1 316 ? -16.389 16.430 4.398 1.00 96.88 316 ALA A C 1
ATOM 2605 O O . ALA A 1 316 ? -17.248 15.777 3.795 1.00 96.88 316 ALA A O 1
ATOM 2606 N N . VAL A 1 317 ? -15.486 15.875 5.205 1.00 97.62 317 VAL A N 1
ATOM 2607 C CA . VAL A 1 317 ? -15.385 14.434 5.446 1.00 97.62 317 VAL A CA 1
ATOM 2608 C C . VAL A 1 317 ? -15.699 14.136 6.903 1.00 97.62 317 VAL A C 1
ATOM 2610 O O . VAL A 1 317 ? -15.096 14.707 7.810 1.00 97.62 317 VAL A O 1
ATOM 2613 N N . THR A 1 318 ? -16.655 13.242 7.141 1.00 98.06 318 THR A N 1
ATOM 2614 C CA . THR A 1 318 ? -17.032 12.825 8.494 1.00 98.06 318 THR A CA 1
ATOM 2615 C C . THR A 1 318 ? -17.166 11.315 8.593 1.00 98.06 318 THR A C 1
ATOM 2617 O O . THR A 1 318 ? -17.719 10.665 7.707 1.00 98.06 318 THR A O 1
ATOM 2620 N N . ALA A 1 319 ? -16.684 10.748 9.693 1.00 97.44 319 ALA A N 1
ATOM 2621 C CA . ALA A 1 319 ? -16.931 9.367 10.075 1.00 97.44 319 ALA A CA 1
ATOM 2622 C C . ALA A 1 319 ? -17.987 9.342 11.183 1.00 97.44 319 ALA A C 1
ATOM 2624 O O . ALA A 1 319 ? -17.845 10.019 12.199 1.00 97.44 319 ALA A O 1
ATOM 2625 N N . ARG A 1 320 ? -19.057 8.569 10.996 1.00 96.69 320 ARG A N 1
ATOM 2626 C CA . ARG A 1 320 ? -20.075 8.345 12.023 1.00 96.69 320 ARG A CA 1
ATOM 2627 C C . ARG A 1 320 ? -19.924 6.961 12.637 1.00 96.69 320 ARG A C 1
ATOM 2629 O O . ARG A 1 320 ? -19.927 5.970 11.904 1.00 96.69 320 ARG A O 1
ATOM 2636 N N . ILE A 1 321 ? -19.863 6.914 13.965 1.00 93.31 321 ILE A N 1
ATOM 2637 C CA . ILE A 1 321 ? -19.803 5.693 14.776 1.00 93.31 321 ILE A CA 1
ATOM 2638 C C . ILE A 1 321 ? -20.901 5.781 15.835 1.00 93.31 321 ILE A C 1
ATOM 2640 O O . ILE A 1 321 ? -20.847 6.609 16.740 1.00 93.31 321 ILE A O 1
ATOM 2644 N N . GLY A 1 322 ? -21.941 4.954 15.696 1.00 89.31 322 GLY A N 1
ATOM 2645 C CA . GLY A 1 322 ? -23.159 5.109 16.495 1.00 89.31 322 GLY A CA 1
ATOM 2646 C C . GLY A 1 322 ? -23.774 6.502 16.300 1.00 89.31 322 GLY A C 1
ATOM 2647 O O . GLY A 1 322 ? -24.149 6.861 15.175 1.00 89.31 322 GLY A O 1
ATOM 2648 N N . ASP A 1 323 ? -23.840 7.269 17.389 1.00 90.38 323 ASP A N 1
ATOM 2649 C CA . ASP A 1 323 ? -24.346 8.649 17.420 1.00 90.38 323 ASP A CA 1
ATOM 2650 C C . ASP A 1 323 ? -23.236 9.709 17.299 1.00 90.38 323 ASP A C 1
ATOM 2652 O O . ASP A 1 323 ? -23.525 10.890 17.097 1.00 90.38 323 ASP A O 1
ATOM 2656 N N . GLU A 1 324 ? -21.966 9.312 17.401 1.00 94.75 324 GLU A N 1
ATOM 2657 C CA . GLU A 1 324 ? -20.828 10.223 17.306 1.00 94.75 324 GLU A CA 1
ATOM 2658 C C . GLU A 1 324 ? -20.494 10.529 15.842 1.00 94.75 324 GLU A C 1
ATOM 2660 O O . GLU A 1 324 ? -20.442 9.628 15.000 1.00 94.75 324 GLU A O 1
ATOM 2665 N N . VAL A 1 325 ? -20.252 11.807 15.535 1.00 96.75 325 VAL A N 1
ATOM 2666 C CA . VAL A 1 325 ? -19.812 12.278 14.216 1.00 96.75 325 VAL A CA 1
ATOM 2667 C C . VAL A 1 325 ? -18.450 12.940 14.367 1.00 96.75 325 VAL A C 1
ATOM 2669 O O . VAL A 1 325 ? -18.329 13.998 14.982 1.00 96.75 325 VAL A O 1
ATOM 2672 N N . ILE A 1 326 ? -17.438 12.319 13.774 1.00 97.69 326 ILE A N 1
ATOM 2673 C CA . ILE A 1 326 ? -16.036 12.712 13.877 1.00 97.69 326 ILE A CA 1
ATOM 2674 C C . ILE A 1 326 ? -15.625 13.372 12.553 1.00 97.69 326 ILE A C 1
ATOM 2676 O O . ILE A 1 326 ? -15.711 12.720 11.507 1.00 97.69 326 ILE A O 1
ATOM 2680 N N . PRO A 1 327 ? -15.202 14.648 12.542 1.00 97.50 327 PRO A N 1
ATOM 2681 C CA . PRO A 1 327 ? -14.643 15.264 11.344 1.00 97.50 327 PRO A CA 1
ATOM 2682 C C . PRO A 1 327 ? -13.257 14.681 11.040 1.00 97.50 327 PRO A C 1
ATOM 2684 O O . PRO A 1 327 ? -12.413 14.589 11.930 1.00 97.50 327 PRO A O 1
ATOM 2687 N N . LEU A 1 328 ? -13.018 14.319 9.778 1.00 97.25 328 LEU A N 1
ATOM 2688 C CA . LEU A 1 328 ? -11.683 13.986 9.280 1.00 97.25 328 LEU A CA 1
ATOM 2689 C C . LEU A 1 328 ? -11.087 15.249 8.657 1.00 97.25 328 LEU A C 1
ATOM 2691 O O . LEU A 1 328 ? -11.734 15.904 7.837 1.00 97.25 328 LEU A O 1
ATOM 2695 N N . LEU A 1 329 ? -9.884 15.618 9.085 1.00 95.38 329 LEU A N 1
ATOM 2696 C CA . LEU A 1 329 ? -9.244 16.879 8.714 1.00 95.38 329 LEU A CA 1
ATOM 2697 C C . LEU A 1 329 ? -8.221 16.652 7.609 1.00 95.38 329 LEU A C 1
ATOM 2699 O O . LEU A 1 329 ? -7.744 15.535 7.426 1.00 95.38 329 LEU A O 1
ATOM 2703 N N . GLU A 1 330 ? -7.887 17.709 6.873 1.00 90.62 330 GLU A N 1
ATOM 2704 C CA . GLU A 1 330 ? -6.821 17.624 5.879 1.00 90.62 330 GLU A CA 1
ATOM 2705 C C . GLU A 1 330 ? -5.495 17.244 6.540 1.00 90.62 330 GLU A C 1
ATOM 2707 O O . GLU A 1 330 ? -5.067 17.846 7.526 1.00 90.62 330 GLU A O 1
ATOM 2712 N N . ASP A 1 331 ? -4.847 16.248 5.957 1.00 88.12 331 ASP A N 1
ATOM 2713 C CA . ASP A 1 331 ? -3.525 15.755 6.301 1.00 88.12 331 ASP A CA 1
ATOM 2714 C C . ASP A 1 331 ? -2.714 15.573 5.010 1.00 88.12 331 ASP A C 1
ATOM 2716 O O . ASP A 1 331 ? -3.241 15.607 3.899 1.00 88.12 331 ASP A O 1
ATOM 2720 N N . SER A 1 332 ? -1.407 15.414 5.134 1.00 80.31 332 SER A N 1
ATOM 2721 C CA . SER A 1 332 ? -0.460 15.439 4.031 1.00 80.31 332 SER A CA 1
ATOM 2722 C C . SER A 1 332 ? 0.142 14.068 3.772 1.00 80.31 332 SER A C 1
ATOM 2724 O O . SER A 1 332 ? 0.454 13.307 4.693 1.00 80.31 332 SER A O 1
ATOM 2726 N N . TYR A 1 333 ? 0.360 13.765 2.494 1.00 76.62 333 TYR A N 1
ATOM 2727 C CA . TYR A 1 333 ? 1.210 12.645 2.102 1.00 76.62 333 TYR A CA 1
ATOM 2728 C C . TYR A 1 333 ? 2.625 12.824 2.630 1.00 76.62 333 TYR A C 1
ATOM 2730 O O . TYR A 1 333 ? 3.090 13.944 2.839 1.00 76.62 333 TYR A O 1
ATOM 2738 N N . TYR A 1 334 ? 3.330 11.708 2.773 1.00 68.94 334 TYR A N 1
ATOM 2739 C CA . TYR A 1 334 ? 4.770 11.744 2.946 1.00 68.94 334 TYR A CA 1
ATOM 2740 C C . TYR A 1 334 ? 5.446 12.418 1.734 1.00 68.94 334 TYR A C 1
ATOM 2742 O O . TYR A 1 334 ? 5.120 12.104 0.583 1.00 68.94 334 TYR A O 1
ATOM 2750 N N . ARG A 1 335 ? 6.352 13.375 1.988 1.00 63.25 335 ARG A N 1
ATOM 2751 C CA . ARG A 1 335 ? 7.027 14.199 0.969 1.00 63.25 335 ARG A CA 1
ATOM 2752 C C . ARG A 1 335 ? 8.535 14.085 1.091 1.00 63.25 335 ARG A C 1
ATOM 2754 O O . ARG A 1 335 ? 9.071 14.093 2.191 1.00 63.25 335 ARG A O 1
ATOM 2761 N N . MET A 1 336 ? 9.216 14.032 -0.052 1.00 60.94 336 MET A N 1
ATOM 2762 C CA . MET A 1 336 ? 10.669 13.905 -0.098 1.00 60.94 336 MET A CA 1
ATOM 2763 C C . MET A 1 336 ? 11.213 14.848 -1.165 1.00 60.94 336 MET A C 1
ATOM 2765 O O . MET A 1 336 ? 11.128 14.573 -2.357 1.00 60.94 336 MET A O 1
ATOM 2769 N N . GLU A 1 337 ? 11.782 15.972 -0.737 1.00 51.31 337 GLU A N 1
ATOM 2770 C CA . GLU A 1 337 ? 12.180 17.074 -1.628 1.00 51.31 337 GLU A CA 1
ATOM 2771 C C . GLU A 1 337 ? 13.192 16.661 -2.722 1.00 51.31 337 GLU A C 1
ATOM 2773 O O . GLU A 1 337 ? 13.271 17.291 -3.780 1.00 51.31 337 GLU A O 1
ATOM 2778 N N . GLY A 1 338 ? 13.944 15.576 -2.497 1.00 49.66 338 GLY A N 1
ATOM 2779 C CA . GLY A 1 338 ? 14.940 15.033 -3.427 1.00 49.66 338 GLY A CA 1
ATOM 2780 C C . GLY A 1 338 ? 14.450 13.920 -4.362 1.00 49.66 338 GLY A C 1
ATOM 2781 O O . GLY A 1 338 ? 15.246 13.427 -5.160 1.00 49.66 338 GLY A O 1
ATOM 2782 N N . ILE A 1 339 ? 13.186 13.490 -4.273 1.00 52.47 339 ILE A N 1
ATOM 2783 C CA . ILE A 1 339 ? 12.664 12.354 -5.048 1.00 52.47 339 ILE A CA 1
ATOM 2784 C C . ILE A 1 339 ? 11.690 12.853 -6.096 1.00 52.47 339 ILE A C 1
ATOM 2786 O O . ILE A 1 339 ? 10.658 13.450 -5.796 1.00 52.47 339 ILE A O 1
ATOM 2790 N N . ARG A 1 340 ? 12.017 12.593 -7.358 1.00 55.56 340 ARG A N 1
ATOM 2791 C CA . ARG A 1 340 ? 11.213 13.032 -8.495 1.00 55.56 340 ARG A CA 1
ATOM 2792 C C . ARG A 1 340 ? 10.840 11.823 -9.321 1.00 55.56 340 ARG A C 1
ATOM 2794 O O . ARG A 1 340 ? 11.667 10.941 -9.541 1.00 55.56 340 ARG A O 1
ATOM 2801 N N . MET A 1 341 ? 9.579 11.768 -9.727 1.00 55.50 341 MET A N 1
ATOM 2802 C CA . MET A 1 341 ? 9.167 10.765 -10.686 1.00 55.50 341 MET A CA 1
ATOM 2803 C C . MET A 1 341 ? 9.741 11.153 -12.056 1.00 55.50 341 MET A C 1
ATOM 2805 O O . MET A 1 341 ? 9.908 12.343 -12.348 1.00 55.50 341 MET A O 1
ATOM 2809 N N . PRO A 1 342 ? 10.074 10.163 -12.894 1.00 53.16 342 PRO A N 1
ATOM 2810 C CA . PRO A 1 342 ? 10.616 10.421 -14.216 1.00 53.16 342 PRO A CA 1
ATOM 2811 C C . PRO A 1 342 ? 9.682 11.300 -15.052 1.00 53.16 342 PRO A C 1
ATOM 2813 O O . PRO A 1 342 ? 8.458 11.250 -14.911 1.00 53.16 342 PRO A O 1
ATOM 2816 N N . ARG A 1 343 ? 10.253 12.095 -15.961 1.00 50.84 343 ARG A N 1
ATOM 2817 C CA . ARG A 1 343 ? 9.478 12.914 -16.902 1.00 50.84 343 ARG A CA 1
ATOM 2818 C C . ARG A 1 343 ? 8.603 12.003 -17.770 1.00 50.84 343 ARG A C 1
ATOM 2820 O O . ARG A 1 343 ? 9.123 11.272 -18.604 1.00 50.84 343 ARG A O 1
ATOM 2827 N N . GLN A 1 344 ? 7.280 12.076 -17.628 1.00 50.25 344 GLN A N 1
ATOM 2828 C CA . GLN A 1 344 ? 6.358 11.380 -18.531 1.00 50.25 344 GLN A CA 1
ATOM 2829 C C . GLN A 1 344 ? 5.564 12.383 -19.372 1.00 50.25 344 GLN A C 1
ATOM 2831 O O . GLN A 1 344 ? 4.914 13.277 -18.843 1.00 50.25 344 GLN A O 1
ATOM 2836 N N . GLU A 1 345 ? 5.566 12.223 -20.700 1.00 38.88 345 GLU A N 1
ATOM 2837 C CA . GLU A 1 345 ? 4.840 13.110 -21.633 1.00 38.88 345 GLU A CA 1
ATOM 2838 C C . GLU A 1 345 ? 3.326 13.189 -21.367 1.00 38.88 345 GLU A C 1
ATOM 2840 O O . GLU A 1 345 ? 2.673 14.167 -21.731 1.00 38.88 345 GLU A O 1
ATOM 2845 N N . ARG A 1 346 ? 2.771 12.159 -20.719 1.00 43.19 346 ARG A N 1
ATOM 2846 C CA . ARG A 1 346 ? 1.349 12.044 -20.364 1.00 43.19 346 ARG A CA 1
ATOM 2847 C C . ARG A 1 346 ? 1.002 12.688 -19.024 1.00 43.19 346 ARG A C 1
ATOM 2849 O O . ARG A 1 346 ? -0.166 12.756 -18.661 1.00 43.19 346 ARG A O 1
ATOM 2856 N N . TRP A 1 347 ? 2.007 13.137 -18.286 1.00 42.44 347 TRP A N 1
ATOM 2857 C CA . TRP A 1 347 ? 1.852 13.761 -16.988 1.00 42.44 347 TRP A CA 1
ATOM 2858 C C . TRP A 1 347 ? 1.907 15.261 -17.177 1.00 42.44 347 TRP A C 1
ATOM 2860 O O . TRP A 1 347 ? 2.955 15.895 -17.084 1.00 42.44 347 TRP A O 1
ATOM 2870 N N . ARG A 1 348 ? 0.761 15.828 -17.544 1.00 31.64 348 ARG A N 1
ATOM 2871 C CA . ARG A 1 348 ? 0.594 17.269 -17.482 1.00 31.64 348 ARG A CA 1
ATOM 2872 C C . ARG A 1 348 ? -0.131 17.616 -16.193 1.00 31.64 348 ARG A C 1
ATOM 2874 O O . ARG A 1 348 ? -1.125 16.988 -15.854 1.00 31.64 348 ARG A O 1
ATOM 2881 N N . ILE A 1 349 ? 0.335 18.733 -15.647 1.00 33.78 349 ILE A N 1
ATOM 2882 C CA . ILE A 1 349 ? -0.275 19.618 -14.659 1.00 33.78 349 ILE A CA 1
ATOM 2883 C C . ILE A 1 349 ? 0.210 19.380 -13.224 1.00 33.78 349 ILE A C 1
ATOM 2885 O O . ILE A 1 349 ? 0.063 18.313 -12.644 1.00 33.78 349 ILE A O 1
ATOM 2889 N N . GLY A 1 350 ? 0.819 20.434 -12.677 1.00 36.88 350 GLY A N 1
ATOM 2890 C CA . GLY A 1 350 ? 1.073 20.591 -11.258 1.00 36.88 350 GLY A CA 1
ATOM 2891 C C . GLY A 1 350 ? -0.028 21.447 -10.644 1.00 36.88 350 GLY A C 1
ATOM 2892 O O . GLY A 1 350 ? -0.370 22.491 -11.193 1.00 36.88 350 GLY A O 1
ATOM 2893 N N . TRP A 1 351 ? -0.572 20.994 -9.524 1.00 41.53 351 TRP A N 1
ATOM 2894 C CA . TRP A 1 351 ? -1.620 21.686 -8.772 1.00 41.53 351 TRP A CA 1
ATOM 2895 C C . TRP A 1 351 ? -1.101 22.244 -7.445 1.00 41.53 351 TRP A C 1
ATOM 2897 O O . TRP A 1 351 ? -0.048 21.820 -6.978 1.00 41.53 351 TRP A O 1
ATOM 2907 N N . ASP A 1 352 ? -1.851 23.158 -6.834 1.00 35.81 352 ASP A N 1
ATOM 2908 C CA . ASP A 1 352 ? -1.749 23.507 -5.412 1.00 35.81 352 ASP A CA 1
ATOM 2909 C C . ASP A 1 352 ? -2.756 22.641 -4.631 1.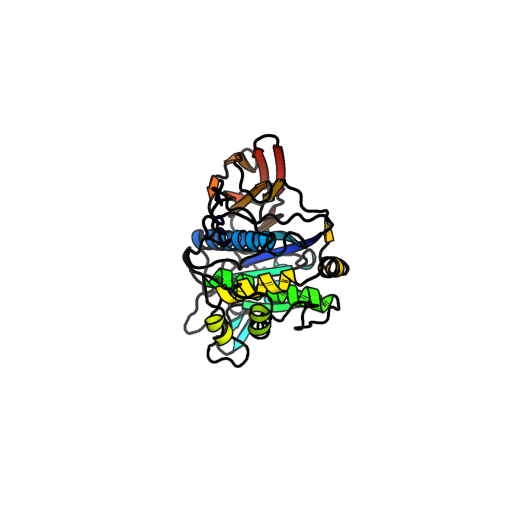00 35.81 352 ASP A C 1
ATOM 2911 O O . ASP A 1 352 ? -3.910 22.534 -5.039 1.00 35.81 352 ASP A O 1
ATOM 2915 N N . GLY A 1 353 ? -2.335 22.034 -3.514 1.00 50.16 353 GLY A N 1
ATOM 2916 C CA . GLY A 1 353 ? -3.168 21.150 -2.679 1.00 50.16 353 GLY A CA 1
ATOM 2917 C C . GLY A 1 353 ? -2.902 19.660 -2.931 1.00 50.16 353 GLY A C 1
ATOM 2918 O O . GLY A 1 353 ? -3.355 19.090 -3.916 1.00 50.16 353 GLY A O 1
ATOM 2919 N N . HIS A 1 354 ? -2.156 19.015 -2.026 1.00 57.50 354 HIS A N 1
ATOM 2920 C CA . HIS A 1 354 ? -1.670 17.626 -2.173 1.00 57.50 354 HIS A CA 1
ATOM 2921 C C . HIS A 1 354 ? -1.912 16.829 -0.898 1.00 57.50 354 HIS A C 1
ATOM 2923 O O . HIS A 1 354 ? -0.964 16.370 -0.254 1.00 57.50 354 HIS A O 1
ATOM 2929 N N . SER A 1 355 ? -3.172 16.744 -0.496 1.00 75.69 355 SER A N 1
ATOM 2930 C CA . SER A 1 355 ? -3.568 16.217 0.806 1.00 75.69 355 SER A CA 1
ATOM 2931 C C . SER A 1 355 ? -4.613 15.107 0.678 1.00 75.69 355 SER A C 1
ATOM 2933 O O . SER A 1 355 ? -5.112 14.789 -0.405 1.00 75.69 355 SER A O 1
ATOM 2935 N N . TYR A 1 356 ? -4.910 14.475 1.802 1.00 87.56 356 TYR A N 1
ATOM 2936 C CA . TYR A 1 356 ? -6.038 13.572 2.007 1.00 87.56 356 TYR A CA 1
ATOM 2937 C C . TYR A 1 356 ? -6.773 14.010 3.276 1.00 87.56 356 TYR A C 1
ATOM 2939 O O . TYR A 1 356 ? -6.288 14.872 4.000 1.00 87.56 356 TYR A O 1
ATOM 2947 N N . TYR A 1 357 ? -7.940 13.440 3.556 1.00 93.62 357 TYR A N 1
ATOM 2948 C CA . TYR A 1 357 ? -8.636 13.666 4.822 1.00 93.62 357 TYR A CA 1
ATOM 2949 C C . TYR A 1 357 ? -8.361 12.501 5.761 1.00 93.62 357 TYR A C 1
ATOM 2951 O O . TYR A 1 357 ? -8.495 11.351 5.354 1.00 93.62 357 TYR A O 1
ATOM 2959 N N . GLY A 1 358 ? -7.972 12.773 6.999 1.00 95.88 358 GLY A N 1
ATOM 2960 C CA . GLY A 1 358 ? -7.594 11.751 7.961 1.00 95.88 358 GLY A CA 1
ATOM 2961 C C . GLY A 1 358 ? -8.052 12.072 9.375 1.00 95.88 358 GLY A C 1
ATOM 2962 O O . GLY A 1 358 ? -8.265 13.226 9.752 1.00 95.88 358 GLY A O 1
ATOM 2963 N N . GLY A 1 359 ? -8.244 11.029 10.172 1.00 96.50 359 GLY A N 1
ATOM 2964 C CA . GLY A 1 359 ? -8.591 11.173 11.577 1.00 96.50 359 GLY A CA 1
ATOM 2965 C C . GLY A 1 359 ? -8.593 9.841 12.304 1.00 96.50 359 GLY A C 1
ATOM 2966 O O . GLY A 1 359 ? -8.741 8.775 11.703 1.00 96.50 359 GLY A O 1
ATOM 2967 N N . TRP A 1 360 ? -8.408 9.913 13.616 1.00 97.12 360 TRP A N 1
ATOM 2968 C CA . TRP A 1 360 ? -8.516 8.754 14.486 1.00 97.12 360 TRP A CA 1
ATOM 2969 C C . TRP A 1 360 ? -9.968 8.502 14.855 1.00 97.12 360 TRP A C 1
ATOM 2971 O O . TRP A 1 360 ? -10.684 9.432 15.222 1.00 97.12 360 TRP A O 1
ATOM 2981 N N . VAL A 1 361 ? -10.376 7.240 14.812 1.00 96.31 361 VAL A N 1
ATOM 2982 C CA . VAL A 1 361 ? -11.679 6.807 15.311 1.00 96.31 361 VAL A CA 1
ATOM 2983 C C . VAL A 1 361 ? -11.524 5.581 16.200 1.00 96.31 361 VAL A C 1
ATOM 2985 O O . VAL A 1 361 ? -10.652 4.748 15.957 1.00 96.31 361 VAL A O 1
ATOM 2988 N N . SER A 1 362 ? -12.376 5.452 17.213 1.00 95.81 362 SER A N 1
ATOM 2989 C CA . SER A 1 362 ? -12.384 4.288 18.101 1.00 95.81 362 SER A CA 1
ATOM 2990 C C . SER A 1 362 ? -13.398 3.252 17.615 1.00 95.81 362 SER A C 1
ATOM 2992 O O . SER A 1 362 ? -14.574 3.559 17.433 1.00 95.81 362 SER A O 1
ATOM 2994 N N . VAL A 1 363 ? -12.957 2.009 17.428 1.00 95.25 363 VAL A N 1
ATOM 2995 C CA . VAL A 1 363 ? -13.815 0.897 16.997 1.00 95.25 363 VAL A CA 1
ATOM 2996 C C . VAL A 1 363 ? -13.910 -0.186 18.064 1.00 95.25 363 VAL A C 1
ATOM 2998 O O . VAL A 1 363 ? -13.000 -0.385 18.864 1.00 95.25 363 VAL A O 1
ATOM 3001 N N . ASN A 1 364 ? -15.030 -0.894 18.077 1.00 94.31 364 ASN A N 1
ATOM 3002 C CA . ASN A 1 364 ? -15.319 -2.032 18.945 1.00 94.31 364 ASN A CA 1
ATOM 3003 C C . ASN A 1 364 ? -16.176 -3.073 18.196 1.00 94.31 364 ASN A C 1
ATOM 3005 O O . ASN A 1 364 ? -16.480 -2.919 17.013 1.00 94.31 364 ASN A O 1
ATOM 3009 N N . LYS A 1 365 ? -16.594 -4.132 18.897 1.00 91.81 365 LYS A N 1
ATOM 3010 C CA . LYS A 1 365 ? -17.397 -5.239 18.341 1.00 91.81 365 LYS A CA 1
ATOM 3011 C C . LYS A 1 365 ? -18.744 -4.851 17.720 1.00 91.81 365 LYS A C 1
ATOM 3013 O O . LYS A 1 365 ? -19.243 -5.606 16.895 1.00 91.81 365 LYS A O 1
ATOM 3018 N N . ASP A 1 366 ? -19.315 -3.715 18.111 1.00 88.00 366 ASP A N 1
ATOM 3019 C CA . ASP A 1 366 ? -20.633 -3.251 17.664 1.00 88.00 366 ASP A CA 1
ATOM 3020 C C . ASP A 1 366 ? -20.506 -2.102 16.641 1.00 88.00 366 ASP A C 1
ATOM 3022 O O . ASP A 1 366 ? -21.490 -1.460 16.271 1.00 88.00 366 ASP A O 1
ATOM 3026 N N . THR A 1 367 ? -19.281 -1.806 16.195 1.00 91.69 367 THR A N 1
ATOM 3027 C CA . THR A 1 367 ? -18.992 -0.645 15.354 1.00 91.69 367 THR A CA 1
ATOM 3028 C C . THR A 1 367 ? -19.268 -0.918 13.878 1.00 91.69 367 THR A C 1
ATOM 3030 O O . THR A 1 367 ? -18.758 -1.869 13.296 1.00 91.69 367 THR A O 1
ATOM 3033 N N . VAL A 1 368 ? -20.004 -0.004 13.246 1.00 91.25 368 VAL A N 1
ATOM 3034 C CA . VAL A 1 368 ? -20.043 0.174 11.789 1.00 91.25 368 VAL A CA 1
ATOM 3035 C C . VAL A 1 368 ? -19.632 1.610 11.512 1.00 91.25 368 VAL A C 1
ATOM 3037 O O . VAL A 1 368 ? -20.261 2.536 12.029 1.00 91.25 368 VAL A O 1
ATOM 3040 N N . ILE A 1 369 ? -18.589 1.805 10.708 1.00 95.88 369 ILE A N 1
ATOM 3041 C CA . ILE A 1 369 ? -18.139 3.147 10.340 1.00 95.88 369 ILE A CA 1
ATOM 3042 C C . ILE A 1 369 ? -18.924 3.584 9.112 1.00 95.88 369 ILE A C 1
ATOM 3044 O O . ILE A 1 369 ? -18.834 2.960 8.055 1.00 95.88 369 ILE A O 1
ATOM 3048 N N . LYS A 1 370 ? -19.676 4.676 9.240 1.00 97.38 370 LYS A N 1
ATOM 3049 C CA . LYS A 1 370 ? -20.347 5.316 8.105 1.00 97.38 370 LYS A CA 1
ATOM 3050 C C . LYS A 1 370 ? -19.606 6.587 7.739 1.00 97.38 370 LYS A C 1
ATOM 3052 O O . LYS A 1 370 ? -19.719 7.593 8.435 1.00 97.38 370 LYS A O 1
ATOM 3057 N N . LEU A 1 371 ? -18.847 6.530 6.657 1.00 97.38 371 LEU A N 1
ATOM 3058 C CA . LEU A 1 371 ? -18.099 7.660 6.134 1.00 97.38 371 LEU A CA 1
ATOM 3059 C C . LEU A 1 371 ? -18.997 8.472 5.201 1.00 97.38 371 LEU A C 1
ATOM 3061 O O . LEU A 1 371 ? -19.604 7.915 4.294 1.00 97.38 371 LEU A O 1
ATOM 3065 N N . THR A 1 372 ? -19.085 9.780 5.413 1.00 97.94 372 THR A N 1
ATOM 3066 C CA . THR A 1 372 ? -19.778 10.708 4.515 1.00 97.94 372 THR A CA 1
ATOM 3067 C C . THR A 1 372 ? -18.780 11.713 3.963 1.00 97.94 372 THR A C 1
ATOM 3069 O O . THR A 1 372 ? -18.071 12.366 4.726 1.00 97.94 372 THR A O 1
ATOM 3072 N N . VAL A 1 373 ? -18.758 11.861 2.642 1.00 97.44 373 VAL A N 1
ATOM 3073 C CA . VAL A 1 373 ? -17.921 12.829 1.927 1.00 97.44 373 VAL A CA 1
ATOM 3074 C C . VAL A 1 373 ? -18.845 13.764 1.163 1.00 97.44 373 VAL A C 1
ATOM 3076 O O . VAL A 1 373 ? -19.615 13.323 0.315 1.00 97.44 373 VAL A O 1
ATOM 3079 N N . THR A 1 374 ? -18.813 15.055 1.484 1.00 97.56 374 THR A N 1
ATOM 3080 C CA . THR A 1 374 ? -19.654 16.071 0.835 1.00 97.56 374 THR A CA 1
ATOM 3081 C C . THR A 1 374 ? -18.782 17.169 0.251 1.00 97.56 374 THR A C 1
ATOM 3083 O O . THR A 1 374 ? -18.036 17.814 0.983 1.00 97.56 374 THR A O 1
ATOM 3086 N N . GLY A 1 375 ? -18.908 17.420 -1.047 1.00 94.00 375 GLY A N 1
ATOM 3087 C CA . GLY A 1 375 ? -18.247 18.538 -1.715 1.00 94.00 375 GLY A CA 1
ATOM 3088 C C . GLY A 1 375 ? -19.184 19.244 -2.687 1.00 94.00 375 GLY A C 1
ATOM 3089 O O . GLY A 1 375 ? -20.403 19.059 -2.659 1.00 94.00 375 GLY A O 1
ATOM 3090 N N . SER A 1 376 ? -18.624 20.098 -3.541 1.00 91.62 376 SER A N 1
ATOM 3091 C CA . SER A 1 376 ? -19.421 20.866 -4.501 1.00 91.62 376 SER A CA 1
ATOM 3092 C C . SER A 1 376 ? -20.012 19.946 -5.574 1.00 91.62 376 SER A C 1
ATOM 3094 O O . SER A 1 376 ? -19.306 19.497 -6.471 1.00 91.62 376 SER A O 1
ATOM 3096 N N . GLY A 1 377 ? -21.313 19.663 -5.480 1.00 91.81 377 GLY A N 1
ATOM 3097 C CA . GLY A 1 377 ? -22.039 18.863 -6.472 1.00 91.81 377 GLY A CA 1
ATOM 3098 C C . GLY A 1 377 ? -21.998 17.347 -6.258 1.00 91.81 377 GLY A C 1
ATOM 3099 O O . GLY A 1 377 ? -22.546 16.627 -7.087 1.00 91.81 377 GLY A O 1
ATOM 3100 N N . PHE A 1 378 ? -21.419 16.858 -5.156 1.00 94.19 378 PHE A N 1
ATOM 3101 C CA . PHE A 1 378 ? -21.400 15.430 -4.827 1.00 94.19 378 PHE A CA 1
ATOM 3102 C C . PHE A 1 378 ? -21.611 15.172 -3.333 1.00 94.19 378 PHE A C 1
ATOM 3104 O O . PHE A 1 378 ? -21.259 15.987 -2.472 1.00 94.19 378 PHE A O 1
ATOM 3111 N N . LYS A 1 379 ? -22.181 14.005 -3.029 1.00 96.75 379 LYS A N 1
ATOM 3112 C CA . LYS A 1 379 ? -22.311 13.481 -1.672 1.00 96.75 379 LYS A CA 1
ATOM 3113 C C . LYS A 1 379 ? -22.255 11.962 -1.718 1.00 96.75 379 LYS A C 1
ATOM 3115 O O . LYS A 1 379 ? -23.228 11.333 -2.118 1.00 96.75 379 LYS A O 1
ATOM 3120 N N . GLU A 1 380 ? -21.159 11.409 -1.222 1.00 96.88 380 GLU A N 1
ATOM 3121 C CA . GLU A 1 380 ? -20.942 9.968 -1.160 1.00 96.88 380 GLU A CA 1
ATOM 3122 C C . GLU A 1 380 ? -21.015 9.462 0.276 1.00 96.88 380 GLU A C 1
ATOM 3124 O O . GLU A 1 380 ? -20.628 10.154 1.226 1.00 96.88 380 GLU A O 1
ATOM 3129 N N . VAL A 1 381 ? -21.533 8.245 0.433 1.00 96.44 381 VAL A N 1
ATOM 3130 C CA . VAL A 1 381 ? -21.624 7.558 1.721 1.00 96.44 381 VAL A CA 1
ATOM 3131 C C . VAL A 1 381 ? -21.063 6.152 1.571 1.00 96.44 381 VAL A C 1
ATOM 3133 O O . VAL A 1 381 ? -21.544 5.377 0.750 1.00 96.44 381 VAL A O 1
ATOM 3136 N N . PHE A 1 382 ? -20.089 5.817 2.410 1.00 96.38 382 PHE A N 1
ATOM 3137 C CA . PHE A 1 382 ? -19.466 4.500 2.462 1.00 96.38 382 PHE A CA 1
ATOM 3138 C C . PHE A 1 382 ? -19.747 3.856 3.814 1.00 96.38 382 PHE A C 1
ATOM 3140 O O . PHE A 1 382 ? -19.708 4.522 4.852 1.00 96.38 382 PHE A O 1
ATOM 3147 N N . GLU A 1 383 ? -19.995 2.552 3.814 1.00 96.19 383 GLU A N 1
ATOM 3148 C CA . GLU A 1 383 ? -20.016 1.751 5.035 1.00 96.19 383 GLU A CA 1
ATOM 3149 C C . GLU A 1 383 ? -18.754 0.893 5.058 1.00 96.19 383 GLU A C 1
ATOM 3151 O O . GLU A 1 383 ? -18.575 0.037 4.195 1.00 96.19 383 GLU A O 1
ATOM 3156 N N . ILE A 1 384 ? -17.866 1.142 6.024 1.00 95.88 384 ILE A N 1
ATOM 3157 C CA . ILE A 1 384 ? -16.644 0.355 6.202 1.00 95.88 384 ILE A CA 1
ATOM 3158 C C . ILE A 1 384 ? -16.946 -0.721 7.252 1.00 95.88 384 ILE A C 1
ATOM 3160 O O . ILE A 1 384 ? -17.152 -0.385 8.428 1.00 95.88 384 ILE A O 1
ATOM 3164 N N . PRO A 1 385 ? -17.012 -2.007 6.863 1.00 94.94 385 PRO A N 1
ATOM 3165 C CA . PRO A 1 385 ? -17.264 -3.086 7.800 1.00 94.94 385 PRO A CA 1
ATOM 3166 C C . PRO A 1 385 ? -16.092 -3.233 8.773 1.00 94.94 385 PRO A C 1
ATOM 3168 O O . PRO A 1 385 ? -14.924 -3.246 8.367 1.00 94.94 385 PRO A O 1
ATOM 3171 N N . VAL A 1 386 ? -16.424 -3.383 10.057 1.00 96.56 386 VAL A N 1
ATOM 3172 C CA . VAL A 1 386 ? -15.466 -3.664 11.128 1.00 96.56 386 VAL A CA 1
ATOM 3173 C C . VAL A 1 386 ? -15.725 -5.058 11.686 1.00 96.56 386 VAL A C 1
ATOM 3175 O O . VAL A 1 386 ? -16.840 -5.385 12.085 1.00 96.56 386 VAL A O 1
ATOM 3178 N N . VAL A 1 387 ? -14.679 -5.876 11.748 1.00 96.38 387 VAL A N 1
ATOM 3179 C CA . VAL A 1 387 ? -14.689 -7.167 12.437 1.00 96.38 387 VAL A CA 1
ATOM 3180 C C . VAL A 1 387 ? -13.785 -7.068 13.656 1.00 96.38 387 VAL A C 1
ATOM 3182 O O . VAL A 1 387 ? -12.570 -6.943 13.532 1.00 96.38 387 VAL A O 1
ATOM 3185 N N . TYR A 1 388 ? -14.368 -7.157 14.847 1.00 95.25 388 TYR A N 1
ATOM 3186 C CA . TYR A 1 388 ? -13.622 -7.104 16.102 1.00 95.25 388 TYR A CA 1
ATOM 3187 C C . TYR A 1 388 ? -13.500 -8.498 16.713 1.00 95.25 388 TYR A C 1
ATOM 3189 O O . TYR A 1 388 ? -14.504 -9.185 16.919 1.00 95.25 388 TYR A O 1
ATOM 3197 N N . ARG A 1 389 ? -12.278 -8.929 17.018 1.00 94.19 389 ARG A N 1
ATOM 3198 C CA . ARG A 1 389 ? -11.986 -10.262 17.550 1.00 94.19 389 ARG A CA 1
ATOM 3199 C C . ARG A 1 389 ? -11.177 -10.141 18.835 1.00 94.19 389 ARG A C 1
ATOM 3201 O O . ARG A 1 389 ? -10.233 -9.364 18.912 1.00 94.19 389 ARG A O 1
ATOM 3208 N N . SER A 1 390 ? -11.542 -10.937 19.837 1.00 86.81 390 SER A N 1
ATOM 3209 C CA . SER A 1 390 ? -10.758 -11.048 21.067 1.00 86.81 390 SER A CA 1
ATOM 3210 C C . SER A 1 390 ? -9.558 -11.968 20.850 1.00 86.81 390 SER A C 1
ATOM 3212 O O . SER A 1 390 ? -9.684 -12.980 20.159 1.00 86.81 390 SER A O 1
ATOM 3214 N N . ILE A 1 391 ? -8.422 -11.658 21.482 1.00 85.25 391 ILE A N 1
ATOM 3215 C CA . ILE A 1 391 ? -7.223 -12.514 21.455 1.00 85.25 391 ILE A CA 1
ATOM 3216 C C . ILE A 1 391 ? -7.502 -13.905 22.059 1.00 85.25 391 ILE A C 1
ATOM 3218 O O . ILE A 1 391 ? -6.896 -14.886 21.630 1.00 85.25 391 ILE A O 1
ATOM 3222 N N . GLY A 1 392 ? -8.466 -14.014 22.984 1.00 66.44 392 GLY A N 1
ATOM 3223 C CA . GLY A 1 392 ? -8.789 -15.253 23.692 1.00 66.44 392 GLY A CA 1
ATOM 3224 C C . GLY A 1 392 ? -7.646 -15.720 24.605 1.00 66.44 392 GLY A C 1
ATOM 3225 O O . GLY A 1 392 ? -6.484 -15.784 24.210 1.00 66.44 392 GLY A O 1
ATOM 3226 N N . VAL A 1 393 ? -7.959 -16.073 25.852 1.00 46.78 393 VAL A N 1
ATOM 3227 C CA . VAL A 1 393 ? -6.988 -16.758 26.721 1.00 46.78 393 VAL A CA 1
ATOM 3228 C C . VAL A 1 393 ? -6.751 -18.151 26.124 1.00 46.78 393 VAL A C 1
ATOM 3230 O O . VAL A 1 393 ? -7.742 -18.823 25.815 1.00 46.78 393 VAL A O 1
ATOM 3233 N N . PRO A 1 394 ? -5.499 -18.620 25.950 1.00 41.06 394 PRO A N 1
ATOM 3234 C CA . PRO A 1 394 ? -5.255 -20.013 25.616 1.00 41.06 394 PRO A CA 1
ATOM 3235 C C . PRO A 1 394 ? -5.986 -20.869 26.645 1.00 41.06 394 PRO A C 1
ATOM 3237 O O . PRO A 1 394 ? -5.757 -20.731 27.847 1.00 41.06 394 PRO A O 1
ATOM 3240 N N . SER A 1 395 ? -6.888 -21.739 26.200 1.00 33.69 395 SER A N 1
ATOM 3241 C CA . SER A 1 395 ? -7.439 -22.772 27.065 1.00 33.69 395 SER A CA 1
ATOM 3242 C C . SER A 1 395 ? -6.305 -23.743 27.395 1.00 33.69 395 SER A C 1
ATOM 3244 O O . SER A 1 395 ? -6.160 -24.787 26.760 1.00 33.69 395 SER A O 1
ATOM 3246 N N . HIS A 1 396 ? -5.457 -23.396 28.363 1.00 37.94 396 HIS A N 1
ATOM 3247 C CA . HIS A 1 396 ? -4.691 -24.400 29.073 1.00 37.94 396 HIS A CA 1
ATOM 3248 C C . HIS A 1 396 ? -5.727 -25.309 29.712 1.00 37.94 396 HIS A C 1
ATOM 3250 O O . HIS A 1 396 ? -6.489 -24.879 30.577 1.00 37.94 396 HIS A O 1
ATOM 3256 N N . GLY A 1 397 ? -5.815 -26.533 29.187 1.00 35.72 397 GLY A N 1
ATOM 3257 C CA . GLY A 1 397 ? -6.702 -27.553 29.706 1.00 35.72 397 GLY A CA 1
ATOM 3258 C C . GLY A 1 397 ? -6.555 -27.591 31.216 1.00 35.72 397 GLY A C 1
ATOM 3259 O O . GLY A 1 397 ? -5.456 -27.809 31.731 1.00 35.72 397 GLY A O 1
ATOM 3260 N N . SER A 1 398 ? -7.659 -27.337 31.916 1.00 31.19 398 SER A N 1
ATOM 3261 C CA . SER A 1 398 ? -7.765 -27.690 33.315 1.00 31.19 398 SER A CA 1
ATOM 3262 C C . SER A 1 398 ? -7.461 -29.177 33.384 1.00 31.19 398 SER A C 1
ATOM 3264 O O . SER A 1 398 ? -8.252 -30.019 32.957 1.00 31.19 398 SER A O 1
ATOM 3266 N N . SER A 1 399 ? -6.269 -29.506 33.868 1.00 36.75 399 SER A N 1
ATOM 3267 C CA . SER A 1 399 ? -6.016 -30.824 34.395 1.00 36.75 399 SER A CA 1
ATOM 3268 C C . SER A 1 399 ? -6.946 -30.973 35.593 1.00 36.75 399 SER A C 1
ATOM 3270 O O . SER A 1 399 ? -6.582 -30.610 36.713 1.00 36.75 399 SER A O 1
ATOM 3272 N N . ASP A 1 400 ? -8.139 -31.509 35.355 1.00 37.69 400 ASP A N 1
ATOM 3273 C CA . ASP A 1 400 ? -8.871 -32.262 36.360 1.00 37.69 400 ASP A CA 1
ATOM 3274 C C . ASP A 1 400 ? -8.005 -33.479 36.695 1.00 37.69 400 ASP A C 1
ATOM 3276 O O . ASP A 1 400 ? -8.212 -34.602 36.236 1.00 37.69 400 ASP A O 1
ATOM 3280 N N . ARG A 1 401 ? -6.965 -33.249 37.503 1.00 36.69 401 ARG A N 1
ATOM 3281 C CA . ARG A 1 401 ? -6.457 -34.289 38.382 1.00 36.69 401 ARG A CA 1
ATOM 3282 C C . ARG A 1 401 ? -7.507 -34.430 39.462 1.00 36.69 401 ARG A C 1
ATOM 3284 O O . ARG A 1 401 ? -7.462 -33.757 40.488 1.00 36.69 401 ARG A O 1
ATOM 3291 N N . GLY A 1 402 ? -8.475 -35.287 39.153 1.00 29.41 402 GLY A N 1
ATOM 3292 C CA . GLY A 1 402 ? -9.376 -35.855 40.128 1.00 29.41 402 GLY A CA 1
ATOM 3293 C C . GLY A 1 402 ? -8.564 -36.333 41.322 1.00 29.41 402 GLY A C 1
ATOM 3294 O O . GLY A 1 402 ? -7.639 -37.136 41.199 1.00 29.41 402 GLY A O 1
ATOM 3295 N N . VAL A 1 403 ? -8.913 -35.777 42.472 1.00 36.06 403 VAL A N 1
ATOM 3296 C CA . VAL A 1 403 ? -8.725 -36.430 43.754 1.00 36.06 403 VAL A CA 1
ATOM 3297 C C . VAL A 1 403 ? -9.599 -37.677 43.722 1.00 36.06 403 VAL A C 1
ATOM 3299 O O . VAL A 1 403 ? -10.819 -37.539 43.720 1.00 36.06 403 VAL A O 1
ATOM 3302 N N . LEU A 1 404 ? -8.975 -38.852 43.683 1.00 34.59 404 LEU A N 1
ATOM 3303 C CA . LEU A 1 404 ? -9.410 -40.058 44.388 1.00 34.59 404 LEU A CA 1
ATOM 3304 C C . LEU A 1 404 ? -8.174 -40.877 44.762 1.00 34.59 404 LEU A C 1
ATOM 3306 O O . LEU A 1 404 ? -7.370 -41.176 43.850 1.00 34.59 404 LEU A O 1
#